Protein 1OC2 (pdb70)

Organism: Streptococcus suis (NCBI:txid1307)

B-factor: mean 19.43, std 9.22, range [2.61, 90.97]

Foldseek 3Di:
DWAEEEEEPLQADLNLLLLVVCVPPPVNHAYEYEYQPDVGGDCVSCVVPDDRRYHYDHDALLPLVVLLVRLLPTQEYEYDDADADQVVCVVPVVRRLCRLASSLVSNLVSLLVNVHAYEAEAALQQLFAADQLVPDPVSQPDPPSADDLPGDGDHQGSNSVSNNNSVVVQLVCCVPRVRQYEYEHEWAEDAPRHALLDQLNVCLVCVVVVHAHEAEAQQQAKTQYAYSNLVSVLSVLCRPPNDGSYYFYYGQRRIDTRLVSSQLSCVLSVHDSVRHFYKHHDVRDHHYHHHDRVVSCVRRVRHGDPNPVSVRSNVRSVNCVVPVVVHVVCNVVSVVVCVVPMDGDD/DVWQEEEEEPLQADLNVLLVVVCVVPPVSHAYEYEYQCDVRGDCVSNVVPPDPRYHYDHDALLPLVVLLVRLLVTQEYEYDDAPADQVVCVVPLVRRLCRLASSLVSNLVSCLVNVHAYEAEAALQQLFAADQLVPDPNSQPDPPSADDQPGDGDHQGSNNVSNNNSLVVQLVCCVPRVRQYEYEHEWAEDAPRHACLDQLNVCLVCVVVVHAHEAEAPQQAKTQYAYSNLVSVLSVLCSVPNDGSYYFYDGARRIDTSLVSSQLSCVLSVHDSPRHFYKHHDVRDHGYHHHDRVCSCPRRVRHGDPNPVSVRSNNRSVNCVVPVVVHVVVNVVSVVVVVVPMDGD

Structure (mmCIF, N/CA/C/O backbone):
data_1OC2
#
_entry.id   1OC2
#
_cell.length_a   61.410
_cell.length_b   94.829
_cell.length_c   183.543
_cell.angle_alpha   90.00
_cell.angle_beta   90.00
_cell.angle_gamma   90.00
#
_symmetry.space_group_name_H-M   'P 21 21 21'
#
loop_
_entity.id
_entity.type
_entity.pdbx_description
1 polymer 'DTDP-GLUCOSE 4,6-DEHYDRATASE'
2 non-polymer "THYMIDINE-5'-DIPHOSPHO-BETA-D-XYLOSE"
3 non-polymer NICOTINAMIDE-ADENINE-DINUCLEOTIDE
4 non-polymer 'SULFATE ION'
5 water water
#
loop_
_atom_site.group_PDB
_atom_site.id
_atom_site.type_symbol
_atom_site.label_atom_id
_atom_site.label_alt_id
_atom_site.label_comp_id
_atom_site.label_asym_id
_atom_site.label_entity_id
_atom_site.label_seq_id
_atom_site.pdbx_PDB_ins_code
_atom_site.Cartn_x
_atom_site.Cartn_y
_atom_site.Cartn_z
_atom_site.occupancy
_atom_site.B_iso_or_equiv
_atom_site.auth_seq_id
_atom_site.auth_comp_id
_atom_site.auth_asym_id
_atom_site.auth_atom_id
_atom_site.pdbx_PDB_model_num
ATOM 1 N N . GLN A 1 3 ? 35.299 11.075 99.070 1.00 29.70 3 GLN A N 1
ATOM 2 C CA . GLN A 1 3 ? 34.482 9.927 98.794 1.00 27.31 3 GLN A CA 1
ATOM 3 C C . GLN A 1 3 ? 35.130 8.885 97.864 1.00 25.41 3 GLN A C 1
ATOM 4 O O . GLN A 1 3 ? 34.548 7.819 97.724 1.00 24.75 3 GLN A O 1
ATOM 10 N N . PHE A 1 4 ? 36.290 9.193 97.259 1.00 23.33 4 PHE A N 1
ATOM 11 C CA . PHE A 1 4 ? 37.088 8.206 96.496 1.00 22.52 4 PHE A CA 1
ATOM 12 C C . PHE A 1 4 ? 38.529 8.233 96.971 1.00 22.88 4 PHE A C 1
ATOM 13 O O . PHE A 1 4 ? 39.064 9.308 97.257 1.00 25.28 4 PHE A O 1
ATOM 21 N N . LYS A 1 5 ? 39.136 7.088 97.105 1.00 20.70 5 LYS A N 1
ATOM 22 C CA . LYS A 1 5 ? 40.483 7.001 97.669 1.00 21.00 5 LYS A CA 1
ATOM 23 C C . LYS A 1 5 ? 41.547 6.556 96.671 1.00 18.46 5 LYS A C 1
ATOM 24 O O . LYS A 1 5 ? 42.709 6.645 96.945 1.00 15.94 5 LYS A O 1
ATOM 30 N N . ASN A 1 6 ? 41.136 5.999 95.552 1.00 17.72 6 ASN A N 1
ATOM 31 C CA . ASN A 1 6 ? 42.058 5.377 94.591 1.00 17.02 6 ASN A CA 1
ATOM 32 C C . ASN A 1 6 ? 41.485 5.633 93.215 1.00 17.49 6 ASN A C 1
ATOM 33 O O . ASN A 1 6 ? 40.765 4.817 92.656 1.00 20.19 6 ASN A O 1
ATOM 38 N N . ILE A 1 7 ? 41.848 6.751 92.624 1.00 14.17 7 ILE A N 1
ATOM 39 C CA . ILE A 1 7 ? 41.262 7.128 91.339 1.00 13.69 7 ILE A CA 1
ATOM 40 C C . ILE A 1 7 ? 42.273 6.908 90.212 1.00 13.70 7 ILE A C 1
ATOM 41 O O . ILE A 1 7 ? 43.464 7.008 90.433 1.00 14.81 7 ILE A O 1
ATOM 46 N N . ILE A 1 8 ? 41.763 6.613 89.026 1.00 11.45 8 ILE A N 1
ATOM 47 C CA . ILE A 1 8 ? 42.558 6.587 87.821 1.00 11.31 8 ILE A CA 1
ATOM 48 C C . ILE A 1 8 ? 42.233 7.860 87.075 1.00 11.19 8 ILE A C 1
ATOM 49 O O . ILE A 1 8 ? 41.048 8.139 86.785 1.00 12.85 8 ILE A O 1
ATOM 54 N N . VAL A 1 9 ? 43.246 8.628 86.686 1.00 10.18 9 VAL A N 1
ATOM 55 C CA . VAL A 1 9 ? 43.063 9.767 85.837 1.00 9.76 9 VAL A CA 1
ATOM 56 C C . VAL A 1 9 ? 43.682 9.434 84.498 1.00 9.34 9 VAL A C 1
ATOM 57 O O . VAL A 1 9 ? 44.898 9.323 84.380 1.00 10.75 9 VAL A O 1
ATOM 61 N N . THR A 1 10 ? 42.840 9.232 83.483 1.00 9.15 10 THR A N 1
ATOM 62 C CA . THR A 1 10 ? 43.412 8.953 82.162 1.00 10.13 10 THR A CA 1
ATOM 63 C C . THR A 1 10 ? 43.846 10.249 81.571 1.00 9.89 10 THR A C 1
ATOM 64 O O . THR A 1 10 ? 43.241 11.320 81.848 1.00 10.97 10 THR A O 1
ATOM 68 N N . GLY A 1 11 ? 44.901 10.258 80.730 1.00 11.03 11 GLY A N 1
ATOM 69 C CA . GLY A 1 11 ? 45.326 11.483 80.115 1.00 10.47 11 GLY A CA 1
ATOM 70 C C . GLY A 1 11 ? 45.881 12.508 81.070 1.00 10.54 11 GLY A C 1
ATOM 71 O O . GLY A 1 11 ? 45.939 13.693 80.755 1.00 12.25 11 GLY A O 1
ATOM 72 N N . GLY A 1 12 ? 46.306 12.076 82.248 1.00 10.40 12 GLY A N 1
ATOM 73 C CA . GLY A 1 12 ? 46.784 12.990 83.268 1.00 10.89 12 GLY A CA 1
ATOM 74 C C . GLY A 1 12 ? 48.183 13.512 83.066 1.00 10.59 12 GLY A C 1
ATOM 75 O O . GLY A 1 12 ? 48.625 14.269 83.915 1.00 11.46 12 GLY A O 1
ATOM 76 N N . ALA A 1 13 ? 48.880 13.129 81.980 1.00 11.44 13 ALA A N 1
ATOM 77 C CA . ALA A 1 13 ? 50.119 13.768 81.613 1.00 10.76 13 ALA A CA 1
ATOM 78 C C . ALA A 1 13 ? 49.944 14.899 80.603 1.00 11.53 13 ALA A C 1
ATOM 79 O O . ALA A 1 13 ? 50.952 15.438 80.119 1.00 11.58 13 ALA A O 1
ATOM 81 N N . GLY A 1 14 ? 48.704 15.197 80.214 1.00 9.85 14 GLY A N 1
ATOM 82 C CA . GLY A 1 14 ? 48.428 16.287 79.293 1.00 10.58 14 GLY A CA 1
ATOM 83 C C . GLY A 1 14 ? 48.066 17.549 80.016 1.00 9.96 14 GLY A C 1
ATOM 84 O O . GLY A 1 14 ? 48.351 17.695 81.183 1.00 12.21 14 GLY A O 1
ATOM 85 N N . PHE A 1 15 ? 47.500 18.511 79.286 1.00 9.69 15 PHE A N 1
ATOM 86 C CA . PHE A 1 15 ? 47.251 19.838 79.852 1.00 8.87 15 PHE A CA 1
ATOM 87 C C . PHE A 1 15 ? 46.268 19.846 81.014 1.00 8.86 15 PHE A C 1
ATOM 88 O O . PHE A 1 15 ? 46.644 19.980 82.170 1.00 11.12 15 PHE A O 1
ATOM 96 N N . ILE A 1 16 ? 44.997 19.672 80.693 1.00 9.37 16 ILE A N 1
ATOM 97 C CA . ILE A 1 16 ? 43.903 19.742 81.661 1.00 10.69 16 ILE A CA 1
ATOM 98 C C . ILE A 1 16 ? 43.980 18.617 82.704 1.00 8.97 16 ILE A C 1
ATOM 99 O O . ILE A 1 16 ? 43.717 18.866 83.872 1.00 10.72 16 ILE A O 1
ATOM 104 N N . GLY A 1 17 ? 44.348 17.398 82.264 1.00 10.84 17 GLY A N 1
ATOM 105 C CA . GLY A 1 17 ? 44.477 16.251 83.106 1.00 9.85 17 GLY A CA 1
ATOM 106 C C . GLY A 1 17 ? 45.569 16.446 84.153 1.00 9.58 17 GLY A C 1
ATOM 107 O O . GLY A 1 17 ? 45.377 16.154 85.340 1.00 10.23 17 GLY A O 1
ATOM 108 N N . SER A 1 18 ? 46.719 16.965 83.711 1.00 10.16 18 SER A N 1
ATOM 109 C CA . SER A 1 18 ? 47.789 17.197 84.680 1.00 10.25 18 SER A CA 1
ATOM 110 C C . SER A 1 18 ? 47.408 18.244 85.710 1.00 10.01 18 SER A C 1
ATOM 111 O O . SER A 1 18 ? 47.738 18.138 86.879 1.00 10.31 18 SER A O 1
ATOM 114 N N . ASN A 1 19 ? 46.707 19.271 85.262 1.00 9.72 19 ASN A N 1
ATOM 115 C CA . ASN A 1 19 ? 46.208 20.291 86.170 1.00 10.71 19 ASN A CA 1
ATOM 116 C C . ASN A 1 19 ? 45.267 19.675 87.239 1.00 9.79 19 ASN A C 1
ATOM 117 O O . ASN A 1 19 ? 45.378 19.987 88.402 1.00 10.61 19 ASN A O 1
ATOM 122 N N . PHE A 1 20 ? 44.395 18.778 86.820 1.00 9.74 20 PHE A N 1
ATOM 123 C CA . PHE A 1 20 ? 43.554 18.048 87.739 1.00 8.75 20 PHE A CA 1
ATOM 124 C C . PHE A 1 20 ? 44.359 17.216 88.729 1.00 9.70 20 PHE A C 1
ATOM 125 O O . PHE A 1 20 ? 44.056 17.189 89.915 1.00 10.58 20 PHE A O 1
ATOM 133 N N . VAL A 1 21 ? 45.362 16.518 88.222 1.00 9.64 21 VAL A N 1
ATOM 134 C CA . VAL A 1 21 ? 46.208 15.733 89.100 1.00 10.27 21 VAL A CA 1
ATOM 135 C C . VAL A 1 21 ? 46.875 16.636 90.151 1.00 9.72 21 VAL A C 1
ATOM 136 O O . VAL A 1 21 ? 46.916 16.276 91.316 1.00 11.44 21 VAL A O 1
ATOM 140 N N . HIS A 1 22 ? 47.370 17.795 89.744 1.00 10.56 22 HIS A N 1
ATOM 141 C CA . HIS A 1 22 ? 47.984 18.735 90.656 1.00 11.24 22 HIS A CA 1
ATOM 142 C C . HIS A 1 22 ? 46.963 19.184 91.715 1.00 11.42 22 HIS A C 1
ATOM 143 O O . HIS A 1 22 ? 47.267 19.309 92.868 1.00 11.79 22 HIS A O 1
ATOM 150 N N . TYR A 1 23 ? 45.743 19.426 91.249 1.00 11.04 23 TYR A N 1
ATOM 151 C CA . TYR A 1 23 ? 44.656 19.812 92.108 1.00 11.72 23 TYR A CA 1
ATOM 152 C C . TYR A 1 23 ? 44.435 18.753 93.180 1.00 11.01 23 TYR A C 1
ATOM 153 O O . TYR A 1 23 ? 44.298 19.108 94.379 1.00 11.69 23 TYR A O 1
ATOM 162 N N . VAL A 1 24 ? 44.382 17.460 92.788 1.00 10.84 24 VAL A N 1
ATOM 163 C CA . VAL A 1 24 ? 44.126 16.412 93.752 1.00 10.87 24 VAL A CA 1
ATOM 164 C C . VAL A 1 24 ? 45.314 16.284 94.730 1.00 11.79 24 VAL A C 1
ATOM 165 O O . VAL A 1 24 ? 45.114 16.178 95.939 1.00 11.59 24 VAL A O 1
ATOM 169 N N . TYR A 1 25 ? 46.543 16.314 94.180 1.00 10.97 25 TYR A N 1
ATOM 170 C CA . TYR A 1 25 ? 47.764 16.285 94.960 1.00 11.99 25 TYR A CA 1
ATOM 171 C C . TYR A 1 25 ? 47.790 17.346 96.059 1.00 12.88 25 TYR A C 1
ATOM 172 O O . TY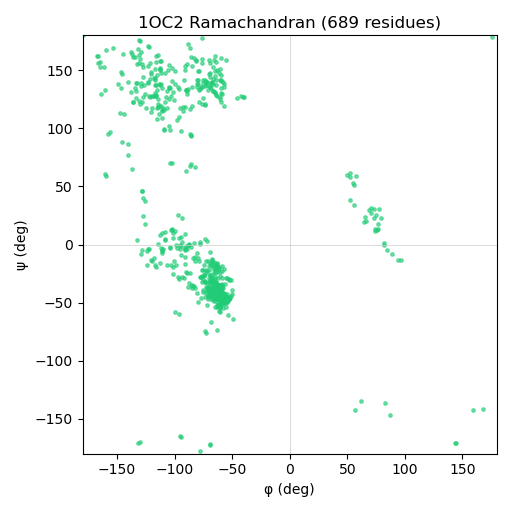R A 1 25 ? 48.169 17.071 97.211 1.00 14.47 25 TYR A O 1
ATOM 181 N N . ASN A 1 26 ? 47.413 18.554 95.678 1.00 12.33 26 ASN A N 1
ATOM 182 C CA . ASN A 1 26 ? 47.393 19.725 96.566 1.00 15.15 26 ASN A CA 1
ATOM 183 C C . ASN A 1 26 ? 46.258 19.647 97.602 1.00 15.68 26 ASN A C 1
ATOM 184 O O . ASN A 1 26 ? 46.453 19.864 98.809 1.00 18.60 26 ASN A O 1
ATOM 189 N N . ASN A 1 27 ? 45.057 19.419 97.134 1.00 14.25 27 ASN A N 1
ATOM 190 C CA . ASN A 1 27 ? 43.865 19.629 97.927 1.00 15.67 27 ASN A CA 1
ATOM 191 C C . ASN A 1 27 ? 43.256 18.422 98.577 1.00 16.12 27 ASN A C 1
ATOM 192 O O . ASN A 1 27 ? 42.433 18.549 99.484 1.00 16.16 27 ASN A O 1
ATOM 197 N N . HIS A 1 28 ? 43.622 17.259 98.097 1.00 16.66 28 HIS A N 1
ATOM 198 C CA . HIS A 1 28 ? 43.087 16.011 98.587 1.00 16.63 28 HIS A CA 1
ATOM 199 C C . HIS A 1 28 ? 44.199 14.985 98.734 1.00 16.86 28 HIS A C 1
ATOM 200 O O . HIS A 1 28 ? 44.243 13.951 98.049 1.00 15.78 28 HIS A O 1
ATOM 207 N N . PRO A 1 29 ? 45.127 15.262 99.639 1.00 18.44 29 PRO A N 1
ATOM 208 C CA . PRO A 1 29 ? 46.333 14.421 99.746 1.00 18.43 29 PRO A CA 1
ATOM 209 C C . PRO A 1 29 ? 46.082 13.009 100.280 1.00 19.13 29 PRO A C 1
ATOM 210 O O . PRO A 1 29 ? 46.993 12.171 100.278 1.00 19.53 29 PRO A O 1
ATOM 214 N N . ASP A 1 30 ? 44.856 12.751 100.709 1.00 18.04 30 ASP A N 1
ATOM 215 C CA . ASP A 1 30 ? 44.400 11.412 101.105 1.00 19.09 30 ASP A CA 1
ATOM 216 C C . ASP A 1 30 ? 44.004 10.508 99.922 1.00 17.75 30 ASP A C 1
ATOM 217 O O . ASP A 1 30 ? 43.781 9.332 100.102 1.00 19.46 30 ASP A O 1
ATOM 222 N N . VAL A 1 31 ? 43.969 11.067 98.731 1.00 15.85 31 VAL A N 1
ATOM 223 C CA . VAL A 1 31 ? 43.549 10.342 97.535 1.00 15.77 31 VAL A CA 1
ATOM 224 C C . VAL A 1 31 ? 44.784 9.848 96.814 1.00 14.84 31 VAL A C 1
ATOM 225 O O . VAL A 1 31 ? 45.738 10.591 96.617 1.00 16.21 31 VAL A O 1
ATOM 229 N N . HIS A 1 32 ? 44.765 8.597 96.376 1.00 14.66 32 HIS A N 1
ATOM 230 C CA . HIS A 1 32 ? 45.818 8.102 95.555 1.00 13.75 32 HIS A CA 1
ATOM 231 C C . HIS A 1 32 ? 45.371 8.220 94.073 1.00 14.14 32 HIS A C 1
ATOM 232 O O . HIS A 1 32 ? 44.237 7.871 93.743 1.00 14.83 32 HIS A O 1
ATOM 239 N N . VAL A 1 33 ? 46.233 8.731 93.215 1.00 12.61 33 VAL A N 1
ATOM 240 C CA . VAL A 1 33 ? 45.912 8.870 91.820 1.00 12.68 33 VAL A CA 1
ATOM 241 C C . VAL A 1 33 ? 46.845 8.028 91.010 1.00 12.22 33 VAL A C 1
ATOM 242 O O . VAL A 1 33 ? 48.077 8.103 91.180 1.00 12.91 33 VAL A O 1
ATOM 246 N N . THR A 1 34 ? 46.283 7.232 90.108 1.00 10.86 34 THR A N 1
ATOM 247 C CA . THR A 1 34 ? 47.061 6.522 89.127 1.00 13.13 34 THR A CA 1
ATOM 248 C C . THR A 1 34 ? 46.769 7.174 87.796 1.00 11.55 34 THR A C 1
ATOM 249 O O . THR A 1 34 ? 45.630 7.144 87.311 1.00 12.67 34 THR A O 1
ATOM 253 N N . VAL A 1 35 ? 47.763 7.765 87.193 1.00 11.10 35 VAL A N 1
ATOM 254 C CA . VAL A 1 35 ? 47.596 8.412 85.888 1.00 11.14 35 VAL A CA 1
ATOM 255 C C . VAL A 1 35 ? 47.870 7.326 84.851 1.00 11.48 35 VAL A C 1
ATOM 256 O O . VAL A 1 35 ? 48.894 6.618 84.931 1.00 12.80 35 VAL A O 1
ATOM 260 N N . LEU A 1 36 ? 46.950 7.182 83.888 1.00 10.55 36 LEU A N 1
ATOM 261 C CA . LEU A 1 36 ? 47.150 6.262 82.763 1.00 11.80 36 LEU A CA 1
ATOM 262 C C . LEU A 1 36 ? 47.270 7.152 81.518 1.00 10.69 36 LEU A C 1
ATOM 263 O O . LEU A 1 36 ? 46.337 7.850 81.176 1.00 11.32 36 LEU A O 1
ATOM 268 N N . ASP A 1 37 ? 48.451 7.187 80.928 1.00 10.80 37 ASP A N 1
ATOM 269 C CA . ASP A 1 37 ? 48.712 8.104 79.830 1.00 10.10 37 ASP A CA 1
ATOM 270 C C . ASP A 1 37 ? 49.682 7.447 78.869 1.00 11.38 37 ASP A C 1
ATOM 271 O O . ASP A 1 37 ? 50.663 6.858 79.260 1.00 11.05 37 ASP A O 1
ATOM 276 N N . LYS A 1 38 ? 49.362 7.556 77.599 1.00 11.74 38 LYS A N 1
ATOM 277 C CA . LYS A 1 38 ? 50.134 6.920 76.528 1.00 11.89 38 LYS A CA 1
ATOM 278 C C . LYS A 1 38 ? 51.411 7.698 76.178 1.00 11.98 38 LYS A C 1
ATOM 279 O O . LYS A 1 38 ? 52.259 7.205 75.447 1.00 12.80 38 LYS A O 1
ATOM 285 N N . LEU A 1 39 ? 51.513 8.933 76.645 1.00 11.86 39 LEU A N 1
ATOM 286 C CA . LEU A 1 39 ? 52.605 9.838 76.257 1.00 12.71 39 LEU A CA 1
ATOM 287 C C . LEU A 1 39 ? 52.707 9.917 74.745 1.00 12.48 39 LEU A C 1
ATOM 288 O O . LEU A 1 39 ? 53.775 9.664 74.135 1.00 13.16 39 LEU A O 1
ATOM 293 N N . THR A 1 40 ? 51.624 10.397 74.145 1.00 11.79 40 THR A N 1
ATOM 294 C CA . THR A 1 40 ? 51.663 10.885 72.774 1.00 12.15 40 THR A CA 1
ATOM 295 C C . THR A 1 40 ? 52.463 12.178 72.709 1.00 11.89 40 THR A C 1
ATOM 296 O O . THR A 1 40 ? 53.073 12.593 73.695 1.00 12.97 40 THR A O 1
ATOM 300 N N . TYR A 1 41 ? 52.457 12.821 71.539 1.00 12.68 41 TYR A N 1
ATOM 301 C CA . TYR A 1 41 ? 53.122 14.079 71.344 1.00 12.31 41 TYR A CA 1
ATOM 302 C C . TYR A 1 41 ? 52.652 15.058 72.441 1.00 12.45 41 TYR A C 1
ATOM 303 O O . TYR A 1 41 ? 53.355 16.011 72.810 1.00 13.10 41 TYR A O 1
ATOM 312 N N . ALA A 1 42 ? 51.413 14.879 72.897 1.00 11.59 42 ALA A N 1
ATOM 313 C CA . ALA A 1 42 ? 50.848 15.811 73.863 1.00 12.24 42 ALA A CA 1
ATOM 314 C C . ALA A 1 42 ? 51.077 15.441 75.304 1.00 11.48 42 ALA A C 1
ATOM 315 O O . ALA A 1 42 ? 50.799 16.221 76.202 1.00 15.06 42 ALA A O 1
ATOM 317 N N . GLY A 1 43 ? 51.547 14.253 75.589 1.00 11.95 43 GLY A N 1
ATOM 318 C CA . GLY A 1 43 ? 51.757 13.836 76.974 1.00 13.36 43 GLY A CA 1
ATOM 319 C C . GLY A 1 43 ? 53.179 14.163 77.374 1.00 14.06 43 GLY A C 1
ATOM 320 O O . GLY A 1 43 ? 54.103 14.075 76.546 1.00 17.01 43 GLY A O 1
ATOM 321 N N . ASN A 1 44 ? 53.384 14.601 78.606 1.00 12.39 44 ASN A N 1
ATOM 322 C CA . ASN A 1 44 ? 54.661 15.136 78.973 1.00 13.00 44 ASN A CA 1
ATOM 323 C C . ASN A 1 44 ? 54.920 14.727 80.403 1.00 13.33 44 ASN A C 1
ATOM 324 O O . ASN A 1 44 ? 54.257 15.200 81.333 1.00 12.36 44 ASN A O 1
ATOM 329 N N . LYS A 1 45 ? 55.898 13.856 80.612 1.00 14.07 45 LYS A N 1
ATOM 330 C CA . LYS A 1 45 ? 56.284 13.520 81.980 1.00 13.46 45 LYS A CA 1
ATOM 331 C C . LYS A 1 45 ? 56.599 14.754 82.823 1.00 13.67 45 LYS A C 1
ATOM 332 O O . LYS A 1 45 ? 56.381 14.695 84.024 1.00 13.71 45 LYS A O 1
ATOM 338 N N . ALA A 1 46 ? 57.088 15.860 82.225 1.00 13.26 46 ALA A N 1
ATOM 339 C CA . ALA A 1 46 ? 57.436 17.047 83.011 1.00 14.55 46 ALA A CA 1
ATOM 340 C C . ALA A 1 46 ? 56.221 17.683 83.685 1.00 13.24 46 ALA A C 1
ATOM 341 O O . ALA A 1 46 ? 56.365 18.394 84.668 1.00 15.39 46 ALA A O 1
ATOM 343 N N . ASN A 1 47 ? 55.031 17.400 83.172 1.00 12.31 47 ASN A N 1
ATOM 344 C CA . ASN A 1 47 ? 53.822 17.904 83.753 1.00 11.76 47 ASN A CA 1
ATOM 345 C C . ASN A 1 47 ? 53.507 17.280 85.081 1.00 12.31 47 ASN A C 1
ATOM 346 O O . ASN A 1 47 ? 52.686 17.833 85.856 1.00 14.60 47 ASN A O 1
ATOM 351 N N . LEU A 1 48 ? 54.122 16.131 85.365 1.00 12.60 48 LEU A N 1
ATOM 352 C CA . LEU A 1 48 ? 53.881 15.419 86.622 1.00 12.38 48 LEU A CA 1
ATOM 353 C C . LEU A 1 48 ? 55.124 15.116 87.469 1.00 12.65 48 LEU A C 1
ATOM 354 O O . LEU A 1 48 ? 55.020 14.772 88.627 1.00 13.86 48 LEU A O 1
ATOM 359 N N . GLU A 1 49 ? 56.298 15.189 86.861 1.00 13.72 49 GLU A N 1
ATOM 360 C CA . GLU A 1 49 ? 57.509 14.648 87.476 1.00 16.47 49 GLU A CA 1
ATOM 361 C C . GLU A 1 49 ? 57.749 15.093 88.903 1.00 14.12 49 GLU A C 1
ATOM 362 O O . GLU A 1 49 ? 58.178 14.273 89.741 1.00 13.80 49 GLU A O 1
ATOM 372 N N . ALA A 1 50 ? 57.459 16.369 89.183 1.00 12.61 50 ALA A N 1
ATOM 373 C CA . ALA A 1 50 ? 57.768 16.919 90.509 1.00 12.68 50 ALA A CA 1
ATOM 374 C C . ALA A 1 50 ? 56.826 16.389 91.623 1.00 12.78 50 ALA A C 1
ATOM 375 O O . ALA A 1 50 ? 57.155 16.442 92.786 1.00 12.21 50 ALA A O 1
ATOM 377 N N . ILE A 1 51 ? 55.647 15.914 91.224 1.00 12.28 51 ILE A N 1
ATOM 378 C CA . ILE A 1 51 ? 54.638 15.425 92.179 1.00 12.81 51 ILE A CA 1
ATOM 379 C C . ILE A 1 51 ? 54.425 13.924 92.216 1.00 13.35 51 ILE A C 1
ATOM 380 O O . ILE A 1 51 ? 53.595 13.432 92.961 1.00 13.57 51 ILE A O 1
ATOM 385 N N . LEU A 1 52 ? 55.233 13.178 91.451 1.00 13.68 52 LEU A N 1
ATOM 386 C CA . LEU A 1 52 ? 55.164 11.714 91.525 1.00 14.45 52 LEU A CA 1
ATOM 387 C C . LEU A 1 52 ? 55.677 11.280 92.884 1.00 15.31 52 LEU A C 1
ATOM 388 O O . LEU A 1 52 ? 56.660 11.852 93.388 1.00 16.66 52 LEU A O 1
ATOM 393 N N . GLY A 1 53 ? 54.993 10.298 93.484 1.00 14.11 53 GLY A N 1
ATOM 394 C CA . GLY A 1 53 ? 55.337 9.748 94.767 1.00 15.62 53 GLY A CA 1
ATOM 395 C C . GLY A 1 53 ? 54.216 8.894 95.289 1.00 15.56 53 GLY A C 1
ATOM 396 O O . GLY A 1 53 ? 53.550 8.172 94.530 1.00 16.47 53 GLY A O 1
ATOM 397 N N . ASP A 1 54 ? 53.981 8.959 96.577 1.00 16.11 54 ASP A N 1
ATOM 398 C CA . ASP A 1 54 ? 52.986 8.082 97.183 1.00 17.70 54 ASP A CA 1
ATOM 399 C C . ASP A 1 54 ? 51.535 8.467 96.839 1.00 16.97 54 ASP A C 1
ATOM 400 O O . ASP A 1 54 ? 50.658 7.600 96.813 1.00 19.28 54 ASP A O 1
ATOM 405 N N . ARG A 1 55 ? 51.294 9.734 96.512 1.00 15.21 55 ARG A N 1
ATOM 406 C CA . ARG A 1 55 ? 49.982 10.176 96.126 1.00 14.36 55 ARG A CA 1
ATOM 407 C C . ARG A 1 55 ? 49.722 9.937 94.626 1.00 13.17 55 ARG A C 1
ATOM 408 O O . ARG A 1 55 ? 48.597 9.711 94.237 1.00 15.87 55 ARG A O 1
ATOM 416 N N . VAL A 1 56 ? 50.753 10.075 93.792 1.00 13.18 56 VAL A N 1
ATOM 417 C CA . VAL A 1 56 ? 50.577 10.063 92.329 1.00 12.90 56 VAL A CA 1
ATOM 418 C C . VAL A 1 56 ? 51.553 9.132 91.682 1.00 13.47 56 VAL A C 1
ATOM 419 O O . VAL A 1 56 ? 52.768 9.244 91.848 1.00 13.61 56 VAL A O 1
ATOM 423 N N . GLU A 1 57 ? 51.006 8.170 90.924 1.00 14.29 57 GLU A N 1
ATOM 424 C CA . GLU A 1 57 ? 51.830 7.288 90.138 1.00 15.29 57 GLU A CA 1
ATOM 425 C C . GLU A 1 57 ? 51.462 7.429 88.645 1.00 13.73 57 GLU A C 1
ATOM 426 O O . GLU A 1 57 ? 50.301 7.704 88.338 1.00 14.37 57 GLU A O 1
ATOM 436 N N . LEU A 1 58 ? 52.443 7.288 87.751 1.00 13.71 58 LEU A N 1
ATOM 437 C CA . LEU A 1 58 ? 52.223 7.309 86.336 1.00 13.75 58 LEU A CA 1
ATOM 438 C C . LEU A 1 58 ? 52.381 5.887 85.800 1.00 13.91 58 LEU A C 1
ATOM 439 O O . LEU A 1 58 ? 53.412 5.233 86.063 1.00 14.55 58 LEU A O 1
ATOM 444 N N . VAL A 1 59 ? 51.363 5.425 85.082 1.00 12.98 59 VAL A N 1
ATOM 445 C CA . VAL A 1 59 ? 51.404 4.195 84.304 1.00 13.47 59 VAL A CA 1
ATOM 446 C C . VAL A 1 59 ? 51.311 4.595 82.823 1.00 12.54 59 VAL A C 1
ATOM 447 O O . VAL A 1 59 ? 50.355 5.249 82.407 1.00 14.50 59 VAL A O 1
ATOM 451 N N . VAL A 1 60 ? 52.338 4.251 82.062 1.00 13.06 60 VAL A N 1
ATOM 452 C CA . VAL A 1 60 ? 52.366 4.517 80.662 1.00 13.82 60 VAL A CA 1
ATOM 453 C C . VAL A 1 60 ? 51.654 3.422 79.879 1.00 13.72 60 VAL A C 1
ATOM 454 O O . VAL A 1 60 ? 52.041 2.252 79.922 1.00 15.47 60 VAL A O 1
ATOM 458 N N . GLY A 1 61 ? 50.611 3.804 79.164 1.00 12.95 61 GLY A N 1
ATOM 459 C CA . GLY A 1 61 ? 49.828 2.855 78.385 1.00 12.90 61 GLY A CA 1
ATOM 460 C C . GLY A 1 61 ? 48.629 3.527 77.732 1.00 13.12 61 GLY A C 1
ATOM 461 O O . GLY A 1 61 ? 48.385 4.700 77.899 1.00 14.07 61 GLY A O 1
ATOM 462 N N . ASP A 1 62 ? 47.887 2.732 76.991 1.00 12.94 62 ASP A N 1
ATOM 463 C CA . ASP A 1 62 ? 46.814 3.154 76.125 1.00 12.28 62 ASP A CA 1
ATOM 464 C C . ASP A 1 62 ? 45.502 2.807 76.800 1.00 12.47 62 ASP A C 1
ATOM 465 O O . ASP A 1 62 ? 45.320 1.660 77.274 1.00 13.77 62 ASP A O 1
ATOM 470 N N . ILE A 1 63 ? 44.564 3.718 76.806 1.00 11.74 63 ILE A N 1
ATOM 471 C CA . ILE A 1 63 ? 43.227 3.446 77.313 1.00 12.60 63 ILE A CA 1
ATOM 472 C C . ILE A 1 63 ? 42.481 2.365 76.500 1.00 13.17 63 ILE A C 1
ATOM 473 O O . ILE A 1 63 ? 41.516 1.822 76.991 1.00 13.74 63 ILE A O 1
ATOM 478 N N . ALA A 1 64 ? 42.924 2.093 75.290 1.00 12.90 64 ALA A N 1
ATOM 479 C CA . ALA A 1 64 ? 42.341 1.043 74.470 1.00 14.66 64 ALA A CA 1
ATOM 480 C C . ALA A 1 64 ? 43.000 -0.318 74.735 1.00 15.41 64 ALA A C 1
ATOM 481 O O . ALA A 1 64 ? 42.547 -1.297 74.176 1.00 17.67 64 ALA A O 1
ATOM 483 N N . ASP A 1 65 ? 43.980 -0.388 75.629 1.00 14.80 65 ASP A N 1
ATOM 484 C CA . ASP A 1 65 ? 44.643 -1.669 75.999 1.00 15.06 65 ASP A CA 1
ATOM 485 C C . ASP A 1 65 ? 43.789 -2.271 77.091 1.00 14.41 65 ASP A C 1
ATOM 486 O O . ASP A 1 65 ? 43.928 -1.947 78.257 1.00 14.87 65 ASP A O 1
ATOM 491 N N . ALA A 1 66 ? 42.865 -3.128 76.688 1.00 14.24 66 ALA A N 1
ATOM 492 C CA . ALA A 1 66 ? 41.912 -3.666 77.664 1.00 14.87 66 ALA A CA 1
ATOM 493 C C . ALA A 1 66 ? 42.564 -4.447 78.806 1.00 14.46 66 ALA A C 1
ATOM 494 O O . ALA A 1 66 ? 42.051 -4.420 79.916 1.00 14.34 66 ALA A O 1
ATOM 496 N N . GLU A 1 67 ? 43.646 -5.178 78.550 1.00 15.19 67 GLU A N 1
ATOM 497 C CA . GLU A 1 67 ? 44.277 -5.969 79.631 1.00 15.93 67 GLU A CA 1
ATOM 498 C C . GLU A 1 67 ? 44.867 -5.025 80.683 1.00 16.04 67 GLU A C 1
ATOM 499 O O . GLU A 1 67 ? 44.730 -5.224 81.898 1.00 15.96 67 GLU A O 1
ATOM 505 N N . LEU A 1 68 ? 45.494 -3.939 80.211 1.00 15.32 68 LEU A N 1
ATOM 506 C CA . LEU A 1 68 ? 46.065 -2.975 81.156 1.00 15.77 68 LEU A CA 1
ATOM 507 C C . LEU A 1 68 ? 44.991 -2.251 81.938 1.00 14.88 68 LEU A C 1
ATOM 508 O O . LEU A 1 68 ? 45.087 -2.068 83.149 1.00 15.53 68 LEU A O 1
ATOM 513 N N . VAL A 1 69 ? 43.957 -1.833 81.227 1.00 13.55 69 VAL A N 1
ATOM 514 C CA . VAL A 1 69 ? 42.840 -1.106 81.828 1.00 14.04 69 VAL A CA 1
ATOM 515 C C . VAL A 1 69 ? 42.197 -1.990 82.877 1.00 14.60 69 VAL A C 1
ATOM 516 O O . VAL A 1 69 ? 41.855 -1.505 83.940 1.00 14.13 69 VAL A O 1
ATOM 520 N N . ASP A 1 70 ? 42.057 -3.271 82.571 1.00 15.99 70 ASP A N 1
ATOM 521 C CA . ASP A 1 70 ? 41.489 -4.235 83.508 1.00 16.53 70 ASP A CA 1
ATOM 522 C C . ASP A 1 70 ? 42.291 -4.294 84.801 1.00 16.71 70 ASP A C 1
ATOM 523 O O . ASP A 1 70 ? 41.710 -4.305 85.872 1.00 16.73 70 ASP A O 1
ATOM 528 N N . LYS A 1 71 ? 43.618 -4.300 84.683 1.00 15.80 71 LYS A N 1
ATOM 529 C CA . LYS A 1 71 ? 44.498 -4.451 85.820 1.00 17.03 71 LYS A CA 1
ATOM 530 C C . LYS A 1 71 ? 44.399 -3.241 86.701 1.00 15.89 71 LYS A C 1
ATOM 531 O O . LYS A 1 71 ? 44.362 -3.326 87.945 1.00 17.33 71 LYS A O 1
ATOM 537 N N . LEU A 1 72 ? 44.318 -2.077 86.078 1.00 14.16 72 LEU A N 1
ATOM 538 C CA . LEU A 1 72 ? 44.228 -0.883 86.876 1.00 14.61 72 LEU A CA 1
ATOM 539 C C . LEU A 1 72 ? 42.844 -0.706 87.489 1.00 14.85 72 LEU A C 1
ATOM 540 O O . LEU A 1 72 ? 42.733 -0.247 88.613 1.00 15.65 72 LEU A O 1
ATOM 545 N N . ALA A 1 73 ? 41.790 -0.983 86.734 1.00 14.37 73 ALA A N 1
ATOM 546 C CA . ALA A 1 73 ? 40.447 -0.722 87.206 1.00 15.12 73 ALA A CA 1
ATOM 547 C C . ALA A 1 73 ? 40.103 -1.624 88.376 1.00 15.17 73 ALA A C 1
ATOM 548 O O . ALA A 1 73 ? 39.292 -1.261 89.233 1.00 15.51 73 ALA A O 1
ATOM 550 N N . ALA A 1 74 ? 40.695 -2.821 88.382 1.00 15.99 74 ALA A N 1
ATOM 551 C CA . ALA A 1 74 ? 40.485 -3.756 89.484 1.00 17.79 74 ALA A CA 1
ATOM 552 C C . ALA A 1 74 ? 40.869 -3.177 90.868 1.00 18.51 74 ALA A C 1
ATOM 553 O O . ALA A 1 74 ? 40.412 -3.678 91.923 1.00 19.37 74 ALA A O 1
ATOM 555 N N . LYS A 1 75 ? 41.707 -2.156 90.870 1.00 18.48 75 LYS A N 1
ATOM 556 C CA . LYS A 1 75 ? 42.216 -1.588 92.114 1.00 19.34 75 LYS A CA 1
ATOM 557 C C . LYS A 1 75 ? 41.703 -0.177 92.348 1.00 18.64 75 LYS A C 1
ATOM 558 O O . LYS A 1 75 ? 42.173 0.472 93.273 1.00 20.85 75 LYS A O 1
ATOM 564 N N . ALA A 1 76 ? 40.767 0.301 91.530 1.00 16.35 76 ALA A N 1
ATOM 565 C CA . ALA A 1 76 ? 40.366 1.685 91.592 1.00 16.30 76 ALA A CA 1
ATOM 566 C C . ALA A 1 76 ? 38.938 1.839 92.086 1.00 16.39 76 ALA A C 1
ATOM 567 O O . ALA A 1 76 ? 38.147 0.892 92.003 1.00 16.94 76 ALA A O 1
ATOM 569 N N . ASP A 1 77 ? 38.610 3.020 92.600 1.00 13.94 77 ASP A N 1
ATOM 570 C CA . ASP A 1 77 ? 37.227 3.306 92.887 1.00 15.29 77 ASP A CA 1
ATOM 571 C C . ASP A 1 77 ? 36.574 4.352 91.994 1.00 13.17 77 ASP A C 1
ATOM 572 O O . ASP A 1 77 ? 35.356 4.574 92.065 1.00 15.28 77 ASP A O 1
ATOM 577 N N . ALA A 1 78 ? 37.355 4.962 91.116 1.00 13.65 78 ALA A N 1
ATOM 578 C CA . ALA A 1 78 ? 36.790 5.890 90.142 1.00 12.82 78 ALA A CA 1
ATOM 579 C C . ALA A 1 78 ? 37.769 6.078 89.014 1.00 13.47 78 ALA A C 1
ATOM 580 O O . ALA A 1 78 ? 38.968 5.906 89.214 1.00 13.13 78 ALA A O 1
ATOM 582 N N . ILE A 1 79 ? 37.224 6.401 87.846 1.00 12.60 79 ILE A N 1
ATOM 583 C CA . ILE A 1 79 ? 37.982 6.756 86.673 1.00 12.62 79 ILE A CA 1
ATOM 584 C C . ILE A 1 79 ? 37.548 8.142 86.283 1.00 12.61 79 ILE A C 1
ATOM 585 O O . ILE A 1 79 ? 36.370 8.365 86.109 1.00 13.46 79 ILE A O 1
ATOM 590 N N . VAL A 1 80 ? 38.484 9.066 86.112 1.00 12.10 80 VAL A N 1
ATOM 591 C CA . VAL A 1 80 ? 38.237 10.436 85.601 1.00 10.84 80 VAL A CA 1
ATOM 592 C C . VAL A 1 80 ? 38.983 10.485 84.266 1.00 11.07 80 VAL A C 1
ATOM 593 O O . VAL A 1 80 ? 40.209 10.336 84.241 1.00 11.34 80 VAL A O 1
ATOM 597 N N . HIS A 1 81 ? 38.227 10.678 83.177 1.00 10.41 81 HIS A N 1
ATOM 598 C CA . HIS A 1 81 ? 38.705 10.362 81.861 1.00 9.79 81 HIS A CA 1
ATOM 599 C C . HIS A 1 81 ? 38.984 11.585 81.035 1.00 11.13 81 HIS A C 1
ATOM 600 O O . HIS A 1 81 ? 38.059 12.202 80.518 1.00 11.12 81 HIS A O 1
ATOM 612 N N . TYR A 1 82 ? 40.264 11.951 80.967 1.00 10.61 82 TYR A N 1
ATOM 613 C CA . TYR A 1 82 ? 40.739 13.035 80.135 1.00 10.04 82 TYR A CA 1
ATOM 614 C C . TYR A 1 82 ? 41.423 12.601 78.863 1.00 11.34 82 TYR A C 1
ATOM 615 O O . TYR A 1 82 ? 41.576 13.447 77.969 1.00 14.03 82 TYR A O 1
ATOM 624 N N . ALA A 1 83 ? 41.863 11.367 78.736 1.00 10.70 83 ALA A N 1
ATOM 625 C CA . ALA A 1 83 ? 42.692 10.949 77.617 1.00 11.32 83 ALA A CA 1
ATOM 626 C C . ALA A 1 83 ? 41.924 11.163 76.331 1.00 11.99 83 ALA A C 1
ATOM 627 O O . ALA A 1 83 ? 40.847 10.658 76.183 1.00 12.34 83 ALA A O 1
ATOM 629 N N . ALA A 1 84 ? 42.520 11.870 75.405 1.00 11.36 84 ALA A N 1
ATOM 630 C CA . ALA A 1 84 ? 41.912 12.089 74.101 1.00 11.60 84 ALA A CA 1
ATOM 631 C C . ALA A 1 84 ? 42.974 12.639 73.185 1.00 11.64 84 ALA A C 1
ATOM 632 O O . ALA A 1 84 ? 43.975 13.199 73.638 1.00 13.38 84 ALA A O 1
ATOM 634 N N . GLU A 1 85 ? 42.783 12.449 71.919 1.00 10.44 85 GLU A N 1
ATOM 635 C CA . GLU A 1 85 ? 43.366 13.342 70.916 1.00 10.52 85 GLU A CA 1
ATOM 636 C C . GLU A 1 85 ? 42.530 14.627 70.909 1.00 11.09 85 GLU A C 1
ATOM 637 O O . GLU A 1 85 ? 41.280 14.549 70.733 1.00 10.62 85 GLU A O 1
ATOM 643 N N . SER A 1 86 ? 43.150 15.771 71.184 1.00 9.96 86 SER A N 1
ATOM 644 C CA . SER A 1 86 ? 42.447 16.947 71.565 1.00 10.45 86 SER A CA 1
ATOM 645 C C . SER A 1 86 ? 42.425 18.063 70.554 1.00 9.30 86 SER A C 1
ATOM 646 O O . SER A 1 86 ? 41.795 19.111 70.826 1.00 11.17 86 SER A O 1
ATOM 649 N N . HIS A 1 87 ? 43.116 17.935 69.421 1.00 10.25 87 HIS A N 1
ATOM 650 C CA . HIS A 1 87 ? 43.334 19.113 68.585 1.00 9.83 87 HIS A CA 1
ATOM 651 C C . HIS A 1 87 ? 42.576 19.052 67.253 1.00 9.94 87 HIS A C 1
ATOM 652 O O . HIS A 1 87 ? 42.795 18.168 66.434 1.00 11.16 87 HIS A O 1
ATOM 659 N N . ASN A 1 88 ? 41.693 20.004 67.039 1.00 11.10 88 ASN A N 1
ATOM 660 C CA . ASN A 1 88 ? 40.909 20.057 65.802 1.00 11.61 88 ASN A CA 1
ATOM 661 C C . ASN A 1 88 ? 41.778 20.013 64.550 1.00 11.41 88 ASN A C 1
ATOM 662 O O . ASN A 1 88 ? 41.455 19.305 63.589 1.00 11.76 88 ASN A O 1
ATOM 667 N N . ASP A 1 89 ? 42.853 20.818 64.538 1.00 11.25 89 ASP A N 1
ATOM 668 C CA . ASP A 1 89 ? 43.711 20.831 63.363 1.00 11.67 89 ASP A CA 1
ATOM 669 C C . ASP A 1 89 ? 44.352 19.485 63.043 1.00 11.37 89 ASP A C 1
ATOM 670 O O . ASP A 1 89 ? 44.418 19.030 61.877 1.00 12.60 89 ASP A O 1
ATOM 675 N N . ASN A 1 90 ? 44.802 18.809 64.095 1.00 11.65 90 ASN A N 1
ATOM 676 C CA . ASN A 1 90 ? 45.342 17.476 63.872 1.00 10.85 90 ASN A CA 1
ATOM 677 C C . ASN A 1 90 ? 44.294 16.511 63.298 1.00 10.71 90 ASN A C 1
ATOM 678 O O . ASN A 1 90 ? 44.596 15.656 62.486 1.00 10.84 90 ASN A O 1
ATOM 683 N N . SER A 1 91 ? 43.063 16.670 63.744 1.00 10.07 91 SER A N 1
ATOM 684 C CA . SER A 1 91 ? 41.999 15.799 63.340 1.00 11.46 91 SER A CA 1
ATOM 685 C C . SER A 1 91 ? 41.656 15.962 61.891 1.00 11.41 91 SER A C 1
ATOM 686 O O . SER A 1 91 ? 41.195 14.999 61.299 1.00 13.07 91 SER A O 1
ATOM 689 N N . LEU A 1 92 ? 41.862 17.153 61.330 1.00 11.51 92 LEU A N 1
ATOM 690 C CA . LEU A 1 92 ? 41.594 17.412 59.929 1.00 11.29 92 LEU A CA 1
ATOM 691 C C . LEU A 1 92 ? 42.685 16.823 59.045 1.00 12.38 92 LEU A C 1
ATOM 692 O O . LEU A 1 92 ? 42.451 16.476 57.864 1.00 16.53 92 LEU A O 1
ATOM 697 N N . ASN A 1 93 ? 43.890 16.685 59.584 1.00 15.00 93 ASN A N 1
ATOM 698 C CA . ASN A 1 93 ? 44.996 16.099 58.843 1.00 15.52 93 ASN A CA 1
ATOM 699 C C . ASN A 1 93 ? 45.025 14.591 58.914 1.00 15.90 93 ASN A C 1
ATOM 700 O O . ASN A 1 93 ? 45.391 13.918 57.943 1.00 17.38 93 ASN A O 1
ATOM 705 N N . ASP A 1 94 ? 44.650 14.060 60.067 1.00 14.44 94 ASP A N 1
ATOM 706 C CA . ASP A 1 94 ? 44.616 12.613 60.260 1.00 14.39 94 ASP A CA 1
ATOM 707 C C . ASP A 1 94 ? 43.640 12.238 61.375 1.00 12.81 94 ASP A C 1
ATOM 708 O O . ASP A 1 94 ? 43.970 12.281 62.519 1.00 13.91 94 ASP A O 1
ATOM 713 N N . PRO A 1 95 ? 42.429 11.872 60.994 1.00 12.70 95 PRO A N 1
ATOM 714 C CA . PRO A 1 95 ? 41.442 11.499 62.011 1.00 11.93 95 PRO A CA 1
ATOM 715 C C . PRO A 1 95 ? 41.697 10.206 62.748 1.00 13.12 95 PRO A C 1
ATOM 716 O O . PRO A 1 95 ? 41.038 9.963 63.733 1.00 12.97 95 PRO A O 1
ATOM 720 N N . SER A 1 96 ? 42.577 9.345 62.231 1.00 14.47 96 SER A N 1
ATOM 721 C CA . SER A 1 96 ? 42.721 7.974 62.710 1.00 15.85 96 SER A CA 1
ATOM 722 C C . SER A 1 96 ? 42.940 7.811 64.219 1.00 14.46 96 SER A C 1
ATOM 723 O O . SER A 1 96 ? 42.238 7.018 64.867 1.00 13.55 96 SER A O 1
ATOM 727 N N . PRO A 1 97 ? 43.844 8.572 64.834 1.00 14.65 97 PRO A N 1
ATOM 728 C CA . PRO A 1 97 ? 44.031 8.427 66.271 1.00 14.00 97 PRO A CA 1
ATOM 729 C C . PRO A 1 97 ? 42.853 8.945 67.099 1.00 13.26 97 PRO A C 1
ATOM 730 O O . PRO A 1 97 ? 42.691 8.553 68.260 1.00 12.69 97 PRO A O 1
ATOM 734 N N . PHE A 1 98 ? 42.053 9.845 66.504 1.00 11.26 98 PHE A N 1
ATOM 735 C CA . PHE A 1 98 ? 40.832 10.342 67.167 1.00 10.74 98 PHE A CA 1
ATOM 736 C C . PHE A 1 98 ? 39.779 9.248 67.309 1.00 11.86 98 PHE A C 1
ATOM 737 O O . PHE A 1 98 ? 39.140 9.114 68.348 1.00 11.39 98 PHE A O 1
ATOM 745 N N . ILE A 1 99 ? 39.595 8.497 66.234 1.00 12.24 99 ILE A N 1
ATOM 746 C CA . ILE A 1 99 ? 38.687 7.377 66.234 1.00 12.71 99 ILE A CA 1
ATOM 747 C C . ILE A 1 99 ? 39.122 6.386 67.329 1.00 13.04 99 ILE A C 1
ATOM 748 O O . ILE A 1 99 ? 38.300 5.942 68.152 1.00 13.59 99 ILE A O 1
ATOM 753 N N . HIS A 1 100 ? 40.405 6.013 67.314 1.00 12.48 100 HIS A N 1
ATOM 754 C CA . HIS A 1 100 ? 40.972 5.046 68.245 1.00 13.84 100 HIS A CA 1
ATOM 755 C C . HIS A 1 100 ? 40.842 5.515 69.687 1.00 13.24 100 HIS A C 1
ATOM 756 O O . HIS A 1 100 ? 40.274 4.828 70.555 1.00 13.61 100 HIS A O 1
ATOM 763 N N . THR A 1 101 ? 41.386 6.667 69.999 1.00 12.13 101 THR A N 1
ATOM 764 C CA . THR A 1 101 ? 41.464 7.080 71.382 1.00 12.09 101 THR A CA 1
ATOM 765 C C . THR A 1 101 ? 40.145 7.582 71.906 1.00 10.92 101 THR A C 1
ATOM 766 O O . THR A 1 101 ? 39.719 7.195 72.994 1.00 12.95 101 THR A O 1
ATOM 770 N N . ASN A 1 102 ? 39.494 8.414 71.126 1.00 10.61 102 ASN A N 1
ATOM 771 C CA . ASN A 1 102 ? 38.334 9.113 71.655 1.00 11.35 102 ASN A CA 1
ATOM 772 C C . ASN A 1 102 ? 37.132 8.201 71.749 1.00 12.19 102 ASN A C 1
ATOM 773 O O . ASN A 1 102 ? 36.371 8.270 72.732 1.00 14.23 102 ASN A O 1
ATOM 778 N N . PHE A 1 103 ? 36.946 7.346 70.770 1.00 12.38 103 PHE A N 1
ATOM 779 C CA . PHE A 1 103 ? 35.818 6.456 70.800 1.00 12.11 103 PHE A CA 1
ATOM 780 C C . PHE A 1 103 ? 36.139 5.085 71.354 1.00 11.34 103 PHE A C 1
ATOM 781 O O . PHE A 1 103 ? 35.536 4.699 72.356 1.00 12.51 103 PHE A O 1
ATOM 789 N N . ILE A 1 104 ? 37.083 4.334 70.739 1.00 11.55 104 ILE A N 1
ATOM 790 C CA . ILE A 1 104 ? 37.408 3.014 71.203 1.00 11.96 104 ILE A CA 1
ATOM 791 C C . ILE A 1 104 ? 37.988 3.072 72.603 1.00 11.87 104 ILE A C 1
ATOM 792 O O . ILE A 1 104 ? 37.633 2.231 73.424 1.00 11.21 104 ILE A O 1
ATOM 797 N N . GLY A 1 105 ? 38.784 4.080 72.908 1.00 11.81 105 GLY A N 1
ATOM 798 C CA . GLY A 1 105 ? 39.291 4.216 74.254 1.00 12.07 105 GLY A CA 1
ATOM 799 C C . GLY A 1 105 ? 38.222 4.451 75.306 1.00 12.08 105 GLY A C 1
ATOM 800 O O . GLY A 1 105 ? 38.250 3.810 76.356 1.00 12.10 105 GLY A O 1
ATOM 801 N N . THR A 1 106 ? 37.256 5.311 75.017 1.00 11.79 106 THR A N 1
ATOM 802 C CA . THR A 1 106 ? 36.148 5.536 75.970 1.00 12.00 106 THR A CA 1
ATOM 803 C C . THR A 1 106 ? 35.355 4.267 76.160 1.00 11.56 106 THR A C 1
ATOM 804 O O . THR A 1 106 ? 35.040 3.900 77.284 1.00 12.03 106 THR A O 1
ATOM 808 N N . TYR A 1 107 ? 35.067 3.538 75.053 1.00 11.04 107 TYR A N 1
ATOM 809 C CA . TYR A 1 107 ? 34.383 2.262 75.165 1.00 11.56 107 TYR A CA 1
ATOM 810 C C . TYR A 1 107 ? 35.101 1.283 76.087 1.00 10.76 107 TYR A C 1
ATOM 811 O O . TYR A 1 107 ? 34.495 0.602 76.939 1.00 11.42 107 TYR A O 1
ATOM 820 N N . THR A 1 108 ? 36.428 1.225 75.914 1.00 10.91 108 THR A N 1
ATOM 821 C CA . THR A 1 108 ? 37.219 0.228 76.651 1.00 12.01 108 THR A CA 1
ATOM 822 C C . THR A 1 108 ? 37.112 0.575 78.172 1.00 11.89 108 THR A C 1
ATOM 823 O O . THR A 1 108 ? 36.927 -0.284 79.054 1.00 12.67 108 THR A O 1
ATOM 827 N N . LEU A 1 109 ? 37.196 1.853 78.483 1.00 11.71 109 LEU A N 1
ATOM 828 C CA . LEU A 1 109 ? 37.097 2.296 79.863 1.00 11.83 109 LEU A CA 1
ATOM 829 C C . LEU A 1 109 ? 35.708 2.093 80.439 1.00 11.95 109 LEU A C 1
ATOM 830 O O . LEU A 1 109 ? 35.568 1.671 81.570 1.00 12.52 109 LEU A O 1
ATOM 835 N N . LEU A 1 110 ? 34.682 2.288 79.613 1.00 11.85 110 LEU A N 1
ATOM 836 C CA . LEU A 1 110 ? 33.328 2.059 80.088 1.00 12.06 110 LEU A CA 1
ATOM 837 C C . LEU A 1 110 ? 33.103 0.599 80.394 1.00 11.87 110 LEU A C 1
ATOM 838 O O . LEU A 1 110 ? 32.376 0.258 81.344 1.00 12.96 110 LEU A O 1
ATOM 843 N N . GLU A 1 111 ? 33.651 -0.307 79.582 1.00 13.08 111 GLU A N 1
ATOM 844 C CA . GLU A 1 111 ? 33.491 -1.716 79.870 1.00 13.30 111 GLU A CA 1
ATOM 845 C C . GLU A 1 111 ? 34.187 -2.107 81.163 1.00 13.50 111 GLU A C 1
ATOM 846 O O . GLU A 1 111 ? 33.674 -2.952 81.896 1.00 13.24 111 GLU A O 1
ATOM 852 N N . ALA A 1 112 ? 35.321 -1.479 81.464 1.00 13.31 112 ALA A N 1
ATOM 853 C CA . ALA A 1 112 ? 35.999 -1.737 82.735 1.00 13.89 112 ALA A CA 1
ATOM 854 C C . ALA A 1 112 ? 35.181 -1.139 83.888 1.00 13.33 112 ALA A C 1
ATOM 855 O O . ALA A 1 112 ? 35.060 -1.780 84.927 1.00 14.98 112 ALA A O 1
ATOM 857 N N . ALA A 1 113 ? 34.608 0.051 83.719 1.00 13.10 113 ALA A N 1
ATOM 858 C CA . ALA A 1 113 ? 33.782 0.662 84.766 1.00 14.00 113 ALA A CA 1
ATOM 859 C C . ALA A 1 113 ? 32.591 -0.252 85.057 1.00 14.12 113 ALA A C 1
ATOM 860 O O . ALA A 1 113 ? 32.151 -0.362 86.222 1.00 15.34 113 ALA A O 1
ATOM 862 N N . ARG A 1 114 ? 32.012 -0.838 83.990 1.00 13.87 114 ARG A N 1
ATOM 863 C CA . ARG A 1 114 ? 30.857 -1.708 84.092 1.00 15.29 114 ARG A CA 1
ATOM 864 C C . ARG A 1 114 ? 31.242 -3.011 84.800 1.00 15.81 114 ARG A C 1
ATOM 865 O O . ARG A 1 114 ? 30.555 -3.465 85.717 1.00 16.15 114 ARG A O 1
ATOM 873 N N . LYS A 1 115 ? 32.394 -3.558 84.454 1.00 15.95 115 LYS A N 1
ATOM 874 C CA . LYS A 1 115 ? 32.837 -4.823 85.049 1.00 16.01 115 LYS A CA 1
ATOM 875 C C . LYS A 1 115 ? 33.013 -4.691 86.558 1.00 16.58 115 LYS A C 1
ATOM 876 O O . LYS A 1 115 ? 32.560 -5.547 87.318 1.00 16.83 115 LYS A O 1
ATOM 882 N N . TYR A 1 116 ? 33.645 -3.617 86.989 1.00 15.86 116 TYR A N 1
ATOM 883 C CA . TYR A 1 116 ? 34.050 -3.415 88.387 1.00 15.80 116 TYR A CA 1
ATOM 884 C C . TYR A 1 116 ? 33.057 -2.550 89.165 1.00 16.12 116 TYR A C 1
ATOM 885 O O . TYR A 1 116 ? 33.200 -2.378 90.352 1.00 16.65 116 TYR A O 1
ATOM 894 N N . ASP A 1 117 ? 32.038 -2.058 88.480 1.00 15.88 117 ASP A N 1
ATOM 895 C CA . ASP A 1 117 ? 30.997 -1.233 89.074 1.00 17.05 117 ASP A CA 1
ATOM 896 C C . ASP A 1 117 ? 31.596 -0.029 89.785 1.00 16.37 117 ASP A C 1
ATOM 897 O O . ASP A 1 117 ? 31.366 0.195 90.967 1.00 19.13 117 ASP A O 1
ATOM 902 N N . ILE A 1 118 ? 32.421 0.712 89.064 1.00 16.20 118 ILE A N 1
ATOM 903 C CA . ILE A 1 118 ? 33.031 1.888 89.660 1.00 15.32 118 ILE A CA 1
ATOM 904 C C . ILE A 1 118 ? 32.599 3.177 88.961 1.00 14.30 118 ILE A C 1
ATOM 905 O O . ILE A 1 118 ? 32.045 3.186 87.881 1.00 14.95 118 ILE A O 1
ATOM 910 N N . ARG A 1 119 ? 32.824 4.246 89.676 1.00 12.70 119 ARG A N 1
ATOM 911 C CA . ARG A 1 119 ? 32.441 5.573 89.220 1.00 11.56 119 ARG A CA 1
ATOM 912 C C . ARG A 1 119 ? 33.239 5.993 88.009 1.00 11.45 119 ARG A C 1
ATOM 913 O O . ARG A 1 119 ? 34.466 5.746 87.936 1.00 13.08 119 ARG A O 1
ATOM 921 N N . PHE A 1 120 ? 32.563 6.695 87.081 1.00 11.02 120 PHE A N 1
ATOM 922 C CA . PHE A 1 120 ? 33.215 7.151 85.833 1.00 12.17 120 PHE A CA 1
ATOM 923 C C . PHE A 1 120 ? 32.823 8.552 85.558 1.00 11.93 120 PHE A C 1
ATOM 924 O O . PHE A 1 120 ? 31.637 8.863 85.431 1.00 13.37 120 PHE A O 1
ATOM 932 N N . HIS A 1 121 ? 33.810 9.437 85.442 1.00 11.30 121 HIS A N 1
ATOM 933 C CA . HIS A 1 121 ? 33.516 10.778 85.025 1.00 10.61 121 HIS A CA 1
ATOM 934 C C . HIS A 1 121 ? 34.155 11.036 83.673 1.00 11.96 121 HIS A C 1
ATOM 935 O O . HIS A 1 121 ? 35.359 10.942 83.532 1.00 11.66 121 HIS A O 1
ATOM 942 N N . HIS A 1 122 ? 33.313 11.372 82.689 1.00 10.60 122 HIS A N 1
ATOM 943 C CA . HIS A 1 122 ? 33.750 11.622 81.343 1.00 11.59 122 HIS A CA 1
ATOM 944 C C . HIS A 1 122 ? 33.979 13.117 81.101 1.00 10.23 122 HIS A C 1
ATOM 945 O O . HIS A 1 122 ? 33.050 13.943 81.186 1.00 12.34 122 HIS A O 1
ATOM 952 N N . VAL A 1 123 ? 35.218 13.506 80.789 1.00 11.45 123 VAL A N 1
ATOM 953 C CA . VAL A 1 123 ? 35.524 14.899 80.567 1.00 10.62 123 VAL A CA 1
ATOM 954 C C . VAL A 1 123 ? 35.347 15.199 79.086 1.00 10.81 123 VAL A C 1
ATOM 955 O O . VAL A 1 123 ? 36.045 14.611 78.241 1.00 13.26 123 VAL A O 1
ATOM 959 N N . SER A 1 124 ? 34.441 16.091 78.786 1.00 11.57 124 SER A N 1
ATOM 960 C CA . SER A 1 124 ? 34.145 16.452 77.416 1.00 11.00 124 SER A CA 1
ATOM 961 C C . SER A 1 124 ? 34.109 17.955 77.193 1.00 11.12 124 SER A C 1
ATOM 962 O O . SER A 1 124 ? 34.552 18.736 78.049 1.00 10.49 124 SER A O 1
ATOM 965 N N . THR A 1 125 ? 33.648 18.358 76.006 1.00 10.17 125 THR A N 1
ATOM 966 C CA . THR A 1 125 ? 33.878 19.676 75.489 1.00 10.85 125 THR A CA 1
ATOM 967 C C . THR A 1 125 ? 32.584 20.282 74.951 1.00 11.41 125 THR A C 1
ATOM 968 O O . THR A 1 125 ? 31.674 19.544 74.535 1.00 11.89 125 THR A O 1
ATOM 972 N N . ASP A 1 126 ? 32.566 21.594 74.935 1.00 12.45 126 ASP A N 1
ATOM 973 C CA . ASP A 1 126 ? 31.483 22.349 74.398 1.00 13.25 126 ASP A CA 1
ATOM 974 C C . ASP A 1 126 ? 31.317 22.130 72.884 1.00 11.86 126 ASP A C 1
ATOM 975 O O . ASP A 1 126 ? 30.244 22.382 72.323 1.00 12.73 126 ASP A O 1
ATOM 980 N N . GLU A 1 127 ? 32.338 21.618 72.231 1.00 12.03 127 GLU A N 1
ATOM 981 C CA . GLU A 1 127 ? 32.299 21.450 70.790 1.00 13.07 127 GLU A CA 1
ATOM 982 C C . GLU A 1 127 ? 31.330 20.429 70.304 1.00 12.00 127 GLU A C 1
ATOM 983 O O . GLU A 1 127 ? 30.949 20.469 69.149 1.00 11.01 127 GLU A O 1
ATOM 989 N N . VAL A 1 128 ? 30.843 19.574 71.200 1.00 11.24 128 VAL A N 1
ATOM 990 C CA . VAL A 1 128 ? 29.879 18.599 70.793 1.00 11.18 128 VAL A CA 1
ATOM 991 C C . VAL A 1 128 ? 28.596 19.246 70.288 1.00 11.12 128 VAL A C 1
ATOM 992 O O . VAL A 1 128 ? 27.837 18.612 69.551 1.00 12.26 128 VAL A O 1
ATOM 996 N N . TYR A 1 129 ? 28.327 20.486 70.663 1.00 11.80 129 TYR A N 1
ATOM 997 C CA . TYR A 1 129 ? 27.072 21.195 70.322 1.00 11.73 129 TYR A CA 1
ATOM 998 C C . TYR A 1 129 ? 27.170 21.940 69.009 1.00 12.29 129 TYR A C 1
ATOM 999 O O . TYR A 1 129 ? 26.174 22.479 68.587 1.00 14.55 129 TYR A O 1
ATOM 1008 N N . GLY A 1 130 ? 28.333 21.923 68.410 1.00 12.55 130 GLY A N 1
ATOM 1009 C CA . GLY A 1 130 ? 28.577 22.629 67.171 1.00 13.70 130 GLY A CA 1
ATOM 1010 C C . GLY A 1 130 ? 28.880 24.073 67.455 1.00 15.24 130 GLY A C 1
ATOM 1011 O O . GLY A 1 130 ? 29.667 24.403 68.355 1.00 18.69 130 GLY A O 1
ATOM 1012 N N . ASP A 1 131 ? 28.261 24.897 66.629 1.00 15.00 131 ASP A N 1
ATOM 1013 C CA . ASP A 1 131 ? 28.369 26.279 66.440 1.00 19.22 131 ASP A CA 1
ATOM 1014 C C . ASP A 1 131 ? 27.226 27.180 66.788 1.00 14.58 131 ASP A C 1
ATOM 1015 O O . ASP A 1 131 ? 26.089 26.746 66.795 1.00 16.89 131 ASP A O 1
ATOM 1023 N N . LEU A 1 132 ? 27.564 28.455 67.138 1.00 13.46 132 LEU A N 1
ATOM 1024 C CA . LEU A 1 132 ? 26.556 29.508 67.336 1.00 13.41 132 LEU A CA 1
ATOM 1025 C C . LEU A 1 132 ? 26.927 30.707 66.505 1.00 13.55 132 LEU A C 1
ATOM 1026 O O . LEU A 1 132 ? 28.109 30.960 66.252 1.00 13.00 132 LEU A O 1
ATOM 1031 N N . PRO A 1 133 ? 25.921 31.509 66.106 1.00 13.64 133 PRO A N 1
ATOM 1032 C CA . PRO A 1 133 ? 26.225 32.818 65.501 1.00 13.36 133 PRO A CA 1
ATOM 1033 C C . PRO A 1 133 ? 26.902 33.736 66.504 1.00 13.53 133 PRO A C 1
ATOM 1034 O O . PRO A 1 133 ? 26.808 33.536 67.743 1.00 12.61 133 PRO A O 1
ATOM 1038 N N . LEU A 1 134 ? 27.529 34.771 65.960 1.00 13.33 134 LEU A N 1
ATOM 1039 C CA . LEU A 1 134 ? 28.109 35.816 66.794 1.00 13.83 134 LEU A CA 1
ATOM 1040 C C . LEU A 1 134 ? 26.998 36.595 67.442 1.00 14.50 134 LEU A C 1
ATOM 1041 O O . LEU A 1 134 ? 25.898 36.685 66.907 1.00 15.10 134 LEU A O 1
ATOM 1046 N N . ARG A 1 135 ? 27.297 37.234 68.566 1.00 13.81 135 ARG A N 1
ATOM 1047 C CA . ARG A 1 135 ? 26.304 37.988 69.318 1.00 15.14 135 ARG A CA 1
ATOM 1048 C C . ARG A 1 135 ? 25.667 39.100 68.481 1.00 16.25 135 ARG A C 1
ATOM 1049 O O . ARG A 1 135 ? 24.489 39.401 68.654 1.00 17.27 135 ARG A O 1
ATOM 1057 N N . GLU A 1 136 ? 26.444 39.723 67.606 1.00 18.05 136 GLU A N 1
ATOM 1058 C CA . GLU A 1 136 ? 25.900 40.836 66.789 1.00 20.42 136 GLU A CA 1
ATOM 1059 C C . GLU A 1 136 ? 24.794 40.350 65.823 1.00 21.30 136 GLU A C 1
ATOM 1060 O O . GLU A 1 136 ? 23.986 41.148 65.296 1.00 21.49 136 GLU A O 1
ATOM 1066 N N . ASP A 1 137 ? 24.761 39.051 65.556 1.00 21.16 137 ASP A N 1
ATOM 1067 C CA . ASP A 1 137 ? 23.770 38.465 64.661 1.00 21.87 137 ASP A CA 1
ATOM 1068 C C . ASP A 1 137 ? 22.633 37.756 65.366 1.00 22.08 137 ASP A C 1
ATOM 1069 O O . ASP A 1 137 ? 21.846 37.082 64.729 1.00 23.53 137 ASP A O 1
ATOM 1074 N N . LEU A 1 138 ? 22.510 37.967 66.668 1.00 21.32 138 LEU A N 1
ATOM 1075 C CA . LEU A 1 138 ? 21.479 37.326 67.463 1.00 21.43 138 LEU A CA 1
ATOM 1076 C C . LEU A 1 138 ? 20.544 38.382 68.045 1.00 21.88 138 LEU A C 1
ATOM 1077 O O . LEU A 1 138 ? 21.010 39.423 68.488 1.00 21.61 138 LEU A O 1
ATOM 1082 N N . PRO A 1 139 ? 19.230 38.152 68.032 1.00 23.46 139 PRO A N 1
ATOM 1083 C CA . PRO A 1 139 ? 18.291 39.142 68.609 1.00 24.17 139 PRO A CA 1
ATOM 1084 C C . PRO A 1 139 ? 18.454 39.418 70.103 1.00 23.78 139 PRO A C 1
ATOM 1085 O O . PRO A 1 139 ? 18.250 40.548 70.540 1.00 24.81 139 PRO A O 1
ATOM 1089 N N . GLY A 1 140 ? 18.821 38.416 70.889 1.00 22.80 140 GLY A N 1
ATOM 1090 C CA . GLY A 1 140 ? 19.144 38.638 72.280 1.00 22.34 140 GLY A CA 1
ATOM 1091 C C . GLY A 1 140 ? 20.620 38.923 72.555 1.00 22.56 140 GLY A C 1
ATOM 1092 O O . GLY A 1 140 ? 21.001 38.946 73.712 1.00 21.82 140 GLY A O 1
ATOM 1093 N N . HIS A 1 141 ? 21.426 39.127 71.503 1.00 22.18 141 HIS A N 1
ATOM 1094 C CA . HIS A 1 141 ? 22.839 39.511 71.591 1.00 23.26 141 HIS A CA 1
ATOM 1095 C C . HIS A 1 141 ? 23.597 38.593 72.483 1.00 21.94 141 HIS A C 1
ATOM 1096 O O . HIS A 1 141 ? 24.512 39.015 73.178 1.00 21.45 141 HIS A O 1
ATOM 1103 N N . GLY A 1 142 ? 23.243 37.301 72.392 1.00 20.91 142 GLY A N 1
ATOM 1104 C CA . GLY A 1 142 ? 23.936 36.250 73.130 1.00 22.38 142 GLY A CA 1
ATOM 1105 C C . GLY A 1 142 ? 23.282 35.832 74.433 1.00 24.69 142 GLY A C 1
ATOM 1106 O O . GLY A 1 142 ? 23.688 34.844 75.016 1.00 25.62 142 GLY A O 1
ATOM 1107 N N . GLU A 1 143 ? 22.327 36.613 74.910 1.00 27.08 143 GLU A N 1
ATOM 1108 C CA . GLU A 1 143 ? 21.716 36.374 76.219 1.00 29.90 143 GLU A CA 1
ATOM 1109 C C . GLU A 1 143 ? 20.280 35.854 76.171 1.00 30.11 143 GLU A C 1
ATOM 1110 O O . GLU A 1 143 ? 19.679 35.604 77.213 1.00 31.03 143 GLU A O 1
ATOM 1116 N N . GLY A 1 144 ? 19.764 35.600 74.975 1.00 29.51 144 GLY A N 1
ATOM 1117 C CA . GLY A 1 144 ? 18.457 35.013 74.837 1.00 29.33 144 GLY A CA 1
ATOM 1118 C C . GLY A 1 144 ? 18.479 33.485 74.845 1.00 29.14 144 GLY A C 1
ATOM 1119 O O . GLY A 1 144 ? 19.534 32.842 74.816 1.00 28.43 144 GLY A O 1
ATOM 1120 N N . PRO A 1 145 ? 17.294 32.889 74.871 1.00 28.60 145 PRO A N 1
ATOM 1121 C CA . PRO A 1 145 ? 17.170 31.434 74.804 1.00 27.53 145 PRO A CA 1
ATOM 1122 C C . PRO A 1 145 ? 17.782 30.871 73.523 1.00 25.47 145 PRO A C 1
ATOM 1123 O O . PRO A 1 145 ? 17.563 31.355 72.409 1.00 24.23 145 PRO A O 1
ATOM 1127 N N . GLY A 1 146 ? 18.612 29.854 73.712 1.00 23.27 146 GLY A N 1
ATOM 1128 C CA . GLY A 1 146 ? 19.262 29.187 72.599 1.00 22.52 146 GLY A CA 1
ATOM 1129 C C . GLY A 1 146 ? 20.509 29.903 72.085 1.00 20.43 146 GLY A C 1
ATOM 1130 O O . GLY A 1 146 ? 21.160 29.391 71.172 1.00 21.27 146 GLY A O 1
ATOM 1131 N N . GLU A 1 147 ? 20.896 31.026 72.699 1.00 17.87 147 GLU A N 1
ATOM 1132 C CA . GLU A 1 147 ? 22.043 31.803 72.179 1.00 16.85 147 GLU A CA 1
ATOM 1133 C C . GLU A 1 147 ? 23.349 31.434 72.869 1.00 16.05 147 GLU A C 1
ATOM 1134 O O . GLU A 1 147 ? 24.395 31.973 72.557 1.00 15.52 147 GLU A O 1
ATOM 1140 N N . LYS A 1 148 ? 23.244 30.515 73.828 1.00 14.95 148 LYS A N 1
ATOM 1141 C CA . LYS A 1 148 ? 24.355 29.801 74.437 1.00 14.77 148 LYS A CA 1
ATOM 1142 C C . LYS A 1 148 ? 23.974 28.347 74.554 1.00 13.18 148 LYS A C 1
ATOM 1143 O O . LYS A 1 148 ? 22.762 28.003 74.509 1.00 14.28 148 LYS A O 1
ATOM 1149 N N . PHE A 1 149 ? 24.969 27.470 74.719 1.00 12.31 149 PHE A N 1
ATOM 1150 C CA . PHE A 1 149 ? 24.727 26.092 74.940 1.00 12.75 149 PHE A CA 1
ATOM 1151 C C . PHE A 1 149 ? 24.204 25.832 76.353 1.00 13.20 149 PHE A C 1
ATOM 1152 O O . PHE A 1 149 ? 24.674 26.436 77.307 1.00 14.20 149 PHE A O 1
ATOM 1160 N N . THR A 1 150 ? 23.274 24.899 76.448 1.00 14.47 150 THR A N 1
ATOM 1161 C CA . THR A 1 150 ? 22.768 24.346 77.703 1.00 16.57 150 THR A CA 1
ATOM 1162 C C . THR A 1 150 ? 22.804 22.815 77.649 1.00 17.42 150 THR A C 1
ATOM 1163 O O . THR A 1 150 ? 23.064 22.199 76.599 1.00 17.47 150 THR A O 1
ATOM 1167 N N . ALA A 1 151 ? 22.469 22.166 78.772 1.00 18.10 151 ALA A N 1
ATOM 1168 C CA . ALA A 1 151 ? 22.431 20.703 78.812 1.00 20.26 151 ALA A CA 1
ATOM 1169 C C . ALA A 1 151 ? 21.365 20.129 77.854 1.00 21.15 151 ALA A C 1
ATOM 1170 O O . ALA A 1 151 ? 21.436 18.955 77.526 1.00 24.34 151 ALA A O 1
ATOM 1172 N N . GLU A 1 152 ? 20.440 20.969 77.400 1.00 20.93 152 GLU A N 1
ATOM 1173 C CA . GLU A 1 152 ? 19.358 20.639 76.455 1.00 22.22 152 GLU A CA 1
ATOM 1174 C C . GLU A 1 152 ? 19.707 20.864 74.956 1.00 20.50 152 GLU A C 1
ATOM 1175 O O . GLU A 1 152 ? 18.904 20.591 74.057 1.00 21.07 152 GLU A O 1
ATOM 1185 N N . THR A 1 153 ? 20.870 21.397 74.688 1.00 17.72 153 THR A N 1
ATOM 1186 C CA . THR A 1 153 ? 21.246 21.714 73.314 1.00 15.84 153 THR A CA 1
ATOM 1187 C C . THR A 1 153 ? 21.554 20.414 72.540 1.00 14.94 153 THR A C 1
ATOM 1188 O O . THR A 1 153 ? 22.156 19.507 73.097 1.00 14.96 153 THR A O 1
ATOM 1192 N N . ASN A 1 154 ? 21.116 20.373 71.271 1.00 14.04 154 ASN A N 1
ATOM 1193 C CA . ASN A 1 154 ? 21.388 19.280 70.379 1.00 15.31 154 ASN A CA 1
ATOM 1194 C C . ASN A 1 154 ? 22.890 19.104 70.180 1.00 13.96 154 ASN A C 1
ATOM 1195 O O . ASN A 1 154 ? 23.634 20.048 69.997 1.00 14.62 154 ASN A O 1
ATOM 1200 N N . TYR A 1 155 ? 23.326 17.858 70.114 1.00 13.87 155 TYR A N 1
ATOM 1201 C CA . TYR A 1 155 ? 24.647 17.583 69.594 1.00 13.19 155 TYR A CA 1
ATOM 1202 C C . TYR A 1 155 ? 24.673 17.880 68.095 1.00 13.97 155 TYR A C 1
ATOM 1203 O O . TYR A 1 155 ? 23.757 17.472 67.359 1.00 13.32 155 TYR A O 1
ATOM 1212 N N . ASN A 1 156 ? 25.731 18.544 67.653 1.00 12.78 156 ASN A N 1
ATOM 1213 C CA . ASN A 1 156 ? 25.943 18.847 66.240 1.00 13.13 156 ASN A CA 1
ATOM 1214 C C . ASN A 1 156 ? 27.399 19.164 65.967 1.00 12.29 156 ASN A C 1
ATOM 1215 O O . ASN A 1 156 ? 27.753 20.257 65.472 1.00 13.04 156 ASN A O 1
ATOM 1220 N N . PRO A 1 157 ? 28.272 18.224 66.221 1.00 11.98 157 PRO A N 1
ATOM 1221 C CA . PRO A 1 157 ? 29.710 18.489 66.085 1.00 11.63 157 PRO A CA 1
ATOM 1222 C C . PRO A 1 157 ? 30.184 18.665 64.635 1.00 12.36 157 PRO A C 1
ATOM 1223 O O . PRO A 1 157 ? 29.677 17.991 63.739 1.00 12.13 157 PRO A O 1
ATOM 1227 N N . SER A 1 158 ? 31.188 19.521 64.460 1.00 13.17 158 SER A N 1
ATOM 1228 C CA . SER A 1 158 ? 31.672 19.926 63.147 1.00 13.03 158 SER A CA 1
ATOM 1229 C C . SER A 1 158 ? 32.849 19.156 62.647 1.00 13.32 158 SER A C 1
ATOM 1230 O O . SER A 1 158 ? 33.036 19.106 61.425 1.00 14.34 158 SER A O 1
ATOM 1233 N N . SER A 1 159 ? 33.702 18.654 63.549 1.00 13.59 159 SER A N 1
ATOM 1234 C CA . SER A 1 159 ? 35.014 18.130 63.078 1.00 13.66 159 SER A CA 1
ATOM 1235 C C . SER A 1 159 ? 35.235 16.655 63.451 1.00 13.15 159 SER A C 1
ATOM 1236 O O . SER A 1 159 ? 34.502 16.124 64.281 1.00 13.37 159 SER A O 1
ATOM 1239 N N . PRO A 1 160 ? 36.267 15.986 62.919 1.00 12.35 160 PRO A N 1
ATOM 1240 C CA . PRO A 1 160 ? 36.574 14.645 63.440 1.00 12.91 160 PRO A CA 1
ATOM 1241 C C . PRO A 1 160 ? 36.880 14.640 64.917 1.00 12.67 160 PRO A C 1
ATOM 1242 O O . PRO A 1 160 ? 36.488 13.705 65.649 1.00 14.22 160 PRO A O 1
ATOM 1246 N N . TYR A 1 161 ? 37.542 15.680 65.422 1.00 11.67 161 TYR A N 1
ATOM 1247 C CA . TYR A 1 161 ? 37.712 15.774 66.850 1.00 11.46 161 TYR A CA 1
ATOM 1248 C C . TYR A 1 161 ? 36.382 15.862 67.617 1.00 10.97 161 TYR A C 1
ATOM 1249 O O . TYR A 1 161 ? 36.146 15.122 68.547 1.00 11.27 161 TYR A O 1
ATOM 1258 N N . SER A 1 162 ? 35.565 16.854 67.295 1.00 9.95 162 SER A N 1
ATOM 1259 C CA . SER A 1 162 ? 34.391 17.097 68.108 1.00 9.26 162 SER A CA 1
ATOM 1260 C C . SER A 1 162 ? 33.391 16.002 67.913 1.00 9.41 162 SER A C 1
ATOM 1261 O O . SER A 1 162 ? 32.614 15.702 68.842 1.00 9.79 162 SER A O 1
ATOM 1264 N N . SER A 1 163 ? 33.406 15.399 66.731 1.00 10.67 163 SER A N 1
ATOM 1265 C CA . SER A 1 163 ? 32.490 14.292 66.458 1.00 10.57 163 SER A CA 1
ATOM 1266 C C . SER A 1 163 ? 32.858 13.038 67.265 1.00 10.37 163 SER A C 1
ATOM 1267 O O . SER A 1 163 ? 31.990 12.333 67.774 1.00 10.77 163 SER A O 1
ATOM 1271 N N . THR A 1 164 ? 34.144 12.782 67.412 1.00 10.18 164 THR A N 1
ATOM 1272 C CA . THR A 1 164 ? 34.524 11.632 68.211 1.00 10.93 164 THR A CA 1
ATOM 1273 C C . THR A 1 164 ? 34.306 11.893 69.677 1.00 10.64 164 THR A C 1
ATOM 1274 O O . THR A 1 164 ? 33.908 10.984 70.409 1.00 11.45 164 THR A O 1
ATOM 1278 N N . LYS A 1 165 ? 34.460 13.140 70.151 1.00 10.63 165 LYS A N 1
ATOM 1279 C CA . LYS A 1 165 ? 34.107 13.455 71.501 1.00 11.73 165 LYS A CA 1
ATOM 1280 C C . LYS A 1 165 ? 32.601 13.291 71.731 1.00 11.42 165 LYS A C 1
ATOM 1281 O O . LYS A 1 165 ? 32.172 12.680 72.711 1.00 12.51 165 LYS A O 1
ATOM 1287 N N . ALA A 1 166 ? 31.798 13.811 70.800 1.00 11.32 166 ALA A N 1
ATOM 1288 C CA . ALA A 1 166 ? 30.355 13.678 70.915 1.00 10.74 166 ALA A CA 1
ATOM 1289 C C . ALA A 1 166 ? 29.936 12.215 70.939 1.00 11.90 166 ALA A C 1
ATOM 1290 O O . ALA A 1 166 ? 29.081 11.795 71.713 1.00 11.58 166 ALA A O 1
ATOM 1292 N N . ALA A 1 167 ? 30.540 11.421 70.062 1.00 10.73 167 ALA A N 1
ATOM 1293 C CA . ALA A 1 167 ? 30.268 9.972 69.977 1.00 11.49 167 ALA A CA 1
ATOM 1294 C C . ALA A 1 167 ? 30.582 9.304 71.296 1.00 11.86 167 ALA A C 1
ATOM 1295 O O . ALA A 1 167 ? 29.812 8.482 71.829 1.00 11.54 167 ALA A O 1
ATOM 1297 N N . SER A 1 168 ? 31.670 9.728 71.905 1.00 11.25 168 SER A N 1
ATOM 1298 C CA . SER A 1 168 ? 32.042 9.139 73.191 1.00 11.85 168 SER A CA 1
ATOM 1299 C C . SER A 1 168 ? 31.018 9.535 74.268 1.00 12.17 168 SER A C 1
ATOM 1300 O O . SER A 1 168 ? 30.647 8.673 75.100 1.00 12.89 168 SER A O 1
ATOM 1303 N N . ASP A 1 169 ? 30.534 10.770 74.263 1.00 11.97 169 ASP A N 1
ATOM 1304 C CA . ASP A 1 169 ? 29.517 11.204 75.218 1.00 12.07 169 ASP A CA 1
ATOM 1305 C C . ASP A 1 169 ? 28.282 10.328 75.035 1.00 10.86 169 ASP A C 1
ATOM 1306 O O . ASP A 1 169 ? 27.661 9.914 76.040 1.00 11.21 169 ASP A O 1
ATOM 1311 N N . LEU A 1 170 ? 27.843 10.089 73.775 1.00 11.49 170 LEU A N 1
ATOM 1312 C CA . LEU A 1 170 ? 26.671 9.263 73.549 1.00 11.75 170 LEU A CA 1
ATOM 1313 C C . LEU A 1 170 ? 26.784 7.843 74.125 1.00 11.47 170 LEU A C 1
ATOM 1314 O O . LEU A 1 170 ? 25.821 7.355 74.674 1.00 12.05 170 LEU A O 1
ATOM 1319 N N . ILE A 1 171 ? 27.917 7.170 73.975 1.00 11.45 171 ILE A N 1
ATOM 1320 C CA . ILE A 1 171 ? 28.031 5.822 74.525 1.00 11.20 171 ILE A CA 1
ATOM 1321 C C . ILE A 1 171 ? 28.111 5.853 76.038 1.00 11.61 171 ILE A C 1
ATOM 1322 O O . ILE A 1 171 ? 27.600 4.961 76.674 1.00 12.45 171 ILE A O 1
ATOM 1327 N N . VAL A 1 172 ? 28.712 6.870 76.629 1.00 11.52 172 VAL A N 1
ATOM 1328 C CA . VAL A 1 172 ? 28.665 7.004 78.076 1.00 11.43 172 VAL A CA 1
ATOM 1329 C C . VAL A 1 172 ? 27.230 7.003 78.553 1.00 10.71 172 VAL A C 1
ATOM 1330 O O . VAL A 1 172 ? 26.874 6.254 79.461 1.00 12.16 172 VAL A O 1
ATOM 1334 N N . LYS A 1 173 ? 26.398 7.835 77.933 1.00 11.89 173 LYS A N 1
ATOM 1335 C CA . LYS A 1 173 ? 25.005 8.001 78.375 1.00 12.76 173 LYS A CA 1
ATOM 1336 C C . LYS A 1 173 ? 24.239 6.696 78.152 1.00 13.01 173 LYS A C 1
ATOM 1337 O O . LYS A 1 173 ? 23.406 6.312 78.989 1.00 11.52 173 LYS A O 1
ATOM 1343 N N . ALA A 1 174 ? 24.486 6.006 77.043 1.00 12.40 174 ALA A N 1
ATOM 1344 C CA . ALA A 1 174 ? 23.836 4.713 76.789 1.00 12.89 174 ALA A CA 1
ATOM 1345 C C . ALA A 1 174 ? 24.263 3.649 77.737 1.00 12.43 174 ALA A C 1
ATOM 1346 O O . ALA A 1 174 ? 23.430 2.801 78.146 1.00 13.24 174 ALA A O 1
ATOM 1348 N N . TRP A 1 175 ? 25.534 3.663 78.135 1.00 11.24 175 TRP A N 1
ATOM 1349 C CA . TRP A 1 175 ? 25.994 2.704 79.137 1.00 12.09 175 TRP A CA 1
ATOM 1350 C C . TRP A 1 175 ? 25.325 2.964 80.511 1.00 12.70 175 TRP A C 1
ATOM 1351 O O . TRP A 1 175 ? 25.102 2.026 81.281 1.00 13.08 175 TRP A O 1
ATOM 1362 N N . VAL A 1 176 ? 25.032 4.217 80.824 1.00 12.28 176 VAL A N 1
ATOM 1363 C CA . VAL A 1 176 ? 24.247 4.520 82.021 1.00 13.40 176 VAL A CA 1
ATOM 1364 C C . VAL A 1 176 ? 22.848 3.921 81.930 1.00 11.98 176 VAL A C 1
ATOM 1365 O O . VAL A 1 176 ? 22.398 3.243 82.845 1.00 13.95 176 VAL A O 1
ATOM 1369 N N . ARG A 1 177 ? 22.144 4.191 80.834 1.00 12.71 177 ARG A N 1
ATOM 1370 C CA . ARG A 1 177 ? 20.766 3.748 80.702 1.00 13.17 177 ARG A CA 1
ATOM 1371 C C . ARG A 1 177 ? 20.642 2.220 80.591 1.00 13.80 177 ARG A C 1
ATOM 1372 O O . ARG A 1 177 ? 19.795 1.592 81.228 1.00 12.78 177 ARG A O 1
ATOM 1380 N N . SER A 1 178 ? 21.556 1.597 79.854 1.00 13.12 178 SER A N 1
ATOM 1381 C CA . SER A 1 178 ? 21.458 0.198 79.553 1.00 13.54 178 SER A CA 1
ATOM 1382 C C . SER A 1 178 ? 22.045 -0.692 80.638 1.00 14.68 178 SER A C 1
ATOM 1383 O O . SER A 1 178 ? 21.541 -1.790 80.874 1.00 15.31 178 SER A O 1
ATOM 1386 N N . PHE A 1 179 ? 23.139 -0.241 81.242 1.00 15.17 179 PHE A N 1
ATOM 1387 C CA . PHE A 1 179 ? 23.899 -1.081 82.119 1.00 14.83 179 PHE A CA 1
ATOM 1388 C C . PHE A 1 179 ? 24.061 -0.526 83.546 1.00 16.46 179 PHE A C 1
ATOM 1389 O O . PHE A 1 179 ? 24.646 -1.203 84.403 1.00 17.67 179 PHE A O 1
ATOM 1397 N N . GLY A 1 180 ? 23.572 0.693 83.813 1.00 16.66 180 GLY A N 1
ATOM 1398 C CA . GLY A 1 180 ? 23.684 1.311 85.141 1.00 15.15 180 GLY A CA 1
ATOM 1399 C C . GLY A 1 180 ? 25.083 1.734 85.513 1.00 15.86 180 GLY A C 1
ATOM 1400 O O . GLY A 1 180 ? 25.425 1.801 86.721 1.00 15.15 180 GLY A O 1
ATOM 1401 N N . VAL A 1 181 ? 25.919 2.033 84.505 1.00 14.38 181 VAL A N 1
ATOM 1402 C CA . VAL A 1 181 ? 27.250 2.565 84.829 1.00 14.01 181 VAL A CA 1
ATOM 1403 C C . VAL A 1 181 ? 27.030 3.874 85.621 1.00 12.83 181 VAL A C 1
ATOM 1404 O O . VAL A 1 181 ? 26.130 4.724 85.313 1.00 12.37 181 VAL A O 1
ATOM 1408 N N . LYS A 1 182 ? 27.890 4.047 86.620 1.00 12.06 182 LYS A N 1
ATOM 1409 C CA . LYS A 1 182 ? 27.865 5.219 87.493 1.00 12.93 182 LYS A CA 1
ATOM 1410 C C . LYS A 1 182 ? 28.649 6.346 86.881 1.00 12.15 182 LYS A C 1
ATOM 1411 O O .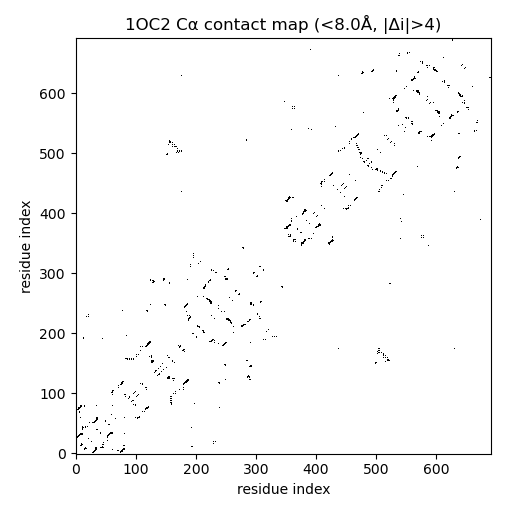 LYS A 1 182 ? 29.664 6.764 87.393 1.00 12.57 182 LYS A O 1
ATOM 1417 N N . ALA A 1 183 ? 28.108 6.884 85.811 1.00 11.91 183 ALA A N 1
ATOM 1418 C CA . ALA A 1 183 ? 28.773 7.899 85.024 1.00 12.10 183 ALA A CA 1
ATOM 1419 C C . ALA A 1 183 ? 28.142 9.248 85.092 1.00 12.23 183 ALA A C 1
ATOM 1420 O O . ALA A 1 183 ? 26.939 9.406 85.219 1.00 12.66 183 ALA A O 1
ATOM 1422 N N . THR A 1 184 ? 29.022 10.234 84.982 1.00 11.93 184 THR A N 1
ATOM 1423 C CA . THR A 1 184 ? 28.633 11.619 84.768 1.00 11.26 184 THR A CA 1
ATOM 1424 C C . THR A 1 184 ? 29.470 12.127 83.604 1.00 11.24 184 THR A C 1
ATOM 1425 O O . THR A 1 184 ? 30.514 11.591 83.302 1.00 11.36 184 THR A O 1
ATOM 1429 N N . ILE A 1 185 ? 28.979 13.208 82.983 1.00 11.05 185 ILE A N 1
ATOM 1430 C CA . ILE A 1 185 ? 29.689 13.893 81.890 1.00 10.59 185 ILE A CA 1
ATOM 1431 C C . ILE A 1 185 ? 29.805 15.363 82.213 1.00 10.07 185 ILE A C 1
ATOM 1432 O O . ILE A 1 185 ? 28.875 16.007 82.720 1.00 11.57 185 ILE A O 1
ATOM 1437 N N . SER A 1 186 ? 30.924 15.956 81.834 1.00 10.21 186 SER A N 1
ATOM 1438 C CA . SER A 1 186 ? 31.050 17.390 81.816 1.00 10.75 186 SER A CA 1
ATOM 1439 C C . SER A 1 186 ? 31.404 17.845 80.405 1.00 10.71 186 SER A C 1
ATOM 1440 O O . SER A 1 186 ? 32.200 17.227 79.703 1.00 11.29 186 SER A O 1
ATOM 1443 N N . ASN A 1 187 ? 30.829 18.988 80.010 1.00 10.97 187 ASN A N 1
ATOM 1444 C CA . ASN A 1 187 ? 31.185 19.661 78.754 1.00 10.42 187 ASN A CA 1
ATOM 1445 C C . ASN A 1 187 ? 31.672 21.028 79.095 1.00 10.88 187 ASN A C 1
ATOM 1446 O O . ASN A 1 187 ? 30.872 21.889 79.553 1.00 12.49 187 ASN A O 1
ATOM 1451 N N . CYS A 1 188 ? 32.959 21.284 78.849 1.00 10.46 188 CYS A N 1
ATOM 1452 C CA . CYS A 1 188 ? 33.614 22.519 79.284 1.00 10.78 188 CYS A CA 1
ATOM 1453 C C . CYS A 1 188 ? 33.992 23.354 78.091 1.00 11.28 188 CYS A C 1
ATOM 1454 O O . CYS A 1 188 ? 34.297 22.815 77.053 1.00 12.72 188 CYS A O 1
ATOM 1457 N N . SER A 1 189 ? 34.017 24.653 78.279 1.00 12.01 189 SER A N 1
ATOM 1458 C CA . SER A 1 189 ? 34.479 25.555 77.253 1.00 11.76 189 SER A CA 1
ATOM 1459 C C . SER A 1 189 ? 36.013 25.553 77.200 1.00 11.14 189 SER A C 1
ATOM 1460 O O . SER A 1 189 ? 36.684 24.789 77.945 1.00 12.01 189 SER A O 1
ATOM 1463 N N . ASN A 1 190 ? 36.571 26.380 76.329 1.00 10.61 190 ASN A N 1
ATOM 1464 C CA . ASN A 1 190 ? 38.013 26.374 76.070 1.00 11.45 190 ASN A CA 1
ATOM 1465 C C . ASN A 1 190 ? 38.802 26.692 77.300 1.00 10.31 190 ASN A C 1
ATOM 1466 O O . ASN A 1 190 ? 38.669 27.785 77.876 1.00 11.57 190 ASN A O 1
ATOM 1471 N N . ASN A 1 191 ? 39.725 25.822 77.637 1.00 9.95 191 ASN A N 1
ATOM 1472 C CA . ASN A 1 191 ? 40.622 26.053 78.768 1.00 9.34 191 ASN A CA 1
ATOM 1473 C C . ASN A 1 191 ? 41.884 26.761 78.336 1.00 9.77 191 ASN A C 1
ATOM 1474 O O . ASN A 1 191 ? 42.346 26.599 77.212 1.00 10.87 191 ASN A O 1
ATOM 1479 N N . TYR A 1 192 ? 42.448 27.553 79.257 1.00 8.99 192 TYR A N 1
ATOM 1480 C CA . TYR A 1 192 ? 43.752 28.083 79.128 1.00 9.49 192 TYR A CA 1
ATOM 1481 C C . TYR A 1 192 ? 44.467 27.994 80.464 1.00 10.24 192 TYR A C 1
ATOM 1482 O O . TYR A 1 192 ? 43.854 27.736 81.525 1.00 10.44 192 TYR A O 1
ATOM 1491 N N . GLY A 1 193 ? 45.772 28.169 80.423 1.00 9.92 193 GLY A N 1
ATOM 1492 C CA . GLY A 1 193 ? 46.603 28.150 81.616 1.00 11.40 193 GLY A CA 1
ATOM 1493 C C . GLY A 1 193 ? 47.944 27.516 81.394 1.00 11.80 193 GLY A C 1
ATOM 1494 O O . GLY A 1 193 ? 48.295 27.183 80.275 1.00 10.56 193 GLY A O 1
ATOM 1495 N N . PRO A 1 194 ? 48.680 27.300 82.480 1.00 12.20 194 PRO A N 1
ATOM 1496 C CA . PRO A 1 194 ? 49.982 26.675 82.365 1.00 12.16 194 PRO A CA 1
ATOM 1497 C C . PRO A 1 194 ? 49.825 25.215 81.904 1.00 11.64 194 PRO A C 1
ATOM 1498 O O . PRO A 1 194 ? 48.832 24.498 82.131 1.00 13.52 194 PRO A O 1
ATOM 1504 N N . TYR A 1 195 ? 50.881 24.766 81.238 1.00 12.48 195 TYR A N 1
ATOM 1505 C CA . TYR A 1 195 ? 51.030 23.389 80.754 1.00 11.45 195 TYR A CA 1
ATOM 1506 C C . TYR A 1 195 ? 50.204 23.057 79.509 1.00 10.68 195 TYR A C 1
ATOM 1507 O O . TYR A 1 195 ? 50.120 21.899 79.102 1.00 13.40 195 TYR A O 1
ATOM 1516 N N . GLN A 1 196 ? 49.665 24.081 78.856 1.00 9.92 196 GLN A N 1
ATOM 1517 C CA . GLN A 1 196 ? 48.964 23.800 77.604 1.00 9.82 196 GLN A CA 1
ATOM 1518 C C . GLN A 1 196 ? 49.985 23.630 76.480 1.00 8.27 196 GLN A C 1
ATOM 1519 O O . GLN A 1 196 ? 50.929 24.392 76.360 1.00 10.19 196 GLN A O 1
ATOM 1525 N N . HIS A 1 197 ? 49.765 22.638 75.630 1.00 9.28 197 HIS A N 1
ATOM 1526 C CA . HIS A 1 197 ? 50.679 22.369 74.531 1.00 10.05 197 HIS A CA 1
ATOM 1527 C C . HIS A 1 197 ? 50.694 23.558 73.564 1.00 9.90 197 HIS A C 1
ATOM 1528 O O . HIS A 1 197 ? 49.666 24.130 73.265 1.00 10.82 197 HIS A O 1
ATOM 1535 N N . ILE A 1 198 ? 51.880 23.876 73.040 1.00 10.43 198 ILE A N 1
ATOM 1536 C CA . ILE A 1 198 ? 52.068 25.043 72.218 1.00 10.97 198 ILE A CA 1
ATOM 1537 C C . ILE A 1 198 ? 51.489 24.932 70.805 1.00 10.47 198 ILE A C 1
ATOM 1538 O O . ILE A 1 198 ? 51.635 25.852 69.997 1.00 11.58 198 ILE A O 1
ATOM 1543 N N . GLU A 1 199 ? 50.800 23.842 70.498 1.00 10.64 199 GLU A N 1
ATOM 1544 C CA . GLU A 1 199 ? 49.983 23.846 69.269 1.00 10.38 199 GLU A CA 1
ATOM 1545 C C . GLU A 1 199 ? 48.714 24.612 69.425 1.00 10.18 199 GLU A C 1
ATOM 1546 O O . GLU A 1 199 ? 48.086 24.999 68.429 1.00 10.31 199 GLU A O 1
ATOM 1552 N N . LYS A 1 200 ? 48.256 24.799 70.663 1.00 10.21 200 LYS A N 1
ATOM 1553 C CA . LYS A 1 200 ? 46.981 25.462 70.887 1.00 10.16 200 LYS A CA 1
ATOM 1554 C C . LYS A 1 200 ? 47.111 26.970 70.825 1.00 9.81 200 LYS A C 1
ATOM 1555 O O . LYS A 1 200 ? 48.204 27.532 70.998 1.00 9.84 200 LYS A O 1
ATOM 1561 N N . PHE A 1 201 ? 45.978 27.639 70.585 1.00 9.95 201 PHE A N 1
ATOM 1562 C CA . PHE A 1 201 ? 45.986 29.067 70.289 1.00 9.17 201 PHE A CA 1
ATOM 1563 C C . PHE A 1 201 ? 46.790 29.954 71.227 1.00 10.13 201 PHE A C 1
ATOM 1564 O O . PHE A 1 201 ? 47.691 30.648 70.770 1.00 10.00 201 PHE A O 1
ATOM 1572 N N . ILE A 1 202 ? 46.398 30.039 72.492 1.00 9.32 202 ILE A N 1
ATOM 1573 C CA . ILE A 1 202 ? 47.041 30.997 73.358 1.00 9.80 202 ILE A CA 1
ATOM 1574 C C . ILE A 1 202 ? 48.538 30.697 73.523 1.00 9.69 202 ILE A C 1
ATOM 1575 O O . ILE A 1 202 ? 49.379 31.597 73.327 1.00 10.00 202 ILE A O 1
ATOM 1580 N N . PRO A 1 203 ? 48.894 29.505 73.891 1.00 9.98 203 PRO A N 1
ATOM 1581 C CA . PRO A 1 203 ? 50.332 29.226 74.076 1.00 10.60 203 PRO A CA 1
ATOM 1582 C C . PRO A 1 203 ? 51.147 29.343 72.800 1.00 10.67 203 PRO A C 1
ATOM 1583 O O . PRO A 1 203 ? 52.312 29.743 72.844 1.00 10.47 203 PRO A O 1
ATOM 1587 N N . ARG A 1 204 ? 50.533 29.011 71.658 1.00 10.10 204 ARG A N 1
ATOM 1588 C CA . ARG A 1 204 ? 51.255 29.165 70.399 1.00 10.44 204 ARG A CA 1
ATOM 1589 C C . ARG A 1 204 ? 51.661 30.623 70.229 1.00 10.90 204 ARG A C 1
ATOM 1590 O O . ARG A 1 204 ? 52.759 30.888 69.788 1.00 11.71 204 ARG A O 1
ATOM 1598 N N . GLN A 1 205 ? 50.755 31.568 70.502 1.00 10.72 205 GLN A N 1
ATOM 1599 C CA . GLN A 1 205 ? 51.032 32.949 70.236 1.00 11.33 205 GLN A CA 1
ATOM 1600 C C . GLN A 1 205 ? 52.073 33.470 71.222 1.00 10.61 205 GLN A C 1
ATOM 1601 O O . GLN A 1 205 ? 52.981 34.190 70.851 1.00 11.61 205 GLN A O 1
ATOM 1607 N N . ILE A 1 206 ? 51.897 33.151 72.491 1.00 9.76 206 ILE A N 1
ATOM 1608 C CA . ILE A 1 206 ? 52.818 33.591 73.513 1.00 9.94 206 ILE A CA 1
ATOM 1609 C C . ILE A 1 206 ? 54.244 33.100 73.176 1.00 10.57 206 ILE A C 1
ATOM 1610 O O . ILE A 1 206 ? 55.211 33.886 73.196 1.00 10.69 206 ILE A O 1
ATOM 1615 N N . THR A 1 207 ? 54.376 31.811 72.887 1.00 11.08 207 THR A N 1
ATOM 1616 C CA . THR A 1 207 ? 55.674 31.234 72.690 1.00 10.86 207 THR A CA 1
ATOM 1617 C C . THR A 1 207 ? 56.244 31.563 71.321 1.00 11.22 207 THR A C 1
ATOM 1618 O O . THR A 1 207 ? 57.458 31.633 71.196 1.00 12.15 207 THR A O 1
ATOM 1622 N N . ASN A 1 208 ? 55.387 31.787 70.304 1.00 10.36 208 ASN A N 1
ATOM 1623 C CA . ASN A 1 208 ? 55.921 32.438 69.096 1.00 10.74 208 ASN A CA 1
ATOM 1624 C C . ASN A 1 208 ? 56.596 33.755 69.439 1.00 11.39 208 ASN A C 1
ATOM 1625 O O . ASN A 1 208 ? 57.723 33.976 68.993 1.00 12.77 208 ASN A O 1
ATOM 1630 N N . ILE A 1 209 ? 55.954 34.625 70.194 1.00 10.45 209 ILE A N 1
ATOM 1631 C CA . ILE A 1 209 ? 56.526 35.959 70.511 1.00 12.00 209 ILE A CA 1
ATOM 1632 C C . ILE A 1 209 ? 57.839 35.781 71.261 1.00 13.33 209 ILE A C 1
ATOM 1633 O O . ILE A 1 209 ? 58.845 36.414 70.906 1.00 14.08 209 ILE A O 1
ATOM 1638 N N . LEU A 1 210 ? 57.854 34.859 72.226 1.00 12.20 210 LEU A N 1
ATOM 1639 C CA . LEU A 1 210 ? 59.087 34.586 72.931 1.00 12.08 210 LEU A CA 1
ATOM 1640 C C . LEU A 1 210 ? 60.218 34.093 72.044 1.00 13.38 210 LEU A C 1
ATOM 1641 O O . LEU A 1 210 ? 61.420 34.406 72.290 1.00 15.30 210 LEU A O 1
ATOM 1646 N N . ALA A 1 211 ? 59.887 33.301 71.044 1.00 13.64 211 ALA A N 1
ATOM 1647 C CA . ALA A 1 211 ? 60.845 32.707 70.112 1.00 14.70 211 ALA A CA 1
ATOM 1648 C C . ALA A 1 211 ? 61.177 33.581 68.918 1.00 15.85 211 ALA A C 1
ATOM 1649 O O . ALA A 1 211 ? 61.959 33.177 68.054 1.00 17.46 211 ALA A O 1
ATOM 1651 N N . GLY A 1 212 ? 60.577 34.775 68.865 1.00 14.40 212 GLY A N 1
ATOM 1652 C CA . GLY A 1 212 ? 60.836 35.733 67.792 1.00 15.07 212 GLY A CA 1
ATOM 1653 C C . GLY A 1 212 ? 60.116 35.393 66.495 1.00 16.11 212 GLY A C 1
ATOM 1654 O O . GLY A 1 212 ? 60.609 35.713 65.418 1.00 17.50 212 GLY A O 1
ATOM 1655 N N . ILE A 1 213 ? 58.960 34.756 66.610 1.00 15.40 213 ILE A N 1
ATOM 1656 C CA . ILE A 1 213 ? 58.171 34.285 65.468 1.00 15.20 213 ILE A CA 1
ATOM 1657 C C . ILE A 1 213 ? 56.861 35.046 65.541 1.00 14.39 213 ILE A C 1
ATOM 1658 O O . ILE A 1 213 ? 56.336 35.268 66.603 1.00 13.93 213 ILE A O 1
ATOM 1663 N N . LYS A 1 214 ? 56.318 35.453 64.410 1.00 14.98 214 LYS A N 1
ATOM 1664 C CA . LYS A 1 214 ? 55.013 36.119 64.427 1.00 15.01 214 LYS A CA 1
ATOM 1665 C C . LYS A 1 214 ? 53.912 35.218 64.904 1.00 14.81 214 LYS A C 1
ATOM 1666 O O . LYS A 1 214 ? 53.858 34.071 64.508 1.00 13.13 214 LYS A O 1
ATOM 1672 N N . PRO A 1 215 ? 53.028 35.733 65.747 1.00 13.73 215 PRO A N 1
ATOM 1673 C CA . PRO A 1 215 ? 51.775 35.043 66.005 1.00 13.53 215 PRO A CA 1
ATOM 1674 C C . PRO A 1 215 ? 50.964 34.860 64.750 1.00 12.59 215 PRO A C 1
ATOM 1675 O O . PRO A 1 215 ? 51.183 35.564 63.781 1.00 13.41 215 PRO A O 1
ATOM 1679 N N . LYS A 1 216 ? 50.042 33.913 64.813 1.00 12.32 216 LYS A N 1
ATOM 1680 C CA . LYS A 1 216 ? 49.303 33.436 63.645 1.00 12.05 216 LYS A CA 1
ATOM 1681 C C . LYS A 1 216 ? 47.820 33.502 63.987 1.00 12.24 216 LYS A C 1
ATOM 1682 O O . LYS A 1 216 ? 47.394 32.847 64.912 1.00 14.10 216 LYS A O 1
ATOM 1688 N N . LEU A 1 217 ? 47.041 34.230 63.197 1.00 11.31 217 LEU A N 1
ATOM 1689 C CA . LEU A 1 217 ? 45.592 34.368 63.414 1.00 11.02 217 LEU A CA 1
ATOM 1690 C C . LEU A 1 217 ? 44.865 33.754 62.204 1.00 11.56 217 LEU A C 1
ATOM 1691 O O . LEU A 1 217 ? 45.162 34.070 61.072 1.00 11.75 217 LEU A O 1
ATOM 1696 N N . TYR A 1 218 ? 43.936 32.861 62.474 1.00 11.62 218 TYR A N 1
ATOM 1697 C CA . TYR A 1 218 ? 43.183 32.137 61.429 1.00 11.10 218 TYR A CA 1
ATOM 1698 C C . TYR A 1 218 ? 42.183 33.142 60.831 1.00 12.53 218 TYR A C 1
ATOM 1699 O O . TYR A 1 218 ? 41.328 33.735 61.533 1.00 11.87 218 TYR A O 1
ATOM 1708 N N . GLY A 1 219 ? 42.309 33.386 59.542 1.00 12.96 219 GLY A N 1
ATOM 1709 C CA . GLY A 1 219 ? 41.419 34.314 58.887 1.00 13.66 219 GLY A CA 1
ATOM 1710 C C . GLY A 1 219 ? 41.576 35.694 59.497 1.00 13.94 219 GLY A C 1
ATOM 1711 O O . GLY A 1 219 ? 42.709 36.127 59.690 1.00 15.65 219 GLY A O 1
ATOM 1712 N N . GLU A 1 220 ? 40.469 36.394 59.798 1.00 12.93 220 GLU A N 1
ATOM 1713 C CA . GLU A 1 220 ? 40.538 37.695 60.413 1.00 12.64 220 GLU A CA 1
ATOM 1714 C C . GLU A 1 220 ? 40.251 37.683 61.931 1.00 12.72 220 GLU A C 1
ATOM 1715 O O . GLU A 1 220 ? 40.122 38.708 62.568 1.00 14.03 220 GLU A O 1
ATOM 1721 N N . GLY A 1 221 ? 40.192 36.488 62.508 1.00 12.40 221 GLY A N 1
ATOM 1722 C CA . GLY A 1 221 ? 40.048 36.375 63.949 1.00 11.63 221 GLY A CA 1
ATOM 1723 C C . GLY A 1 221 ? 38.636 36.571 64.489 1.00 11.65 221 GLY A C 1
ATOM 1724 O O . GLY A 1 221 ? 38.465 36.951 65.623 1.00 11.17 221 GLY A O 1
ATOM 1725 N N . LYS A 1 222 ? 37.615 36.373 63.665 1.00 11.24 222 LYS A N 1
ATOM 1726 C CA . LYS A 1 222 ? 36.223 36.639 64.117 1.00 11.46 222 LYS A CA 1
ATOM 1727 C C . LYS A 1 222 ? 35.723 35.603 65.121 1.00 11.46 222 LYS A C 1
ATOM 1728 O O . LYS A 1 222 ? 34.767 35.875 65.841 1.00 12.47 222 LYS A O 1
ATOM 1734 N N . ASN A 1 223 ? 36.323 34.401 65.118 1.00 10.55 223 ASN A N 1
ATOM 1735 C CA . ASN A 1 223 ? 35.808 33.308 65.898 1.00 10.65 223 ASN A CA 1
ATOM 1736 C C . ASN A 1 223 ? 35.895 33.608 67.387 1.00 10.68 223 ASN A C 1
ATOM 1737 O O . ASN A 1 223 ? 36.833 34.218 67.845 1.00 10.45 223 ASN A O 1
ATOM 1742 N N . VAL A 1 224 ? 34.881 33.115 68.110 1.00 10.82 224 VAL A N 1
ATOM 1743 C CA . VAL A 1 224 ? 34.671 33.367 69.515 1.00 10.26 224 VAL A CA 1
ATOM 1744 C C . VAL A 1 224 ? 34.769 32.071 70.313 1.00 9.56 224 VAL A C 1
ATOM 1745 O O . VAL A 1 224 ? 34.175 31.060 69.968 1.00 9.52 224 VAL A O 1
ATOM 1749 N N . ARG A 1 225 ? 35.602 32.093 71.338 1.00 8.52 225 ARG A N 1
ATOM 1750 C CA . ARG A 1 225 ? 35.728 31.008 72.276 1.00 9.62 225 ARG A CA 1
ATOM 1751 C C . ARG A 1 225 ? 35.460 31.542 73.680 1.00 10.34 225 ARG A C 1
ATOM 1752 O O . ARG A 1 225 ? 35.636 32.700 73.982 1.00 10.27 225 ARG A O 1
ATOM 1760 N N . ASP A 1 226 ? 35.005 30.673 74.546 1.00 10.74 226 ASP A N 1
ATOM 1761 C CA . ASP A 1 226 ? 34.535 31.058 75.872 1.00 10.53 226 ASP A CA 1
ATOM 1762 C C . ASP A 1 226 ? 35.583 30.520 76.822 1.00 11.19 226 ASP A C 1
ATOM 1763 O O . ASP A 1 226 ? 35.572 29.369 77.206 1.00 13.65 226 ASP A O 1
ATOM 1768 N N . TRP A 1 227 ? 36.484 31.368 77.238 1.00 10.12 227 TRP A N 1
ATOM 1769 C CA . TRP A 1 227 ? 37.695 30.950 77.900 1.00 10.07 227 TRP A CA 1
ATOM 1770 C C . TRP A 1 227 ? 37.476 30.747 79.408 1.00 9.44 227 TRP A C 1
ATOM 1771 O O . TRP A 1 227 ? 36.822 31.560 80.064 1.00 9.91 227 TRP A O 1
ATOM 1782 N N . ILE A 1 228 ? 38.002 29.653 79.912 1.00 11.05 228 ILE A N 1
ATOM 1783 C CA . ILE A 1 228 ? 37.989 29.306 81.334 1.00 10.63 228 ILE A CA 1
ATOM 1784 C C . ILE A 1 228 ? 39.381 28.824 81.753 1.00 9.28 228 ILE A C 1
ATOM 1785 O O . ILE A 1 228 ? 40.067 28.099 81.022 1.00 11.30 228 ILE A O 1
ATOM 1790 N N . HIS A 1 229 ? 39.852 29.304 82.872 1.00 10.74 229 HIS A N 1
ATOM 1791 C CA . HIS A 1 229 ? 41.104 28.802 83.383 1.00 10.24 229 HIS A CA 1
ATOM 1792 C C . HIS A 1 229 ? 40.973 27.372 83.817 1.00 10.63 229 HIS A C 1
ATOM 1793 O O . HIS A 1 229 ? 39.995 26.948 84.426 1.00 10.87 229 HIS A O 1
ATOM 1805 N N . THR A 1 230 ? 42.000 26.581 83.512 1.00 11.32 230 THR A N 1
ATOM 1806 C CA . THR A 1 230 ? 41.966 25.179 83.803 1.00 11.66 230 THR A CA 1
ATOM 1807 C C . THR A 1 230 ? 41.770 24.922 85.295 1.00 11.41 230 THR A C 1
ATOM 1808 O O . THR A 1 230 ? 41.179 23.938 85.683 1.00 10.88 230 THR A O 1
ATOM 1812 N N . ASN A 1 231 ? 42.221 25.836 86.161 1.00 11.90 231 ASN A N 1
ATOM 1813 C CA . ASN A 1 231 ? 42.028 25.616 87.604 1.00 12.46 231 ASN A CA 1
ATOM 1814 C C . ASN A 1 231 ? 40.529 25.543 87.958 1.00 12.00 231 ASN A C 1
ATOM 1815 O O . ASN A 1 231 ? 40.130 24.753 88.831 1.00 12.94 231 ASN A O 1
ATOM 1820 N N . ASP A 1 232 ? 39.710 26.329 87.247 1.00 11.12 232 ASP A N 1
ATOM 1821 C CA . ASP A 1 232 ? 38.246 26.311 87.430 1.00 10.99 232 ASP A CA 1
ATOM 1822 C C . ASP A 1 232 ? 37.619 25.062 86.846 1.00 10.67 232 ASP A C 1
ATOM 1823 O O . ASP A 1 232 ? 36.612 24.577 87.335 1.00 11.24 232 ASP A O 1
ATOM 1828 N N . HIS A 1 233 ? 38.198 24.514 85.788 1.00 10.12 233 HIS A N 1
ATOM 1829 C CA . HIS A 1 233 ? 37.751 23.250 85.246 1.00 10.40 233 HIS A CA 1
ATOM 1830 C C . HIS A 1 233 ? 38.016 22.184 86.246 1.00 10.08 233 HIS A C 1
ATOM 1831 O O . HIS A 1 233 ? 37.180 21.358 86.483 1.00 11.93 233 HIS A O 1
ATOM 1838 N N . SER A 1 234 ? 39.177 22.202 86.882 1.00 10.56 234 SER A N 1
ATOM 1839 C CA . SER A 1 234 ? 39.508 21.185 87.855 1.00 10.82 234 SER A CA 1
ATOM 1840 C C . SER A 1 234 ? 38.511 21.151 88.996 1.00 9.59 234 SER A C 1
ATOM 1841 O O . SER A 1 234 ? 38.082 20.080 89.432 1.00 11.19 234 SER A O 1
ATOM 1844 N N . THR A 1 235 ? 38.184 22.294 89.546 1.00 10.13 235 THR A N 1
ATOM 1845 C CA . THR A 1 235 ? 37.227 22.296 90.681 1.00 11.06 235 THR A CA 1
ATOM 1846 C C . THR A 1 235 ? 35.824 21.859 90.200 1.00 10.35 235 THR A C 1
ATOM 1847 O O . THR A 1 235 ? 35.067 21.292 90.967 1.00 10.68 235 THR A O 1
ATOM 1851 N N . GLY A 1 236 ? 35.478 22.162 88.952 1.00 10.81 236 GLY A N 1
ATOM 1852 C CA . GLY A 1 236 ? 34.209 21.738 88.370 1.00 9.99 236 GLY A CA 1
ATOM 1853 C C . GLY A 1 236 ? 34.139 20.224 88.303 1.00 10.15 236 GLY A C 1
ATOM 1854 O O . GLY A 1 236 ? 33.174 19.606 88.746 1.00 10.89 236 GLY A O 1
ATOM 1855 N N . VAL A 1 237 ? 35.183 19.631 87.782 1.00 9.64 237 VAL A N 1
ATOM 1856 C CA . VAL A 1 237 ? 35.220 18.216 87.683 1.00 9.41 237 VAL A CA 1
ATOM 1857 C C . VAL A 1 237 ? 35.149 17.566 89.059 1.00 9.14 237 VAL A C 1
ATOM 1858 O O . VAL A 1 237 ? 34.458 16.556 89.263 1.00 11.54 237 VAL A O 1
ATOM 1862 N N . TRP A 1 238 ? 35.957 18.075 89.999 1.00 9.88 238 TRP A N 1
ATOM 1863 C CA . TRP A 1 238 ? 35.901 17.565 91.354 1.00 10.42 238 TRP A CA 1
ATOM 1864 C C . TRP A 1 238 ? 34.505 17.601 91.937 1.00 10.66 238 TRP A C 1
ATOM 1865 O O . TRP A 1 238 ? 34.048 16.617 92.527 1.00 10.46 238 TRP A O 1
ATOM 1876 N N . ALA A 1 239 ? 33.786 18.705 91.763 1.00 11.13 239 ALA A N 1
ATOM 1877 C CA . ALA A 1 239 ? 32.449 18.843 92.305 1.00 11.86 239 ALA A CA 1
ATOM 1878 C C . ALA A 1 239 ? 31.505 17.834 91.666 1.00 11.85 239 ALA A C 1
ATOM 1879 O O . ALA A 1 239 ? 30.701 17.239 92.337 1.00 10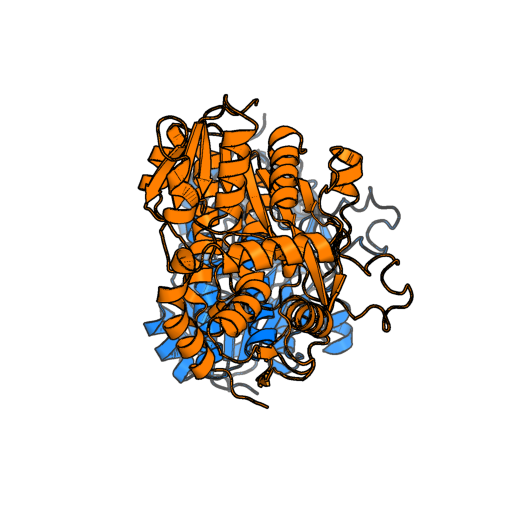.80 239 ALA A O 1
ATOM 1881 N N . ILE A 1 240 ? 31.617 17.646 90.352 1.00 12.12 240 ILE A N 1
ATOM 1882 C CA . ILE A 1 240 ? 30.802 16.618 89.661 1.00 11.72 240 ILE A CA 1
ATOM 1883 C C . ILE A 1 240 ? 31.131 15.204 90.088 1.00 11.22 240 ILE A C 1
ATOM 1884 O O . ILE A 1 240 ? 30.238 14.424 90.386 1.00 12.22 240 ILE A O 1
ATOM 1889 N N . LEU A 1 241 ? 32.434 14.901 90.220 1.00 10.37 241 LEU A N 1
ATOM 1890 C CA . LEU A 1 241 ? 32.850 13.581 90.571 1.00 10.74 241 LEU A CA 1
ATOM 1891 C C . LEU A 1 241 ? 32.259 13.229 91.928 1.00 11.30 241 LEU A C 1
ATOM 1892 O O . LEU A 1 241 ? 31.757 12.107 92.117 1.00 13.06 241 LEU A O 1
ATOM 1897 N N . THR A 1 242 ? 32.376 14.147 92.893 1.00 11.48 242 THR A N 1
ATOM 1898 C CA . THR A 1 242 ? 32.026 13.852 94.282 1.00 12.21 242 THR A CA 1
ATOM 1899 C C . THR A 1 242 ? 30.588 14.137 94.667 1.00 12.46 242 THR A C 1
ATOM 1900 O O . THR A 1 242 ? 30.084 13.537 95.625 1.00 14.71 242 THR A O 1
ATOM 1904 N N . LYS A 1 243 ? 29.920 15.035 93.950 1.00 13.38 243 LYS A N 1
ATOM 1905 C CA . LYS A 1 243 ? 28.569 15.446 94.314 1.00 12.94 243 LYS A CA 1
ATOM 1906 C C . LYS A 1 243 ? 27.515 15.365 93.198 1.00 12.82 243 LYS A C 1
ATOM 1907 O O . LYS A 1 243 ? 26.322 15.637 93.434 1.00 12.68 243 LYS A O 1
ATOM 1913 N N . GLY A 1 244 ? 27.936 15.028 91.995 1.00 13.98 244 GLY A N 1
ATOM 1914 C CA . GLY A 1 244 ? 27.029 14.950 90.847 1.00 13.86 244 GLY A CA 1
ATOM 1915 C C . GLY A 1 244 ? 26.023 13.788 90.888 1.00 14.78 244 GLY A C 1
ATOM 1916 O O . GLY A 1 244 ? 26.175 12.824 91.621 1.00 16.13 244 GLY A O 1
ATOM 1917 N N . ARG A 1 245 ? 24.946 13.957 90.122 1.00 15.22 245 ARG A N 1
ATOM 1918 C CA . ARG A 1 245 ? 23.895 12.970 89.994 1.00 17.75 245 ARG A CA 1
ATOM 1919 C C . ARG A 1 245 ? 24.236 12.056 88.846 1.00 17.32 245 ARG A C 1
ATOM 1920 O O . ARG A 1 245 ? 24.595 12.517 87.744 1.00 15.57 245 ARG A O 1
ATOM 1928 N N . MET A 1 246 ? 24.110 10.747 89.094 1.00 18.11 246 MET A N 1
ATOM 1929 C CA . MET A 1 246 ? 24.466 9.733 88.103 1.00 19.28 246 MET A CA 1
ATOM 1930 C C . MET A 1 246 ? 23.629 9.940 86.863 1.00 17.81 246 MET A C 1
ATOM 1931 O O . MET A 1 246 ? 22.410 10.230 86.935 1.00 16.62 246 MET A O 1
ATOM 1936 N N . GLY A 1 247 ? 24.293 9.869 85.727 1.00 15.88 247 GLY A N 1
ATOM 1937 C CA . GLY A 1 247 ? 23.664 10.021 84.444 1.00 16.88 247 GLY A CA 1
ATOM 1938 C C . GLY A 1 247 ? 23.581 11.448 83.938 1.00 17.02 247 GLY A C 1
ATOM 1939 O O . GLY A 1 247 ? 23.203 11.668 82.813 1.00 19.14 247 GLY A O 1
ATOM 1940 N N . GLU A 1 248 ? 23.935 12.438 84.757 1.00 16.52 248 GLU A N 1
ATOM 1941 C CA . GLU A 1 248 ? 23.756 13.789 84.331 1.00 16.41 248 GLU A CA 1
ATOM 1942 C C . GLU A 1 248 ? 24.971 14.363 83.624 1.00 14.94 248 GLU A C 1
ATOM 1943 O O . GLU A 1 248 ? 26.100 13.958 83.853 1.00 13.81 248 GLU A O 1
ATOM 1949 N N . THR A 1 249 ? 24.662 15.327 82.788 1.00 14.36 249 THR A N 1
ATOM 1950 C CA . THR A 1 249 ? 25.606 16.133 82.090 1.00 14.96 249 THR A CA 1
ATOM 1951 C C . THR A 1 249 ? 25.638 17.532 82.703 1.00 14.20 249 THR A C 1
ATOM 1952 O O . THR A 1 249 ? 24.567 18.157 82.886 1.00 14.79 249 THR A O 1
ATOM 1956 N N . TYR A 1 250 ? 26.847 18.041 82.968 1.00 11.89 250 TYR A N 1
ATOM 1957 C CA . TYR A 1 250 ? 26.993 19.381 83.494 1.00 12.60 250 TYR A CA 1
ATOM 1958 C C . TYR A 1 250 ? 27.873 20.166 82.557 1.00 12.23 250 TYR A C 1
ATOM 1959 O O . TYR A 1 250 ? 28.878 19.630 82.083 1.00 13.78 250 TYR A O 1
ATOM 1968 N N . LEU A 1 251 ? 27.507 21.424 82.310 1.00 11.43 251 LEU A N 1
ATOM 1969 C CA . LEU A 1 251 ? 28.309 22.299 81.473 1.00 11.66 251 LEU A CA 1
ATOM 1970 C C . LEU A 1 251 ? 29.151 23.205 82.362 1.00 12.49 251 LEU A C 1
ATOM 1971 O O . LEU A 1 251 ? 28.672 23.767 83.332 1.00 13.11 251 LEU A O 1
ATOM 1976 N N . ILE A 1 252 ? 30.411 23.395 81.988 1.00 11.06 252 ILE A N 1
ATOM 1977 C CA . ILE A 1 252 ? 31.339 24.180 82.748 1.00 11.37 252 ILE A CA 1
ATOM 1978 C C . ILE A 1 252 ? 31.797 25.345 81.866 1.00 10.81 252 ILE A C 1
ATOM 1979 O O . ILE A 1 252 ? 32.253 25.156 80.744 1.00 12.76 252 ILE A O 1
ATOM 1984 N N . GLY A 1 253 ? 31.675 26.527 82.411 1.00 11.10 253 GLY A N 1
ATOM 1985 C CA . GLY A 1 253 ? 32.088 27.722 81.738 1.00 11.44 253 GLY A CA 1
ATOM 1986 C C . GLY A 1 253 ? 32.115 28.897 82.706 1.00 12.25 253 GLY A C 1
ATOM 1987 O O . GLY A 1 253 ? 31.492 28.819 83.792 1.00 13.24 253 GLY A O 1
ATOM 1988 N N . ALA A 1 254 ? 32.820 29.957 82.328 1.00 12.80 254 ALA A N 1
ATOM 1989 C CA . ALA A 1 254 ? 33.043 31.109 83.202 1.00 14.07 254 ALA A CA 1
ATOM 1990 C C . ALA A 1 254 ? 32.666 32.423 82.582 1.00 15.61 254 ALA A C 1
ATOM 1991 O O . ALA A 1 254 ? 33.122 33.441 83.031 1.00 15.94 254 ALA A O 1
ATOM 1993 N N . ASP A 1 255 ? 31.765 32.404 81.613 1.00 16.45 255 ASP A N 1
ATOM 1994 C CA . ASP A 1 255 ? 31.264 33.610 80.960 1.00 16.78 255 ASP A CA 1
ATOM 1995 C C . ASP A 1 255 ? 32.420 34.500 80.436 1.00 14.81 255 ASP A C 1
ATOM 1996 O O . ASP A 1 255 ? 32.572 35.663 80.804 1.00 15.94 255 ASP A O 1
ATOM 2001 N N . GLY A 1 256 ? 33.229 33.894 79.572 1.00 13.70 256 GLY A N 1
ATOM 2002 C CA . GLY A 1 256 ? 34.481 34.488 79.123 1.00 13.34 256 GLY A CA 1
ATOM 2003 C C . GLY A 1 256 ? 34.623 34.583 77.608 1.00 12.35 256 GLY A C 1
ATOM 2004 O O . GLY A 1 256 ? 35.717 34.410 77.085 1.00 12.08 256 GLY A O 1
ATOM 2005 N N . GLU A 1 257 ? 33.527 34.883 76.887 1.00 12.48 257 GLU A N 1
ATOM 2006 C CA . GLU A 1 257 ? 33.616 34.916 75.439 1.00 12.23 257 GLU A CA 1
ATOM 2007 C C . GLU A 1 257 ? 34.498 36.045 74.955 1.00 12.19 257 GLU A C 1
ATOM 2008 O O . GLU A 1 257 ? 34.312 37.182 75.341 1.00 13.58 257 GLU A O 1
ATOM 2014 N N . LYS A 1 258 ? 35.405 35.732 74.048 1.00 11.71 258 LYS A N 1
ATOM 2015 C CA . LYS A 1 258 ? 36.235 36.735 73.370 1.00 11.61 258 LYS A CA 1
ATOM 2016 C C . LYS A 1 258 ? 36.484 36.242 71.966 1.00 11.72 258 LYS A C 1
ATOM 2017 O O . LYS A 1 258 ? 36.594 35.044 71.747 1.00 10.36 258 LYS A O 1
ATOM 2023 N N . ASN A 1 259 ? 36.620 37.155 70.997 1.00 11.33 259 ASN A N 1
ATOM 2024 C CA . ASN A 1 259 ? 37.045 36.683 69.707 1.00 12.02 259 ASN A CA 1
ATOM 2025 C C . ASN A 1 259 ? 38.558 36.548 69.667 1.00 9.73 259 ASN A C 1
ATOM 2026 O O . ASN A 1 259 ? 39.301 37.160 70.458 1.00 11.41 259 ASN A O 1
ATOM 2031 N N . ASN A 1 260 ? 39.023 35.769 68.722 1.00 10.55 260 ASN A N 1
ATOM 2032 C CA . ASN A 1 260 ? 40.456 35.452 68.640 1.00 10.63 260 ASN A CA 1
ATOM 2033 C C . ASN A 1 260 ? 41.307 36.698 68.395 1.00 9.82 260 ASN A C 1
ATOM 2034 O O . ASN A 1 260 ? 42.394 36.800 68.930 1.00 10.11 260 ASN A O 1
ATOM 2039 N N . LYS A 1 261 ? 40.806 37.641 67.572 1.00 11.01 261 LYS A N 1
ATOM 2040 C CA . LYS A 1 261 ? 41.558 38.859 67.341 1.00 11.78 261 LYS A CA 1
ATOM 2041 C C . LYS A 1 261 ? 41.763 39.653 68.646 1.00 11.90 261 LYS A C 1
ATOM 2042 O O . LYS A 1 261 ? 42.869 40.114 68.933 1.00 12.51 261 LYS A O 1
ATOM 2048 N N . GLU A 1 262 ? 40.739 39.712 69.487 1.00 12.13 262 GLU A N 1
ATOM 2049 C CA . GLU A 1 262 ? 40.869 40.420 70.757 1.00 13.12 262 GLU A CA 1
ATOM 2050 C C . GLU A 1 262 ? 41.873 39.733 71.678 1.00 13.20 262 GLU A C 1
ATOM 2051 O O . GLU A 1 262 ? 42.678 40.426 72.318 1.00 14.78 262 GLU A O 1
ATOM 2061 N N . VAL A 1 263 ? 41.845 38.389 71.693 1.00 11.98 263 VAL A N 1
ATOM 2062 C CA . VAL A 1 263 ? 42.803 37.681 72.535 1.00 11.23 263 VAL A CA 1
ATOM 2063 C C . VAL A 1 263 ? 44.210 37.922 72.089 1.00 11.44 263 VAL A C 1
ATOM 2064 O O . VAL A 1 263 ? 45.099 38.182 72.879 1.00 12.28 263 VAL A O 1
ATOM 2068 N N . LEU A 1 264 ? 44.422 37.824 70.803 1.00 12.61 264 LEU A N 1
ATOM 2069 C CA . LEU A 1 264 ? 45.733 38.048 70.251 1.00 12.85 264 LEU A CA 1
ATOM 2070 C C . LEU A 1 264 ? 46.223 39.464 70.495 1.00 13.66 264 LEU A C 1
ATOM 2071 O O . LEU A 1 264 ? 47.388 39.663 70.827 1.00 13.60 264 LEU A O 1
ATOM 2076 N N . GLU A 1 265 ? 45.369 40.436 70.296 1.00 14.03 265 GLU A N 1
ATOM 2077 C CA . GLU A 1 265 ? 45.718 41.813 70.612 1.00 15.86 265 GLU A CA 1
ATOM 2078 C C . GLU A 1 265 ? 46.083 42.038 72.051 1.00 14.72 265 GLU A C 1
ATOM 2079 O O . GLU A 1 265 ? 47.001 42.794 72.354 1.00 15.70 265 GLU A O 1
ATOM 2089 N N . LEU A 1 266 ? 45.391 41.355 72.940 1.00 14.95 266 LEU A N 1
ATOM 2090 C CA . LEU A 1 266 ? 45.757 41.414 74.360 1.00 15.54 266 LEU A CA 1
ATOM 2091 C C . LEU A 1 266 ? 47.119 40.785 74.637 1.00 14.32 266 LEU A C 1
ATOM 2092 O O . LEU A 1 266 ? 47.941 41.341 75.393 1.00 14.43 266 LEU A O 1
ATOM 2097 N N . ILE A 1 267 ? 47.386 39.651 74.030 1.00 13.11 267 ILE A N 1
ATOM 2098 C CA . ILE A 1 267 ? 48.717 39.053 74.182 1.00 13.60 267 ILE A CA 1
ATOM 2099 C C . ILE A 1 267 ? 49.808 39.972 73.664 1.00 14.43 267 ILE A C 1
ATOM 2100 O O . ILE A 1 267 ? 50.853 40.158 74.328 1.00 13.70 267 ILE A O 1
ATOM 2105 N N . LEU A 1 268 ? 49.586 40.576 72.481 1.00 13.90 268 LEU A N 1
ATOM 2106 C CA . LEU A 1 268 ? 50.589 41.448 71.893 1.00 15.17 268 LEU A CA 1
ATOM 2107 C C . LEU A 1 268 ? 50.856 42.634 72.816 1.00 15.31 268 LEU A C 1
ATOM 2108 O O . LEU A 1 268 ? 51.999 42.992 73.063 1.00 15.67 268 LEU A O 1
ATOM 2113 N N . GLU A 1 269 ? 49.790 43.205 73.359 1.00 15.78 269 GLU A N 1
ATOM 2114 C CA . GLU A 1 269 ? 49.925 44.390 74.204 1.00 17.70 269 GLU A CA 1
ATOM 2115 C C . GLU A 1 269 ? 50.681 44.036 75.477 1.00 17.90 269 GLU A C 1
ATOM 2116 O O . GLU A 1 269 ? 51.602 44.761 75.869 1.00 16.66 269 GLU A O 1
ATOM 2122 N N . LYS A 1 270 ? 50.265 42.942 76.138 1.00 17.61 270 LYS A N 1
ATOM 2123 C CA . LYS A 1 270 ? 50.903 42.515 77.369 1.00 17.78 270 LYS A CA 1
ATOM 2124 C C . LYS A 1 270 ? 52.376 42.150 77.163 1.00 17.50 270 LYS A C 1
ATOM 2125 O O . LYS A 1 270 ? 53.142 42.262 78.094 1.00 19.14 270 LYS A O 1
ATOM 2131 N N . MET A 1 271 ? 52.752 41.695 75.967 1.00 16.30 271 MET A N 1
ATOM 2132 C CA . MET A 1 271 ? 54.126 41.300 75.673 1.00 16.58 271 MET A CA 1
ATOM 2133 C C . MET A 1 271 ? 54.933 42.423 75.039 1.00 17.28 271 MET A C 1
ATOM 2134 O O . MET A 1 271 ? 56.053 42.201 74.617 1.00 18.41 271 MET A O 1
ATOM 2139 N N . GLY A 1 272 ? 54.348 43.619 74.968 1.00 18.52 272 GLY A N 1
ATOM 2140 C CA . GLY A 1 272 ? 55.033 44.774 74.446 1.00 18.85 272 GLY A CA 1
ATOM 2141 C C . GLY A 1 272 ? 55.300 44.778 72.961 1.00 19.72 272 GLY A C 1
ATOM 2142 O O . GLY A 1 272 ? 56.294 45.392 72.489 1.00 18.35 272 GLY A O 1
ATOM 2143 N N . GLN A 1 273 ? 54.413 44.151 72.202 1.00 19.72 273 GLN A N 1
ATOM 2144 C CA . GLN A 1 273 ? 54.544 44.078 70.755 1.00 20.58 273 GLN A CA 1
ATOM 2145 C C . GLN A 1 273 ? 53.550 45.042 70.122 1.00 20.79 273 GLN A C 1
ATOM 2146 O O . GLN A 1 273 ? 52.509 45.338 70.721 1.00 21.01 273 GLN A O 1
ATOM 2152 N N . PRO A 1 274 ? 53.850 45.498 68.917 1.00 21.58 274 PRO A N 1
ATOM 2153 C CA . PRO A 1 274 ? 52.897 46.278 68.132 1.00 22.33 274 PRO A CA 1
ATOM 2154 C C . PRO A 1 274 ? 51.623 45.495 67.855 1.00 22.66 274 PRO A C 1
ATOM 2155 O O . PRO A 1 274 ? 51.649 44.282 67.674 1.00 20.41 274 PRO A O 1
ATOM 2159 N N . LYS A 1 275 ? 50.507 46.221 67.823 1.00 23.79 275 LYS A N 1
ATOM 2160 C CA . LYS A 1 275 ? 49.191 45.681 67.562 1.00 26.01 275 LYS A CA 1
ATOM 2161 C C . LYS A 1 275 ? 49.104 44.991 66.199 1.00 24.55 275 LYS A C 1
ATOM 2162 O O . LYS A 1 275 ? 48.215 44.184 65.985 1.00 25.49 275 LYS A O 1
ATOM 2168 N N . ASP A 1 276 ? 50.013 45.262 65.293 1.00 24.40 276 ASP A N 1
ATOM 2169 C CA . ASP A 1 276 ? 49.916 44.681 63.953 1.00 24.86 276 ASP A CA 1
ATOM 2170 C C . ASP A 1 276 ? 50.984 43.586 63.724 1.00 23.20 276 ASP A C 1
ATOM 2171 O O . ASP A 1 276 ? 51.159 43.116 62.595 1.00 21.68 276 ASP A O 1
ATOM 2176 N N . ALA A 1 277 ? 51.677 43.164 64.801 1.00 19.86 277 ALA A N 1
ATOM 2177 C CA . ALA A 1 277 ? 52.859 42.308 64.649 1.00 18.89 277 ALA A CA 1
ATOM 2178 C C . ALA A 1 277 ? 52.436 40.844 64.687 1.00 17.74 277 ALA A C 1
ATOM 2179 O O . ALA A 1 277 ? 52.818 40.066 65.565 1.00 17.53 277 ALA A O 1
ATOM 2181 N N . TYR A 1 278 ? 51.645 40.490 63.691 1.00 15.27 278 TYR A N 1
ATOM 2182 C CA . TYR A 1 278 ? 51.176 39.098 63.522 1.00 14.54 278 TYR A CA 1
ATOM 2183 C C . TYR A 1 278 ? 50.870 38.816 62.055 1.00 14.31 278 TYR A C 1
ATOM 2184 O O . TYR A 1 278 ? 50.839 39.727 61.234 1.00 15.18 278 TYR A O 1
ATOM 2193 N N . ASP A 1 279 ? 50.658 37.552 61.741 1.00 12.58 279 ASP A N 1
ATOM 2194 C CA . ASP A 1 279 ? 50.280 37.088 60.416 1.00 13.46 279 ASP A CA 1
ATOM 2195 C C . ASP A 1 279 ? 48.846 36.561 60.463 1.00 12.84 279 ASP A C 1
ATOM 2196 O O . ASP A 1 279 ? 48.487 35.807 61.374 1.00 12.82 279 ASP A O 1
ATOM 2201 N N . HIS A 1 280 ? 48.063 36.890 59.447 1.00 12.11 280 HIS A N 1
ATOM 2202 C CA . HIS A 1 280 ? 46.824 36.181 59.155 1.00 10.96 280 HIS A CA 1
ATOM 2203 C C . HIS A 1 280 ? 47.249 34.916 58.389 1.00 11.21 280 HIS A C 1
ATOM 2204 O O . HIS A 1 280 ? 48.095 34.962 57.521 1.00 12.61 280 HIS A O 1
ATOM 2211 N N . VAL A 1 281 ? 46.676 33.792 58.756 1.00 10.63 281 VAL A N 1
ATOM 2212 C CA . VAL A 1 281 ? 46.967 32.523 58.122 1.00 11.71 281 VAL A CA 1
ATOM 2213 C C . VAL A 1 281 ? 45.718 31.772 57.728 1.00 11.82 281 VAL A C 1
ATOM 2214 O O . VAL A 1 281 ? 44.599 32.082 58.149 1.00 12.50 281 VAL A O 1
ATOM 2218 N N . THR A 1 282 ? 45.941 30.805 56.852 1.00 12.84 282 THR A N 1
ATOM 2219 C CA . THR A 1 282 ? 44.909 29.969 56.306 1.00 13.58 282 THR A CA 1
ATOM 2220 C C . THR A 1 282 ? 43.880 29.571 57.366 1.00 13.05 282 THR A C 1
ATOM 2221 O O . THR A 1 282 ? 44.233 28.995 58.399 1.00 14.94 282 THR A O 1
ATOM 2225 N N . ASP A 1 283 ? 42.625 29.823 57.074 1.00 12.49 283 ASP A N 1
ATOM 2226 C CA . ASP A 1 283 ? 41.551 29.530 58.014 1.00 13.65 283 ASP A CA 1
ATOM 2227 C C . ASP A 1 283 ? 41.287 28.005 58.019 1.00 12.83 283 ASP A C 1
ATOM 2228 O O . ASP A 1 283 ? 41.642 27.255 57.092 1.00 15.79 283 ASP A O 1
ATOM 2233 N N . ARG A 1 284 ? 40.734 27.558 59.118 1.00 12.42 284 ARG A N 1
ATOM 2234 C CA . ARG A 1 284 ? 40.454 26.143 59.380 1.00 11.96 284 ARG A CA 1
ATOM 2235 C C . ARG A 1 284 ? 39.222 25.666 58.638 1.00 11.81 284 ARG A C 1
ATOM 2236 O O . ARG A 1 284 ? 38.166 26.336 58.655 1.00 12.43 284 ARG A O 1
ATOM 2244 N N . ALA A 1 285 ? 39.302 24.485 58.028 1.00 12.55 285 ALA A N 1
ATOM 2245 C CA . ALA A 1 285 ? 38.155 23.918 57.324 1.00 13.35 285 ALA A CA 1
ATOM 2246 C C . ALA A 1 285 ? 37.018 23.654 58.316 1.00 13.43 285 ALA A C 1
ATOM 2247 O O . ALA A 1 285 ? 37.275 23.067 59.357 1.00 14.35 285 ALA A O 1
ATOM 2249 N N . GLY A 1 286 ? 35.821 24.147 58.020 1.00 13.33 286 GLY A N 1
ATOM 2250 C CA . GLY A 1 286 ? 34.663 23.878 58.878 1.00 12.88 286 GLY A CA 1
ATOM 2251 C C . GLY A 1 286 ? 34.671 24.640 60.181 1.00 13.24 286 GLY A C 1
ATOM 2252 O O . GLY A 1 286 ? 33.890 24.307 61.086 1.00 14.31 286 GLY A O 1
ATOM 2253 N N . HIS A 1 287 ? 35.573 25.613 60.282 1.00 13.26 287 HIS A N 1
ATOM 2254 C CA . HIS A 1 287 ? 35.860 26.359 61.539 1.00 12.00 287 HIS A CA 1
ATOM 2255 C C . HIS A 1 287 ? 34.564 26.712 62.266 1.00 12.60 287 HIS A C 1
ATOM 2256 O O . HIS A 1 287 ? 33.657 27.334 61.691 1.00 13.73 287 HIS A O 1
ATOM 2268 N N . ASP A 1 288 ? 34.488 26.368 63.528 1.00 12.51 288 ASP A N 1
ATOM 2269 C CA . ASP A 1 288 ? 33.331 26.723 64.325 1.00 11.77 288 ASP A CA 1
ATOM 2270 C C . ASP A 1 288 ? 33.407 28.195 64.686 1.00 10.79 288 ASP A C 1
ATOM 2271 O O . ASP A 1 288 ? 34.454 28.700 65.087 1.00 10.82 288 ASP A O 1
ATOM 2276 N N . LEU A 1 289 ? 32.269 28.865 64.548 1.00 11.68 289 LEU A N 1
ATOM 2277 C CA . LEU A 1 289 ? 32.145 30.304 64.682 1.00 12.09 289 LEU A CA 1
ATOM 2278 C C . LEU A 1 289 ? 32.245 30.748 66.152 1.00 11.48 289 LEU A C 1
ATOM 2279 O O . LEU A 1 289 ? 33.265 31.245 66.574 1.00 13.08 289 LEU A O 1
ATOM 2284 N N . ARG A 1 290 ? 31.191 30.509 66.944 1.00 12.06 290 ARG A N 1
ATOM 2285 C CA . ARG A 1 290 ? 31.170 30.932 68.346 1.00 10.27 290 ARG A CA 1
ATOM 2286 C C . ARG A 1 290 ? 30.769 29.746 69.211 1.00 10.37 290 ARG A C 1
ATOM 2287 O O . ARG A 1 290 ? 29.849 29.001 68.861 1.00 11.21 290 ARG A O 1
ATOM 2295 N N . TYR A 1 291 ? 31.470 29.590 70.318 1.00 10.13 291 TYR A N 1
ATOM 2296 C CA . TYR A 1 291 ? 30.994 28.752 71.423 1.00 10.87 291 TYR A CA 1
ATOM 2297 C C . TYR A 1 291 ? 30.671 29.595 72.610 1.00 10.69 291 TYR A C 1
ATOM 2298 O O . TYR A 1 291 ? 31.339 30.591 72.861 1.00 11.30 291 TYR A O 1
ATOM 2307 N N . ALA A 1 292 ? 29.717 29.132 73.429 1.00 12.30 292 ALA A N 1
ATOM 2308 C CA . ALA A 1 292 ? 29.316 29.919 74.580 1.00 11.42 292 ALA A CA 1
ATOM 2309 C C . ALA A 1 292 ? 28.569 28.945 75.452 1.00 12.77 292 ALA A C 1
ATOM 2310 O O . ALA A 1 292 ? 27.676 28.241 74.966 1.00 12.99 292 ALA A O 1
ATOM 2312 N N . ILE A 1 293 ? 28.946 28.896 76.737 1.00 12.76 293 ILE A N 1
ATOM 2313 C CA . ILE A 1 293 ? 28.358 27.965 77.668 1.00 12.04 293 ILE A CA 1
ATOM 2314 C C . ILE A 1 293 ? 27.513 28.725 78.690 1.00 11.81 293 ILE A C 1
ATOM 2315 O O . ILE A 1 293 ? 27.989 29.653 79.316 1.00 12.80 293 ILE A O 1
ATOM 2320 N N . ASP A 1 294 ? 26.309 28.205 78.939 1.00 11.87 294 ASP A N 1
ATOM 2321 C CA . ASP A 1 294 ? 25.460 28.570 80.118 1.00 11.18 294 ASP A CA 1
ATOM 2322 C C . ASP A 1 294 ? 25.685 27.486 81.193 1.00 11.32 294 ASP A C 1
ATOM 2323 O O . ASP A 1 294 ? 25.249 26.340 81.044 1.00 13.41 294 ASP A O 1
ATOM 2328 N N . ALA A 1 295 ? 26.421 27.885 82.243 1.00 12.86 295 ALA A N 1
ATOM 2329 C CA . ALA A 1 295 ? 26.804 26.987 83.322 1.00 10.96 295 ALA A CA 1
ATOM 2330 C C . ALA A 1 295 ? 25.843 27.020 84.497 1.00 11.11 295 ALA A C 1
ATOM 2331 O O . ALA A 1 295 ? 26.201 26.599 85.621 1.00 11.97 295 ALA A O 1
ATOM 2333 N N . SER A 1 296 ? 24.630 27.437 84.257 1.00 12.86 296 SER A N 1
ATOM 2334 C CA . SER A 1 296 ? 23.660 27.634 85.346 1.00 11.72 296 SER A CA 1
ATOM 2335 C C . SER A 1 296 ? 23.382 26.341 86.127 1.00 11.88 296 SER A C 1
ATOM 2336 O O . SER A 1 296 ? 23.164 26.385 87.335 1.00 12.25 296 SER A O 1
ATOM 2339 N N . LYS A 1 297 ? 23.332 25.207 85.448 1.00 11.09 297 LYS A N 1
ATOM 2340 C CA . LYS A 1 297 ? 22.996 23.960 86.155 1.00 12.45 297 LYS A CA 1
ATOM 2341 C C . LYS A 1 297 ? 24.022 23.620 87.209 1.00 12.10 297 LYS A C 1
ATOM 2342 O O . LYS A 1 297 ? 23.674 23.266 88.360 1.00 12.21 297 LYS A O 1
ATOM 2348 N N . LEU A 1 298 ? 25.280 23.603 86.795 1.00 11.36 298 LEU A N 1
ATOM 2349 C CA . LEU A 1 298 ? 26.386 23.295 87.702 1.00 11.96 298 LEU A CA 1
ATOM 2350 C C . LEU A 1 298 ? 26.413 24.258 88.886 1.00 11.54 298 LEU A C 1
ATOM 2351 O O . LEU A 1 298 ? 26.647 23.847 90.003 1.00 11.29 298 LEU A O 1
ATOM 2356 N N . ARG A 1 299 ? 26.234 25.538 88.608 1.00 10.93 299 ARG A N 1
ATOM 2357 C CA . ARG A 1 299 ? 26.200 26.566 89.642 1.00 10.63 299 ARG A CA 1
ATOM 2358 C C . ARG A 1 299 ? 25.062 26.321 90.629 1.00 11.06 299 ARG A C 1
ATOM 2359 O O . ARG A 1 299 ? 25.244 26.326 91.846 1.00 11.95 299 ARG A O 1
ATOM 2367 N N . ASP A 1 300 ? 23.861 26.180 90.096 1.00 9.94 300 ASP A N 1
ATOM 2368 C CA . ASP A 1 300 ? 22.639 25.952 90.889 1.00 11.30 300 ASP A CA 1
ATOM 2369 C C . ASP A 1 300 ? 22.707 24.678 91.729 1.00 11.83 300 ASP A C 1
ATOM 2370 O O . ASP A 1 300 ? 22.480 24.680 92.907 1.00 12.68 300 ASP A O 1
ATOM 2375 N N . GLU A 1 301 ? 23.057 23.581 91.076 1.00 11.17 301 GLU A N 1
ATOM 2376 C CA . GLU A 1 301 ? 22.933 22.269 91.696 1.00 13.04 301 GLU A CA 1
ATOM 2377 C C . GLU A 1 301 ? 24.088 21.963 92.631 1.00 13.10 301 GLU A C 1
ATOM 2378 O O . GLU A 1 301 ? 23.857 21.409 93.707 1.00 13.66 301 GLU A O 1
ATOM 2384 N N . LEU A 1 302 ? 25.313 22.302 92.221 1.00 11.95 302 LEU A N 1
ATOM 2385 C CA . LEU A 1 302 ? 26.510 21.872 92.970 1.00 13.00 302 LEU A CA 1
ATOM 2386 C C . LEU A 1 302 ? 27.229 22.980 93.652 1.00 12.57 302 LEU A C 1
ATOM 2387 O O . LEU A 1 302 ? 28.158 22.718 94.406 1.00 14.13 302 LEU A O 1
ATOM 2392 N N . GLY A 1 303 ? 26.826 24.236 93.402 1.00 12.17 303 GLY A N 1
ATOM 2393 C CA . GLY A 1 303 ? 27.394 25.354 94.116 1.00 11.98 303 GLY A CA 1
ATOM 2394 C C . GLY A 1 303 ? 28.778 25.770 93.647 1.00 12.86 303 GLY A C 1
ATOM 2395 O O . GLY A 1 303 ? 29.442 26.560 94.332 1.00 13.41 303 GLY A O 1
ATOM 2396 N N . TRP A 1 304 ? 29.189 25.259 92.497 1.00 12.23 304 TRP A N 1
ATOM 2397 C CA . TRP A 1 304 ? 30.489 25.616 91.919 1.00 12.00 304 TRP A CA 1
ATOM 2398 C C . TRP A 1 304 ? 30.487 27.027 91.444 1.00 12.79 304 TRP A C 1
ATOM 2399 O O . TRP A 1 304 ? 29.513 27.511 90.831 1.00 12.27 304 TRP A O 1
ATOM 2410 N N . THR A 1 305 ? 31.581 27.740 91.745 1.00 15.86 305 THR A N 1
ATOM 2411 C CA . THR A 1 305 ? 31.772 29.081 91.205 1.00 18.72 305 THR A CA 1
ATOM 2412 C C . THR A 1 305 ? 33.185 29.195 90.674 1.00 17.99 305 THR A C 1
ATOM 2413 O O . THR A 1 305 ? 34.126 28.716 91.334 1.00 19.76 305 THR A O 1
ATOM 2417 N N . PRO A 1 306 ? 33.374 29.695 89.478 1.00 17.62 306 PRO A N 1
ATOM 2418 C CA . PRO A 1 306 ? 34.726 29.905 89.005 1.00 17.43 306 PRO A CA 1
ATOM 2419 C C . PRO A 1 306 ? 35.388 31.029 89.783 1.00 16.49 306 PRO A C 1
ATOM 2420 O O . PRO A 1 306 ? 34.765 32.055 90.109 1.00 18.25 306 PRO A O 1
ATOM 2424 N N . GLN A 1 307 ? 36.675 30.880 90.021 1.00 15.79 307 GLN A N 1
ATOM 2425 C CA . GLN A 1 307 ? 37.457 31.845 90.758 1.00 16.86 307 GLN A CA 1
ATOM 2426 C C . GLN A 1 307 ? 38.293 32.737 89.849 1.00 17.71 307 GLN A C 1
ATOM 2427 O O . GLN A 1 307 ? 38.621 33.864 90.230 1.00 17.93 307 GLN A O 1
ATOM 2433 N N . PHE A 1 308 ? 38.628 32.256 88.653 1.00 17.22 308 PHE A N 1
ATOM 2434 C CA . PHE A 1 308 ? 39.512 33.015 87.772 1.00 18.39 308 PHE A CA 1
ATOM 2435 C C . PHE A 1 308 ? 38.716 33.668 86.661 1.00 19.03 308 PHE A C 1
ATOM 2436 O O . PHE A 1 308 ? 38.846 33.346 85.497 1.00 19.89 308 PHE A O 1
ATOM 2444 N N . THR A 1 309 ? 37.929 34.663 87.000 1.00 19.70 309 THR A N 1
ATOM 2445 C CA . THR A 1 309 ? 37.089 35.240 85.958 1.00 21.54 309 THR A CA 1
ATOM 2446 C C . THR A 1 309 ? 37.652 36.515 85.350 1.00 22.49 309 THR A C 1
ATOM 2447 O O . THR A 1 309 ? 37.028 37.097 84.464 1.00 25.11 309 THR A O 1
ATOM 2451 N N . ASP A 1 310 ? 38.804 36.985 85.805 1.00 19.68 310 ASP A N 1
ATOM 2452 C CA . ASP A 1 310 ? 39.440 38.166 85.216 1.00 18.04 310 ASP A CA 1
ATOM 2453 C C . ASP A 1 310 ? 40.434 37.570 84.189 1.00 16.19 310 ASP A C 1
ATOM 2454 O O . ASP A 1 310 ? 41.529 37.107 84.515 1.00 15.02 310 ASP A O 1
ATOM 2459 N N . PHE A 1 311 ? 39.987 37.552 82.950 1.00 15.23 311 PHE A N 1
ATOM 2460 C CA . PHE A 1 311 ? 40.803 36.992 81.877 1.00 13.77 311 PHE A CA 1
ATOM 2461 C C . PHE A 1 311 ? 42.100 37.747 81.668 1.00 14.70 311 PHE A C 1
ATOM 2462 O O . PHE A 1 311 ? 43.146 37.133 81.407 1.00 14.70 311 PHE A O 1
ATOM 2470 N N . SER A 1 312 ? 42.081 39.091 81.806 1.00 15.41 312 SER A N 1
ATOM 2471 C CA . SER A 1 312 ? 43.270 39.876 81.640 1.00 16.88 312 SER A CA 1
ATOM 2472 C C . SER A 1 312 ? 44.341 39.397 82.640 1.00 16.69 312 SER A C 1
ATOM 2473 O O . SER A 1 312 ? 45.495 39.218 82.258 1.00 15.11 312 SER A O 1
ATOM 2476 N N . GLU A 1 313 ? 43.946 39.201 83.887 1.00 15.97 313 GLU A N 1
ATOM 2477 C CA . GLU A 1 313 ? 44.907 38.758 84.906 1.00 17.86 313 GLU A CA 1
ATOM 2478 C C . GLU A 1 313 ? 45.327 37.306 84.672 1.00 16.00 313 GLU A C 1
ATOM 2479 O O . GLU A 1 313 ? 46.510 36.955 84.765 1.00 16.09 313 GLU A O 1
ATOM 2489 N N . GLY A 1 314 ? 44.376 36.451 84.355 1.00 15.43 314 GLY A N 1
ATOM 2490 C CA . GLY A 1 314 ? 44.704 35.062 84.079 1.00 14.29 314 GLY A CA 1
ATOM 2491 C C . GLY A 1 314 ? 45.640 34.900 82.901 1.00 14.03 314 GLY A C 1
ATOM 2492 O O . GLY A 1 314 ? 46.570 34.106 82.932 1.00 13.60 314 GLY A O 1
ATOM 2493 N N . LEU A 1 315 ? 45.407 35.701 81.857 1.00 12.80 315 LEU A N 1
ATOM 2494 C CA . LEU A 1 315 ? 46.304 35.717 80.709 1.00 12.96 315 LEU A CA 1
ATOM 2495 C C . LEU A 1 315 ? 47.678 36.229 81.048 1.00 13.35 315 LEU A C 1
ATOM 2496 O O . LEU A 1 315 ? 48.676 35.701 80.613 1.00 14.62 315 LEU A O 1
ATOM 2501 N N . GLU A 1 316 ? 47.747 37.286 81.830 1.00 14.03 316 GLU A N 1
ATOM 2502 C CA . GLU A 1 316 ? 49.020 37.797 82.261 1.00 14.21 316 GLU A CA 1
ATOM 2503 C C . GLU A 1 316 ? 49.812 36.698 82.994 1.00 12.90 316 GLU A C 1
ATOM 2504 O O . GLU A 1 316 ? 51.026 36.533 82.762 1.00 13.63 316 GLU A O 1
ATOM 2510 N N . GLU A 1 317 ? 49.164 36.004 83.903 1.00 13.24 317 GLU A N 1
ATOM 2511 C CA . GLU A 1 317 ? 49.855 34.946 84.651 1.00 13.64 317 GLU A CA 1
ATOM 2512 C C . GLU A 1 317 ? 50.279 33.801 83.745 1.00 13.80 317 GLU A C 1
ATOM 2513 O O . GLU A 1 317 ? 51.326 33.207 83.919 1.00 14.01 317 GLU A O 1
ATOM 2519 N N . THR A 1 318 ? 49.460 33.527 82.747 1.00 12.80 318 THR A N 1
ATOM 2520 C CA . THR A 1 318 ? 49.813 32.497 81.773 1.00 12.05 318 THR A CA 1
ATOM 2521 C C . THR A 1 318 ? 51.008 32.915 80.920 1.00 11.04 318 THR A C 1
ATOM 2522 O O . THR A 1 318 ? 51.945 32.086 80.703 1.00 12.87 318 THR A O 1
ATOM 2526 N N . ILE A 1 319 ? 51.012 34.137 80.444 1.00 12.01 319 ILE A N 1
ATOM 2527 C CA . ILE A 1 319 ? 52.138 34.675 79.719 1.00 11.29 319 ILE A CA 1
ATOM 2528 C C . ILE A 1 319 ? 53.398 34.533 80.558 1.00 12.15 319 ILE A C 1
ATOM 2529 O O . ILE A 1 319 ? 54.460 34.088 80.082 1.00 10.76 319 ILE A O 1
ATOM 2534 N N . GLN A 1 320 ? 53.307 34.967 81.817 1.00 12.85 320 GLN A N 1
ATOM 2535 C CA . GLN A 1 320 ? 54.475 34.858 82.695 1.00 12.80 320 GLN A CA 1
ATOM 2536 C C . GLN A 1 320 ? 54.935 33.392 82.884 1.00 11.53 320 GLN A C 1
ATOM 2537 O O . GLN A 1 320 ? 56.130 33.120 82.908 1.00 12.69 320 GLN A O 1
ATOM 2543 N N . TRP A 1 321 ? 54.007 32.450 82.943 1.00 11.98 321 TRP A N 1
ATOM 2544 C CA . TRP A 1 321 ? 54.373 31.039 83.122 1.00 11.49 321 TRP A CA 1
ATOM 2545 C C . TRP A 1 321 ? 55.188 30.556 81.912 1.00 10.37 321 TRP A C 1
ATOM 2546 O O . TRP A 1 321 ? 56.255 29.987 82.063 1.00 10.07 321 TRP A O 1
ATOM 2557 N N . TYR A 1 322 ? 54.731 30.853 80.704 1.00 9.86 322 TYR A N 1
ATOM 2558 C CA . TYR A 1 322 ? 55.468 30.431 79.493 1.00 10.44 322 TYR A CA 1
ATOM 2559 C C . TYR A 1 322 ? 56.808 31.114 79.411 1.00 10.83 322 TYR A C 1
ATOM 2560 O O . TYR A 1 322 ? 57.740 30.557 78.845 1.00 11.64 322 TYR A O 1
ATOM 2569 N N . THR A 1 323 ? 56.878 32.356 79.918 1.00 12.05 323 THR A N 1
ATOM 2570 C CA . THR A 1 323 ? 58.107 33.115 79.915 1.00 12.17 323 THR A CA 1
ATOM 2571 C C . THR A 1 323 ? 59.133 32.551 80.910 1.00 12.95 323 THR A C 1
ATOM 2572 O O . THR A 1 323 ? 60.334 32.548 80.647 1.00 12.51 323 THR A O 1
ATOM 2576 N N . ASP A 1 324 ? 58.620 32.109 82.054 1.00 13.07 324 ASP A N 1
ATOM 2577 C CA . ASP A 1 324 ? 59.454 31.576 83.128 1.00 13.67 324 ASP A CA 1
ATOM 2578 C C . ASP A 1 324 ? 59.833 30.135 82.920 1.00 12.91 324 ASP A C 1
ATOM 2579 O O . ASP A 1 324 ? 60.715 29.643 83.670 1.00 13.34 324 ASP A O 1
ATOM 2584 N N . ASN A 1 325 ? 59.173 29.428 81.992 1.00 10.87 325 ASN A N 1
ATOM 2585 C CA . ASN A 1 325 ? 59.337 27.969 81.774 1.00 11.44 325 ASN A CA 1
ATOM 2586 C C . ASN A 1 325 ? 59.613 27.675 80.321 1.00 11.81 325 ASN A C 1
ATOM 2587 O O . ASN A 1 325 ? 58.992 26.813 79.682 1.00 11.84 325 ASN A O 1
ATOM 2592 N N . GLN A 1 326 ? 60.539 28.479 79.768 1.00 12.67 326 GLN A N 1
ATOM 2593 C CA . GLN A 1 326 ? 60.873 28.290 78.358 1.00 14.03 326 GLN A CA 1
ATOM 2594 C C . GLN A 1 326 ? 61.442 26.911 78.079 1.00 13.50 326 GLN A C 1
ATOM 2595 O O . GLN A 1 326 ? 61.189 26.358 76.990 1.00 13.88 326 GLN A O 1
ATOM 2601 N N . ASP A 1 327 ? 62.208 26.345 79.024 1.00 14.35 327 ASP A N 1
ATOM 2602 C CA . ASP A 1 327 ? 62.722 24.983 78.820 1.00 15.32 327 ASP A CA 1
ATOM 2603 C C . ASP A 1 327 ? 61.611 23.948 78.687 1.00 15.12 327 ASP A C 1
ATOM 2604 O O . ASP A 1 327 ? 61.821 22.890 78.136 1.00 16.47 327 ASP A O 1
ATOM 2609 N N . TRP A 1 328 ? 60.415 24.263 79.139 1.00 12.66 328 TRP A N 1
ATOM 2610 C CA . TRP A 1 328 ? 59.321 23.301 79.035 1.00 12.70 328 TRP A CA 1
ATOM 2611 C C . TRP A 1 328 ? 58.760 23.150 77.610 1.00 11.68 328 TRP A C 1
ATOM 2612 O O . TRP A 1 328 ? 58.251 22.085 77.219 1.00 13.46 328 TRP A O 1
ATOM 2623 N N . TRP A 1 329 ? 58.891 24.227 76.804 1.00 11.09 329 TRP A N 1
ATOM 2624 C CA . TRP A 1 329 ? 58.355 24.242 75.454 1.00 11.40 329 TRP A CA 1
ATOM 2625 C C . TRP A 1 329 ? 59.387 24.371 74.308 1.00 11.83 329 TRP A C 1
ATOM 2626 O O . TRP A 1 329 ? 59.057 24.083 73.168 1.00 12.55 329 TRP A O 1
ATOM 2637 N N . LYS A 1 330 ? 60.615 24.845 74.608 1.00 13.32 330 LYS A N 1
ATOM 2638 C CA . LYS A 1 330 ? 61.513 25.220 73.546 1.00 15.29 330 LYS A CA 1
ATOM 2639 C C . LYS A 1 330 ? 61.819 24.080 72.614 1.00 13.91 330 LYS A C 1
ATOM 2640 O O . LYS A 1 330 ? 61.990 24.319 71.428 1.00 15.54 330 LYS A O 1
ATOM 2646 N N . ALA A 1 331 ? 61.876 22.863 73.141 1.00 14.24 331 ALA A N 1
ATOM 2647 C CA . ALA A 1 331 ? 62.229 21.717 72.310 1.00 15.12 331 ALA A CA 1
ATOM 2648 C C . ALA A 1 331 ? 61.175 21.314 71.318 1.00 13.65 331 ALA A C 1
ATOM 2649 O O . ALA A 1 331 ? 61.467 20.555 70.420 1.00 14.87 331 ALA A O 1
ATOM 2651 N N . GLU A 1 332 ? 59.951 21.814 71.485 1.00 13.45 332 GLU A N 1
ATOM 2652 C CA . GLU A 1 332 ? 58.836 21.502 70.614 1.00 13.62 332 GLU A CA 1
ATOM 2653 C C . GLU A 1 332 ? 58.559 22.594 69.598 1.00 12.40 332 GLU A C 1
ATOM 2654 O O . GLU A 1 332 ? 57.843 22.362 68.600 1.00 14.06 332 GLU A O 1
ATOM 2660 N N . LYS A 1 333 ? 59.127 23.790 69.793 1.00 12.62 333 LYS A N 1
ATOM 2661 C CA . LYS A 1 333 ? 58.721 24.904 68.947 1.00 12.31 333 LYS A CA 1
ATOM 2662 C C . LYS A 1 333 ? 58.903 24.697 67.434 1.00 13.58 333 LYS A C 1
ATOM 2663 O O . LYS A 1 333 ? 57.985 24.891 66.627 1.00 12.42 333 LYS A O 1
ATOM 2669 N N . GLU A 1 334 ? 60.105 24.362 67.044 1.00 14.48 334 GLU A N 1
ATOM 2670 C CA . GLU A 1 334 ? 60.407 24.207 65.614 1.00 15.10 334 GLU A CA 1
ATOM 2671 C C . GLU A 1 334 ? 59.538 23.099 65.017 1.00 14.61 334 GLU A C 1
ATOM 2672 O O . GLU A 1 334 ? 58.988 23.291 63.929 1.00 15.87 334 GLU A O 1
ATOM 2678 N N . ALA A 1 335 ? 59.363 21.992 65.736 1.00 13.31 335 ALA A N 1
ATOM 2679 C CA . ALA A 1 335 ? 58.577 20.881 65.213 1.00 13.64 335 ALA A CA 1
ATOM 2680 C C . ALA A 1 335 ? 57.088 21.223 65.061 1.00 13.53 335 ALA A C 1
ATOM 2681 O O . ALA A 1 335 ? 56.470 20.858 64.054 1.00 14.08 335 ALA A O 1
ATOM 2683 N N . VAL A 1 336 ? 56.523 21.942 66.023 1.00 11.48 336 VAL A N 1
ATOM 2684 C CA . VAL A 1 336 ? 55.121 22.300 65.916 1.00 12.14 336 VAL A CA 1
ATOM 2685 C C . VAL A 1 336 ? 54.911 23.305 64.774 1.00 11.75 336 VAL A C 1
ATOM 2686 O O . VAL A 1 336 ? 53.970 23.185 64.000 1.00 12.88 336 VAL A O 1
ATOM 2690 N N . GLU A 1 337 ? 55.770 24.298 64.680 1.00 12.32 337 GLU A N 1
ATOM 2691 C CA . GLU A 1 337 ? 55.639 25.279 63.606 1.00 12.07 337 GLU A CA 1
ATOM 2692 C C . GLU A 1 337 ? 55.849 24.650 62.229 1.00 13.40 337 GLU A C 1
ATOM 2693 O O . GLU A 1 337 ? 55.133 24.986 61.288 1.00 13.13 337 GLU A O 1
ATOM 2699 N N . ALA A 1 338 ? 56.801 23.721 62.143 1.00 14.40 338 ALA A N 1
ATOM 2700 C CA . ALA A 1 338 ? 57.024 23.005 60.880 1.00 15.18 338 ALA A CA 1
ATOM 2701 C C . ALA A 1 338 ? 55.806 22.184 60.517 1.00 14.93 338 ALA A C 1
ATOM 2702 O O . ALA A 1 338 ? 55.465 22.086 59.333 1.00 14.36 338 ALA A O 1
ATOM 2704 N N . ASN A 1 339 ? 55.180 21.559 61.511 1.00 14.16 339 ASN A N 1
ATOM 2705 C CA . ASN A 1 339 ? 53.986 20.788 61.239 1.00 13.52 339 ASN A CA 1
ATOM 2706 C C . ASN A 1 339 ? 52.869 21.670 60.670 1.00 12.60 339 ASN A C 1
ATOM 2707 O O . ASN A 1 339 ? 52.221 21.284 59.673 1.00 13.52 339 ASN A O 1
ATOM 2712 N N . TYR A 1 340 ? 52.643 22.819 61.302 1.00 11.55 340 TYR A N 1
ATOM 2713 C CA . TYR A 1 340 ? 51.635 23.747 60.808 1.00 11.08 340 TYR A CA 1
ATOM 2714 C C . TYR A 1 340 ? 51.966 24.217 59.368 1.00 12.17 340 TYR A C 1
ATOM 2715 O O . TYR A 1 340 ? 51.075 24.400 58.569 1.00 13.51 340 TYR A O 1
ATOM 2724 N N . ALA A 1 341 ? 53.236 24.432 59.073 1.00 12.45 341 ALA A N 1
ATOM 2725 C CA . ALA A 1 341 ? 53.665 24.923 57.772 1.00 13.20 341 ALA A CA 1
ATOM 2726 C C . ALA A 1 341 ? 53.232 23.990 56.621 1.00 14.10 341 ALA A C 1
ATOM 2727 O O . ALA A 1 341 ? 53.141 24.435 55.469 1.00 14.67 341 ALA A O 1
ATOM 2729 N N . LYS A 1 342 ? 52.980 22.708 56.924 1.00 13.93 342 LYS A N 1
ATOM 2730 C CA . LYS A 1 342 ? 52.527 21.767 55.904 1.00 15.31 342 LYS A CA 1
ATOM 2731 C C . LYS A 1 342 ? 51.154 22.111 55.347 1.00 15.36 342 LYS A C 1
ATOM 2732 O O . LYS A 1 342 ? 50.852 21.791 54.190 1.00 17.83 342 LYS A O 1
ATOM 2738 N N . THR A 1 343 ? 50.331 22.762 56.156 1.00 15.67 343 THR A N 1
ATOM 2739 C CA . THR A 1 343 ? 48.923 23.037 55.744 1.00 16.82 343 THR A CA 1
ATOM 2740 C C . THR A 1 343 ? 48.442 24.462 55.955 1.00 17.03 343 THR A C 1
ATOM 2741 O O . THR A 1 343 ? 47.285 24.775 55.624 1.00 20.22 343 THR A O 1
ATOM 2745 N N . GLN A 1 344 ? 49.307 25.328 56.398 1.00 15.75 344 GLN A N 1
ATOM 2746 C CA . GLN A 1 344 ? 48.933 26.689 56.790 1.00 15.88 344 GLN A CA 1
ATOM 2747 C C . GLN A 1 344 ? 49.981 27.637 56.264 1.00 16.11 344 GLN A C 1
ATOM 2748 O O . GLN A 1 344 ? 51.183 27.422 56.432 1.00 15.97 344 GLN A O 1
ATOM 2754 N N . GLU A 1 345 ? 49.530 28.703 55.612 1.00 14.89 345 GLU A N 1
ATOM 2755 C CA . GLU A 1 345 ? 50.460 29.726 55.168 1.00 17.30 345 GLU A CA 1
ATOM 2756 C C . GLU A 1 345 ? 49.925 31.142 55.426 1.00 16.49 345 GLU A C 1
ATOM 2757 O O . GLU A 1 345 ? 48.740 31.305 55.775 1.00 14.25 345 GLU A O 1
ATOM 2763 N N . VAL A 1 346 ? 50.817 32.096 55.357 1.00 15.58 346 VAL A N 1
ATOM 2764 C CA . VAL A 1 346 ? 50.443 33.492 55.534 1.00 15.22 346 VAL A CA 1
ATOM 2765 C C . VAL A 1 346 ? 49.528 33.876 54.369 1.00 15.09 346 VAL A C 1
ATOM 2766 O O . VAL A 1 346 ? 49.812 33.577 53.204 1.00 15.48 346 VAL A O 1
ATOM 2770 N N . ILE A 1 347 ? 48.400 34.476 54.716 1.00 13.82 347 ILE A N 1
ATOM 2771 C CA . ILE A 1 347 ? 47.478 35.035 53.728 1.00 14.51 347 ILE A CA 1
ATOM 2772 C C . ILE A 1 347 ? 48.045 36.331 53.177 1.00 15.82 347 ILE A C 1
ATOM 2773 O O . ILE A 1 347 ? 48.453 37.211 53.924 1.00 15.40 347 ILE A O 1
ATOM 2778 N N . LYS A 1 348 ? 48.132 36.378 51.856 1.00 17.10 348 LYS A N 1
ATOM 2779 C CA . LYS A 1 348 ? 48.530 37.556 51.147 1.00 19.09 348 LYS A CA 1
ATOM 2780 C C . LYS A 1 348 ? 48.018 37.510 49.720 1.00 19.33 348 LYS A C 1
ATOM 2781 O O . LYS A 1 348 ? 48.090 38.575 49.089 1.00 18.42 348 LYS A O 1
ATOM 2788 N N . SER B 1 2 ? 19.175 7.887 38.811 1.00 34.03 2 SER B N 1
ATOM 2789 C CA . SER B 1 2 ? 19.846 7.260 37.662 1.00 31.46 2 SER B CA 1
ATOM 2790 C C . SER B 1 2 ? 21.112 8.006 37.274 1.00 28.56 2 SER B C 1
ATOM 2791 O O . SER B 1 2 ? 21.776 7.635 36.308 1.00 26.61 2 SER B O 1
ATOM 2794 N N . GLN B 1 3 ? 21.442 9.034 38.052 1.00 26.62 3 GLN B N 1
ATOM 2795 C CA . GLN B 1 3 ? 22.720 9.726 37.970 1.00 26.17 3 GLN B CA 1
ATOM 2796 C C . GLN B 1 3 ? 23.863 8.811 38.356 1.00 24.30 3 GLN B C 1
ATOM 2797 O O . GLN B 1 3 ? 24.995 9.006 37.916 1.00 24.17 3 GLN B O 1
ATOM 2803 N N . PHE B 1 4 ? 23.575 7.778 39.151 1.00 22.22 4 PHE B N 1
ATOM 2804 C CA . PHE B 1 4 ? 24.620 6.911 39.703 1.00 21.18 4 PHE B CA 1
ATOM 2805 C C . PHE B 1 4 ? 24.519 5.593 38.989 1.00 20.77 4 PHE B C 1
ATOM 2806 O O . PHE B 1 4 ? 23.471 4.989 38.969 1.00 23.02 4 PHE B O 1
ATOM 2814 N N . LYS B 1 5 ? 25.587 5.166 38.358 1.00 18.70 5 LYS B N 1
ATOM 2815 C CA . LYS B 1 5 ? 25.510 3.963 37.491 1.00 18.49 5 LYS B CA 1
ATOM 2816 C C . LYS B 1 5 ? 26.171 2.733 38.101 1.00 17.94 5 LYS B C 1
ATOM 2817 O O . LYS B 1 5 ? 26.010 1.626 37.609 1.00 16.29 5 LYS B O 1
ATOM 2823 N N . ASN B 1 6 ? 27.026 2.944 39.102 1.00 17.74 6 ASN B N 1
ATOM 2824 C CA . ASN B 1 6 ? 27.824 1.886 39.727 1.00 17.76 6 ASN B CA 1
ATOM 2825 C C . ASN B 1 6 ? 27.888 2.116 41.225 1.00 18.25 6 ASN B C 1
ATOM 2826 O O . ASN B 1 6 ? 28.793 2.773 41.731 1.00 20.42 6 ASN B O 1
ATOM 2831 N N . ILE B 1 7 ? 26.904 1.615 41.935 1.00 15.97 7 ILE B N 1
ATOM 2832 C CA . ILE B 1 7 ? 26.798 1.806 43.354 1.00 15.62 7 ILE B CA 1
ATOM 2833 C C . ILE B 1 7 ? 27.275 0.640 44.190 1.00 15.48 7 ILE B C 1
ATOM 2834 O O . ILE B 1 7 ? 27.218 -0.524 43.747 1.00 15.98 7 ILE B O 1
ATOM 2839 N N . ILE B 1 8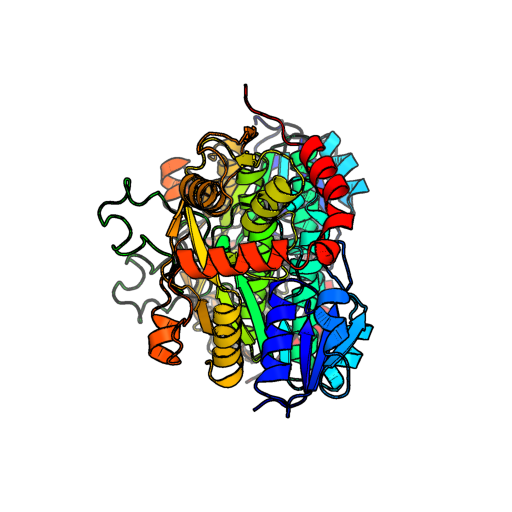 ? 27.780 0.964 45.375 1.00 13.38 8 ILE B N 1
ATOM 2840 C CA . ILE B 1 8 ? 28.033 -0.049 46.400 1.00 13.32 8 ILE B CA 1
ATOM 2841 C C . ILE B 1 8 ? 26.895 0.024 47.408 1.00 12.63 8 ILE B C 1
ATOM 2842 O O . ILE B 1 8 ? 26.582 1.122 47.878 1.00 13.88 8 ILE B O 1
ATOM 2847 N N . VAL B 1 9 ? 26.295 -1.107 47.752 1.00 12.58 9 VAL B N 1
ATOM 2848 C CA . VAL B 1 9 ? 25.309 -1.175 48.817 1.00 11.76 9 VAL B CA 1
ATOM 2849 C C . VAL B 1 9 ? 25.912 -2.050 49.926 1.00 11.73 9 VAL B C 1
ATOM 2850 O O . VAL B 1 9 ? 26.138 -3.250 49.746 1.00 13.27 9 VAL B O 1
ATOM 2854 N N . THR B 1 10 ? 26.304 -1.430 51.036 1.00 11.49 10 THR B N 1
ATOM 2855 C CA . THR B 1 10 ? 26.869 -2.246 52.103 1.00 11.99 10 THR B CA 1
ATOM 2856 C C . THR B 1 10 ? 25.692 -2.870 52.823 1.00 12.55 10 THR B C 1
ATOM 2857 O O . THR B 1 10 ? 24.618 -2.269 52.918 1.00 14.45 10 THR B O 1
ATOM 2861 N N . GLY B 1 11 ? 25.888 -4.062 53.376 1.00 12.92 11 GLY B N 1
ATOM 2862 C CA . GLY B 1 11 ? 24.889 -4.750 54.125 1.00 13.27 11 GLY B CA 1
ATOM 2863 C C . GLY B 1 11 ? 23.708 -5.149 53.287 1.00 13.25 11 GLY B C 1
ATOM 2864 O O . GLY B 1 11 ? 22.620 -5.386 53.823 1.00 13.90 11 GLY B O 1
ATOM 2865 N N . GLY B 1 12 ? 23.932 -5.278 51.968 1.00 13.58 12 GLY B N 1
ATOM 2866 C CA . GLY B 1 12 ? 22.834 -5.587 51.080 1.00 13.96 12 GLY B CA 1
ATOM 2867 C C . GLY B 1 12 ? 22.402 -7.027 51.083 1.00 14.48 12 GLY B C 1
ATOM 2868 O O . GLY B 1 12 ? 21.465 -7.355 50.334 1.00 15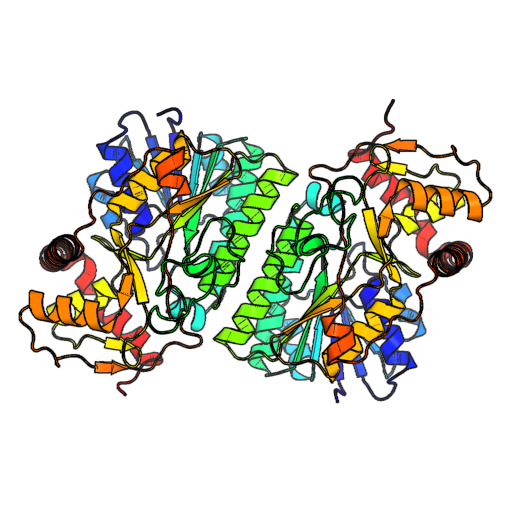.60 12 GLY B O 1
ATOM 2869 N N . ALA B 1 13 ? 23.019 -7.888 51.914 1.00 13.68 13 ALA B N 1
ATOM 2870 C CA . ALA B 1 13 ? 22.533 -9.241 52.109 1.00 14.60 13 ALA B CA 1
ATOM 2871 C C . ALA B 1 13 ? 21.659 -9.382 53.334 1.00 14.76 13 ALA B C 1
ATOM 2872 O O . ALA B 1 13 ? 21.237 -10.476 53.654 1.00 15.43 13 ALA B O 1
ATOM 2874 N N . GLY B 1 14 ? 21.367 -8.270 53.991 1.00 13.95 14 GLY B N 1
ATOM 2875 C CA . GLY B 1 14 ? 20.496 -8.251 55.166 1.00 14.86 14 GLY B CA 1
ATOM 2876 C C . GLY B 1 14 ? 19.088 -7.942 54.768 1.00 14.08 14 GLY B C 1
ATOM 2877 O O . GLY B 1 14 ? 18.732 -7.969 53.608 1.00 15.77 14 GLY B O 1
ATOM 2878 N N . PHE B 1 15 ? 18.263 -7.605 55.750 1.00 12.76 15 PHE B N 1
ATOM 2879 C CA . PHE B 1 15 ? 16.840 -7.425 55.510 1.00 13.25 15 PHE B CA 1
ATOM 2880 C C . PHE B 1 15 ? 16.556 -6.180 54.636 1.00 12.96 15 PHE B C 1
ATOM 2881 O O . PHE B 1 15 ? 16.045 -6.266 53.513 1.00 14.61 15 PHE B O 1
ATOM 2889 N N . ILE B 1 16 ? 16.840 -5.025 55.179 1.00 13.48 16 ILE B N 1
ATOM 2890 C CA . ILE B 1 16 ? 16.451 -3.804 54.520 1.00 13.92 16 ILE B CA 1
ATOM 2891 C C . ILE B 1 16 ? 17.310 -3.558 53.283 1.00 13.35 16 ILE B C 1
ATOM 2892 O O . ILE B 1 16 ? 16.819 -3.022 52.267 1.00 13.12 16 ILE B O 1
ATOM 2897 N N . GLY B 1 17 ? 18.594 -3.836 53.403 1.00 13.91 17 GLY B N 1
ATOM 2898 C CA . GLY B 1 17 ? 19.521 -3.674 52.303 1.00 13.94 17 GLY B CA 1
ATOM 2899 C C . GLY B 1 17 ? 19.184 -4.553 51.114 1.00 13.87 17 GLY B C 1
ATOM 2900 O O . GLY B 1 17 ? 19.273 -4.075 49.976 1.00 14.45 17 GLY B O 1
ATOM 2901 N N . SER B 1 18 ? 18.826 -5.824 51.328 1.00 13.55 18 SER B N 1
ATOM 2902 C CA . SER B 1 18 ? 18.474 -6.695 50.223 1.00 13.68 18 SER B CA 1
ATOM 2903 C C . SER B 1 18 ? 17.195 -6.223 49.570 1.00 14.11 18 SER B C 1
ATOM 2904 O O . SER B 1 18 ? 17.103 -6.204 48.370 1.00 13.71 18 SER B O 1
ATOM 2907 N N . ASN B 1 19 ? 16.257 -5.714 50.362 1.00 13.87 19 ASN B N 1
ATOM 2908 C CA . ASN B 1 19 ? 15.075 -5.127 49.773 1.00 14.07 19 ASN B CA 1
ATOM 2909 C C . ASN B 1 19 ? 15.412 -3.939 48.887 1.00 13.13 19 ASN B C 1
ATOM 2910 O O . ASN B 1 19 ? 14.864 -3.783 47.796 1.00 14.24 19 ASN B O 1
ATOM 2918 N N . PHE B 1 20 ? 16.359 -3.128 49.309 1.00 12.89 20 PHE B N 1
ATOM 2919 C CA . PHE B 1 20 ? 16.736 -1.999 48.486 1.00 12.64 20 PHE B CA 1
ATOM 2920 C C . PHE B 1 20 ? 17.434 -2.445 47.173 1.00 13.96 20 PHE B C 1
ATOM 2921 O O . PHE B 1 20 ? 17.170 -1.883 46.108 1.00 12.99 20 PHE B O 1
ATOM 2929 N N . VAL B 1 21 ? 18.314 -3.439 47.264 1.00 13.56 21 VAL B N 1
ATOM 2930 C CA . VAL B 1 21 ? 18.977 -3.983 46.065 1.00 13.83 21 VAL B CA 1
ATOM 2931 C C . VAL B 1 21 ? 17.943 -4.535 45.061 1.00 13.21 21 VAL B C 1
ATOM 2932 O O . VAL B 1 21 ? 18.018 -4.263 43.868 1.00 14.40 21 VAL B O 1
ATOM 2936 N N . HIS B 1 22 ? 16.937 -5.241 45.546 1.00 13.68 22 HIS B N 1
ATOM 2937 C CA . HIS B 1 22 ? 15.838 -5.695 44.685 1.00 14.19 22 HIS B CA 1
ATOM 2938 C C . HIS B 1 22 ? 15.069 -4.500 44.085 1.00 13.25 22 HIS B C 1
ATOM 2939 O O . HIS B 1 22 ? 14.737 -4.526 42.914 1.00 14.87 22 HIS B O 1
ATOM 2946 N N . TYR B 1 23 ? 14.807 -3.456 44.890 1.00 12.84 23 TYR B N 1
ATOM 2947 C CA . TYR B 1 23 ? 14.215 -2.226 44.406 1.00 14.60 23 TYR B CA 1
ATOM 2948 C C . TYR B 1 23 ? 15.010 -1.623 43.225 1.00 13.00 23 TYR B C 1
ATOM 2949 O O . TYR B 1 23 ? 14.441 -1.245 42.199 1.00 13.35 23 TYR B O 1
ATOM 2958 N N . VAL B 1 24 ? 16.325 -1.549 43.395 1.00 12.80 24 VAL B N 1
ATOM 2959 C CA . VAL B 1 24 ? 17.168 -0.972 42.376 1.00 12.57 24 VAL B CA 1
ATOM 2960 C C . VAL B 1 24 ? 17.122 -1.869 41.124 1.00 13.09 24 VAL B C 1
ATOM 2961 O O . VAL B 1 24 ? 17.010 -1.369 40.031 1.00 14.47 24 VAL B O 1
ATOM 2965 N N . TYR B 1 25 ? 17.241 -3.169 41.301 1.00 12.73 25 TYR B N 1
ATOM 2966 C CA . TYR B 1 25 ? 17.266 -4.087 40.191 1.00 13.21 25 TYR B CA 1
ATOM 2967 C C . TYR B 1 25 ? 15.962 -3.913 39.423 1.00 13.77 25 TYR B C 1
ATOM 2968 O O . TYR B 1 25 ? 15.964 -3.826 38.200 1.00 14.69 25 TYR B O 1
ATOM 2977 N N . ASN B 1 26 ? 14.833 -3.892 40.140 1.00 13.65 26 ASN B N 1
ATOM 2978 C CA . ASN B 1 26 ? 13.517 -3.811 39.437 1.00 14.93 26 ASN B CA 1
ATOM 2979 C C . ASN B 1 26 ? 13.130 -2.468 38.839 1.00 15.91 26 ASN B C 1
ATOM 2980 O O . ASN B 1 26 ? 12.339 -2.410 37.893 1.00 17.57 26 ASN B O 1
ATOM 2985 N N . ASN B 1 27 ? 13.660 -1.381 39.394 1.00 16.10 27 ASN B N 1
ATOM 2986 C CA . ASN B 1 27 ? 13.193 -0.045 39.045 1.00 17.15 27 ASN B CA 1
ATOM 2987 C C . ASN B 1 27 ? 14.225 0.880 38.407 1.00 17.44 27 ASN B C 1
ATOM 2988 O O . ASN B 1 27 ? 13.846 1.931 37.856 1.00 18.40 27 ASN B O 1
ATOM 2993 N N . HIS B 1 28 ? 15.510 0.501 38.429 1.00 16.99 28 HIS B N 1
ATOM 2994 C CA . HIS B 1 28 ? 16.576 1.358 37.894 1.00 17.59 28 HIS B CA 1
ATOM 2995 C C . HIS B 1 28 ? 17.554 0.471 37.186 1.00 16.82 28 HIS B C 1
ATOM 2996 O O . HIS B 1 28 ? 18.583 0.093 37.749 1.00 18.42 28 HIS B O 1
ATOM 3003 N N . PRO B 1 29 ? 17.179 0.041 35.992 1.00 19.40 29 PRO B N 1
ATOM 3004 C CA . PRO B 1 29 ? 17.982 -0.936 35.232 1.00 19.57 29 PRO B CA 1
ATOM 3005 C C . PRO B 1 29 ? 19.328 -0.471 34.729 1.00 20.16 29 PRO B C 1
ATOM 3006 O O . PRO B 1 29 ? 20.160 -1.283 34.338 1.00 21.35 29 PRO B O 1
ATOM 3010 N N . ASP B 1 30 ? 19.560 0.833 34.775 1.00 19.22 30 ASP B N 1
ATOM 3011 C CA . ASP B 1 30 ? 20.859 1.366 34.415 1.00 20.08 30 ASP B CA 1
ATOM 3012 C C . ASP B 1 30 ? 21.905 1.321 35.533 1.00 19.71 30 ASP B C 1
ATOM 3013 O O . ASP B 1 30 ? 23.019 1.793 35.333 1.00 21.94 30 ASP B O 1
ATOM 3018 N N . VAL B 1 31 ? 21.539 0.792 36.689 1.00 16.61 31 VAL B N 1
ATOM 3019 C CA . VAL B 1 31 ? 22.423 0.826 37.852 1.00 16.02 31 VAL B CA 1
ATOM 3020 C C . VAL B 1 31 ? 23.011 -0.558 38.066 1.00 15.35 31 VAL B C 1
ATOM 3021 O O . VAL B 1 31 ? 22.290 -1.550 38.168 1.00 14.95 31 VAL B O 1
ATOM 3025 N N . HIS B 1 32 ? 24.330 -0.602 38.106 1.00 14.60 32 HIS B N 1
ATOM 3026 C CA . HIS B 1 32 ? 25.049 -1.795 38.534 1.00 13.88 32 HIS B CA 1
ATOM 3027 C C . HIS B 1 32 ? 25.274 -1.712 40.052 1.00 14.47 32 HIS B C 1
ATOM 3028 O O . HIS B 1 32 ? 25.644 -0.653 40.571 1.00 14.48 32 HIS B O 1
ATOM 3035 N N . VAL B 1 33 ? 25.002 -2.791 40.784 1.00 13.62 33 VAL B N 1
ATOM 3036 C CA . VAL B 1 33 ? 25.154 -2.779 42.225 1.00 14.37 33 VAL B CA 1
ATOM 3037 C C . VAL B 1 33 ? 26.213 -3.761 42.651 1.00 14.97 33 VAL B C 1
ATOM 3038 O O . VAL B 1 33 ? 26.224 -4.913 42.212 1.00 14.41 33 VAL B O 1
ATOM 3042 N N . THR B 1 34 ? 27.162 -3.284 43.456 1.00 13.60 34 THR B N 1
ATOM 3043 C CA . THR B 1 34 ? 28.066 -4.177 44.157 1.00 14.39 34 THR B CA 1
ATOM 3044 C C . THR B 1 34 ? 27.677 -4.201 45.613 1.00 12.82 34 THR B C 1
ATOM 3045 O O . THR B 1 34 ? 27.662 -3.151 46.251 1.00 14.01 34 THR B O 1
ATOM 3049 N N . VAL B 1 35 ? 27.267 -5.340 46.142 1.00 13.76 35 VAL B N 1
ATOM 3050 C CA . VAL B 1 35 ? 26.910 -5.463 47.543 1.00 13.91 35 VAL B CA 1
ATOM 3051 C C . VAL B 1 35 ? 28.205 -5.830 48.283 1.00 13.17 35 VAL B C 1
ATOM 3052 O O . VAL B 1 35 ? 28.896 -6.782 47.864 1.00 14.35 35 VAL B O 1
ATOM 3056 N N . LEU B 1 36 ? 28.491 -5.139 49.378 1.00 12.69 36 LEU B N 1
ATOM 3057 C CA . LEU B 1 36 ? 29.545 -5.517 50.295 1.00 12.88 36 LEU B CA 1
ATOM 3058 C C . LEU B 1 36 ? 28.909 -5.965 51.559 1.00 12.47 36 LEU B C 1
ATOM 3059 O O . LEU B 1 36 ? 28.279 -5.192 52.241 1.00 13.86 36 LEU B O 1
ATOM 3064 N N . ASP B 1 37 ? 29.081 -7.226 51.895 1.00 12.54 37 ASP B N 1
ATOM 3065 C CA . ASP B 1 37 ? 28.441 -7.781 53.062 1.00 14.14 37 ASP B CA 1
ATOM 3066 C C . ASP B 1 37 ? 29.287 -8.867 53.662 1.00 15.26 37 ASP B C 1
ATOM 3067 O O . ASP B 1 37 ? 29.838 -9.721 52.957 1.00 16.21 37 ASP B O 1
ATOM 3072 N N . LYS B 1 38 ? 29.361 -8.872 54.968 1.00 15.33 38 LYS B N 1
ATOM 3073 C CA . LYS B 1 38 ? 30.269 -9.756 55.719 1.00 16.07 38 LYS B CA 1
ATOM 3074 C C . LYS B 1 38 ? 29.660 -11.127 55.925 1.00 15.82 38 LYS B C 1
ATOM 3075 O O . LYS B 1 38 ? 30.342 -12.043 56.302 1.00 16.50 38 LYS B O 1
ATOM 3081 N N . LEU B 1 39 ? 28.371 -11.259 55.635 1.00 16.00 39 LEU B N 1
ATOM 3082 C CA . LEU B 1 39 ? 27.575 -12.431 55.911 1.00 15.76 39 LEU B CA 1
ATOM 3083 C C . LEU B 1 39 ? 27.745 -12.893 57.368 1.00 16.36 39 LEU B C 1
ATOM 3084 O O . LEU B 1 39 ? 28.174 -13.987 57.636 1.00 17.02 39 LEU B O 1
ATOM 3089 N N . THR B 1 40 ? 27.402 -11.988 58.298 1.00 16.44 40 THR B N 1
ATOM 3090 C CA . THR B 1 40 ? 27.265 -12.351 59.685 1.00 16.09 40 THR B CA 1
ATOM 3091 C C . THR B 1 40 ? 26.039 -13.249 59.815 1.00 17.02 40 THR B C 1
ATOM 3092 O O . THR B 1 40 ? 25.464 -13.704 58.821 1.00 17.23 40 THR B O 1
ATOM 3096 N N . TYR B 1 41 ? 25.660 -13.540 61.057 1.00 17.11 41 TYR B N 1
ATOM 3097 C CA . TYR B 1 41 ? 24.464 -14.290 61.326 1.00 17.38 41 TYR B CA 1
ATOM 3098 C C . TYR B 1 41 ? 23.252 -13.709 60.596 1.00 16.96 41 TYR B C 1
ATOM 3099 O O . TYR B 1 41 ? 22.306 -14.436 60.286 1.00 17.91 41 TYR B O 1
ATOM 3108 N N . ALA B 1 42 ? 23.253 -12.392 60.377 1.00 16.02 42 ALA B N 1
ATOM 310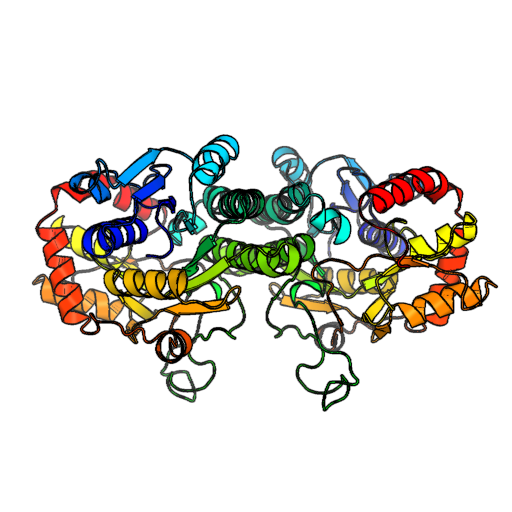9 C CA . ALA B 1 42 ? 22.143 -11.688 59.751 1.00 16.11 42 ALA B CA 1
ATOM 3110 C C . ALA B 1 42 ? 22.186 -11.659 58.243 1.00 17.08 42 ALA B C 1
ATOM 3111 O O . ALA B 1 42 ? 21.148 -11.473 57.634 1.00 20.28 42 ALA B O 1
ATOM 3113 N N . GLY B 1 43 ? 23.371 -11.798 57.625 1.00 17.76 43 GLY B N 1
ATOM 3114 C CA . GLY B 1 43 ? 23.481 -11.798 56.174 1.00 17.17 43 GLY B CA 1
ATOM 3115 C C . GLY B 1 43 ? 23.132 -13.141 55.576 1.00 18.02 43 GLY B C 1
ATOM 3116 O O . GLY B 1 43 ? 23.412 -14.187 56.178 1.00 20.27 43 GLY B O 1
ATOM 3117 N N . ASN B 1 44 ? 22.461 -13.114 54.439 1.00 16.95 44 ASN B N 1
ATOM 3118 C CA . ASN B 1 44 ? 21.981 -14.315 53.849 1.00 17.17 44 ASN B CA 1
ATOM 3119 C C . ASN B 1 44 ? 22.007 -14.138 52.351 1.00 17.66 44 ASN B C 1
ATOM 3120 O O . ASN B 1 44 ? 21.275 -13.308 51.793 1.00 17.53 44 ASN B O 1
ATOM 3125 N N . LYS B 1 45 ? 22.868 -14.886 51.689 1.00 18.64 45 LYS B N 1
ATOM 3126 C CA . LYS B 1 45 ? 22.942 -14.840 50.222 1.00 18.69 45 LYS B CA 1
ATOM 3127 C C . LYS B 1 45 ? 21.585 -15.136 49.576 1.00 17.69 45 LYS B C 1
ATOM 3128 O O . LYS B 1 45 ? 21.300 -14.598 48.520 1.00 17.31 45 LYS B O 1
ATOM 3134 N N . ALA B 1 46 ? 20.737 -15.919 50.236 1.00 15.96 46 ALA B N 1
ATOM 3135 C CA . ALA B 1 46 ? 19.417 -16.215 49.681 1.00 17.07 46 ALA B CA 1
ATOM 3136 C C . ALA B 1 46 ? 18.567 -14.950 49.488 1.00 17.17 46 ALA B C 1
ATOM 3137 O O . ALA B 1 46 ? 17.632 -14.959 48.680 1.00 17.28 46 ALA B O 1
ATOM 3139 N N . ASN B 1 47 ? 18.863 -13.893 50.239 1.00 15.09 47 ASN B N 1
ATOM 3140 C CA . ASN B 1 47 ? 18.097 -12.662 50.100 1.00 15.78 47 ASN B CA 1
ATOM 3141 C C . ASN B 1 47 ? 18.424 -11.935 48.799 1.00 16.06 47 ASN B C 1
ATOM 3142 O O . ASN B 1 47 ? 17.674 -11.078 48.369 1.00 17.17 47 ASN B O 1
ATOM 3147 N N . LEU B 1 48 ? 19.526 -12.346 48.155 1.00 16.36 48 LEU B N 1
ATOM 3148 C CA . LEU B 1 48 ? 19.968 -11.751 46.894 1.00 15.89 48 LEU B CA 1
ATOM 3149 C C . LEU B 1 48 ? 19.992 -12.691 45.701 1.00 16.31 48 LEU B C 1
ATOM 3150 O O . LEU B 1 48 ? 20.090 -12.261 44.556 1.00 16.47 48 LEU B O 1
ATOM 3155 N N . GLU B 1 49 ? 19.977 -13.975 45.966 1.00 16.93 49 GLU B N 1
ATOM 3156 C CA . GLU B 1 49 ? 20.354 -14.955 44.956 1.00 18.45 49 GLU B CA 1
ATOM 3157 C C . GLU B 1 49 ? 19.646 -14.762 43.599 1.00 17.75 49 GLU B C 1
ATOM 3158 O O . GLU B 1 49 ? 20.299 -14.872 42.570 1.00 18.22 49 GLU B O 1
ATOM 3164 N N . ALA B 1 50 ? 18.334 -14.479 43.600 1.00 17.59 50 ALA B N 1
ATOM 3165 C CA . ALA B 1 50 ? 17.582 -14.355 42.332 1.00 16.90 50 ALA B CA 1
ATOM 3166 C C . ALA B 1 50 ? 18.172 -13.314 41.376 1.00 16.42 50 ALA B C 1
ATOM 3167 O O . ALA B 1 50 ? 18.135 -13.509 40.150 1.00 16.51 50 ALA B O 1
ATOM 3169 N N . ILE B 1 51 ? 18.725 -12.240 41.945 1.00 15.18 51 ILE B N 1
ATOM 3170 C CA . ILE B 1 51 ? 19.170 -11.098 41.153 1.00 13.76 51 ILE B CA 1
ATOM 3171 C C . ILE B 1 51 ? 20.691 -11.024 40.967 1.00 15.00 51 ILE B C 1
ATOM 3172 O O . ILE B 1 51 ? 21.182 -10.090 40.339 1.00 14.16 51 ILE B O 1
ATOM 3177 N N . LEU B 1 52 ? 21.430 -11.945 41.582 1.00 13.95 52 LEU B N 1
ATOM 3178 C CA . LEU B 1 52 ? 22.858 -11.923 41.393 1.00 14.35 52 LEU B CA 1
ATOM 3179 C C . LEU B 1 52 ? 23.157 -12.310 39.956 1.00 13.36 52 LEU B C 1
ATOM 3180 O O . LEU B 1 52 ? 22.545 -13.215 39.379 1.00 14.08 52 LEU B O 1
ATOM 3185 N N . GLY B 1 53 ? 24.114 -11.623 39.340 1.00 12.79 53 GLY B N 1
ATOM 3186 C CA . GLY B 1 53 ? 24.464 -11.814 37.945 1.00 13.18 53 GLY B CA 1
ATOM 3187 C C . GLY B 1 53 ? 25.179 -10.573 37.463 1.00 13.77 53 GLY B C 1
ATOM 3188 O O . GLY B 1 53 ? 25.856 -9.918 38.203 1.00 15.04 53 GLY B O 1
ATOM 3189 N N . ASP B 1 54 ? 24.919 -10.193 36.233 1.00 14.24 54 ASP B N 1
ATOM 3190 C CA . ASP B 1 54 ? 25.661 -9.106 35.606 1.00 15.09 54 ASP B CA 1
ATOM 3191 C C . ASP B 1 54 ? 25.342 -7.776 36.231 1.00 15.91 54 ASP B C 1
ATOM 3192 O O . ASP B 1 54 ? 26.144 -6.849 36.092 1.00 15.61 54 ASP B O 1
ATOM 3197 N N . ARG B 1 55 ? 24.148 -7.639 36.818 1.00 14.89 55 ARG B N 1
ATOM 3198 C CA . ARG B 1 55 ? 23.675 -6.385 37.368 1.00 15.70 55 ARG B CA 1
ATOM 3199 C C . ARG B 1 55 ? 24.030 -6.244 38.819 1.00 14.58 55 ARG B C 1
ATOM 3200 O O . ARG B 1 55 ? 24.118 -5.121 39.310 1.00 16.14 55 ARG B O 1
ATOM 3208 N N . VAL B 1 56 ? 24.143 -7.353 39.534 1.00 14.41 56 VAL B N 1
ATOM 3209 C CA . VAL B 1 56 ? 24.376 -7.305 40.970 1.00 14.11 56 VAL B CA 1
ATOM 3210 C C . VAL B 1 56 ? 25.428 -8.320 41.367 1.00 13.93 56 VAL B C 1
ATOM 3211 O O . VAL B 1 56 ? 25.314 -9.493 41.086 1.00 15.26 56 VAL B O 1
ATOM 3215 N N . GLU B 1 57 ? 26.483 -7.837 41.993 1.00 14.22 57 GLU B N 1
ATOM 3216 C CA . GLU B 1 57 ? 27.552 -8.675 42.487 1.00 16.38 57 GLU B CA 1
ATOM 3217 C C . GLU B 1 57 ? 27.587 -8.628 44.009 1.00 15.91 57 GLU B C 1
ATOM 3218 O O . GLU B 1 57 ? 27.455 -7.585 44.592 1.00 16.33 57 GLU B O 1
ATOM 3224 N N . LEU B 1 58 ? 27.799 -9.787 44.622 1.00 15.45 58 LEU B N 1
ATOM 3225 C CA . LEU B 1 58 ? 28.091 -9.879 46.011 1.00 15.62 58 LEU B CA 1
ATOM 3226 C C . LEU B 1 58 ? 29.577 -10.081 46.275 1.00 15.92 58 LEU B C 1
ATOM 3227 O O . LEU B 1 58 ? 30.195 -11.014 45.772 1.00 16.82 58 LEU B O 1
ATOM 3232 N N . VAL B 1 59 ? 30.141 -9.190 47.082 1.00 15.67 59 VAL B N 1
ATOM 3233 C CA . VAL B 1 59 ? 31.509 -9.255 47.557 1.00 16.58 59 VAL B CA 1
ATOM 3234 C C . VAL B 1 59 ? 31.423 -9.473 49.060 1.00 15.90 59 VAL B C 1
ATOM 3235 O O . VAL B 1 59 ? 30.828 -8.653 49.776 1.00 14.96 59 VAL B O 1
ATOM 3239 N N . VAL B 1 60 ? 31.963 -10.616 49.527 1.00 15.61 60 VAL B N 1
ATOM 3240 C CA . VAL B 1 60 ? 31.916 -10.967 50.939 1.00 16.24 60 VAL B CA 1
ATOM 3241 C C . VAL B 1 60 ? 33.122 -10.321 51.628 1.00 16.99 60 VAL B C 1
ATOM 3242 O O . VAL B 1 60 ? 34.287 -10.572 51.276 1.00 18.39 60 VAL B O 1
ATOM 3246 N N . GLY B 1 61 ? 32.833 -9.425 52.551 1.00 16.37 61 GLY B N 1
ATOM 3247 C CA . GLY B 1 61 ? 33.890 -8.777 53.282 1.00 16.34 61 GLY B CA 1
ATOM 3248 C C . GLY B 1 61 ? 33.355 -7.792 54.292 1.00 16.41 61 GLY B C 1
ATOM 3249 O O . GLY B 1 61 ? 32.148 -7.592 54.422 1.00 15.85 61 GLY B O 1
ATOM 3250 N N . ASP B 1 62 ? 34.277 -7.160 55.003 1.00 16.19 62 ASP B N 1
ATOM 3251 C CA . ASP B 1 62 ? 33.958 -6.308 56.124 1.00 15.56 62 ASP B CA 1
ATOM 3252 C C . ASP B 1 62 ? 34.094 -4.844 55.682 1.00 15.18 62 ASP B C 1
ATOM 3253 O O . ASP B 1 62 ? 35.096 -4.491 55.070 1.00 16.78 62 ASP B O 1
ATOM 3258 N N . ILE B 1 63 ? 33.132 -4.005 56.035 1.00 14.09 63 ILE B N 1
ATOM 3259 C CA . ILE B 1 63 ? 33.245 -2.574 55.776 1.00 14.49 63 ILE B CA 1
ATOM 3260 C C . ILE B 1 63 ? 34.394 -1.943 56.511 1.00 16.73 63 ILE B C 1
ATOM 3261 O O . ILE B 1 63 ? 34.794 -0.847 56.153 1.00 17.28 63 ILE B O 1
ATOM 3266 N N . ALA B 1 64 ? 34.931 -2.608 57.525 1.00 16.36 64 ALA B N 1
ATOM 3267 C CA . ALA B 1 64 ? 36.107 -2.052 58.212 1.00 17.05 64 ALA B CA 1
ATOM 3268 C C . ALA B 1 64 ? 37.454 -2.469 57.581 1.00 17.59 64 ALA B C 1
ATOM 3269 O O . ALA B 1 64 ? 38.520 -2.085 58.017 1.00 18.34 64 ALA B O 1
ATOM 3271 N N . ASP B 1 65 ? 37.391 -3.263 56.518 1.00 17.80 65 ASP B N 1
ATOM 3272 C CA . ASP B 1 65 ? 38.578 -3.708 55.773 1.00 17.23 65 ASP B CA 1
ATOM 3273 C C . ASP B 1 65 ? 38.903 -2.631 54.735 1.00 17.03 65 ASP B C 1
ATOM 3274 O O . ASP B 1 65 ? 38.348 -2.593 53.649 1.00 17.67 65 ASP B O 1
ATOM 3279 N N . ALA B 1 66 ? 39.797 -1.741 55.114 1.00 17.76 66 ALA B N 1
ATOM 3280 C CA . ALA B 1 66 ? 40.101 -0.555 54.339 1.00 17.58 66 ALA B CA 1
ATOM 3281 C C . ALA B 1 66 ? 40.635 -0.893 52.949 1.00 17.67 66 ALA B C 1
ATOM 3282 O O . ALA B 1 66 ? 40.316 -0.187 51.991 1.00 17.26 66 ALA B O 1
ATOM 3284 N N . GLU B 1 67 ? 41.418 -1.977 52.830 1.00 17.75 67 GLU B N 1
ATOM 3285 C CA . GLU B 1 67 ? 42.006 -2.328 51.532 1.00 18.44 67 GLU B CA 1
ATOM 3286 C C . GLU B 1 67 ? 40.914 -2.756 50.564 1.00 18.37 67 GLU B C 1
ATOM 3287 O O . GLU B 1 67 ? 40.917 -2.370 49.388 1.00 18.74 67 GLU B O 1
ATOM 3293 N N . LEU B 1 68 ? 39.992 -3.572 51.073 1.00 17.03 68 LEU B N 1
ATOM 3294 C CA . LEU B 1 68 ? 38.874 -4.051 50.259 1.00 16.87 68 LEU B CA 1
ATOM 3295 C C . LEU B 1 68 ? 37.962 -2.889 49.905 1.00 17.38 68 LEU B C 1
ATOM 3296 O O . LEU B 1 68 ? 37.554 -2.736 48.760 1.00 17.29 68 LEU B O 1
ATOM 3301 N N . VAL B 1 69 ? 37.605 -2.069 50.901 1.00 15.95 69 VAL B N 1
ATOM 3302 C CA . VAL B 1 69 ? 36.738 -0.955 50.620 1.00 16.41 69 VAL B CA 1
ATOM 3303 C C . VAL B 1 69 ? 37.363 -0.055 49.570 1.00 16.58 69 VAL B C 1
ATOM 3304 O O . VAL B 1 69 ? 36.657 0.495 48.694 1.00 16.51 69 VAL B O 1
ATOM 3308 N N . ASP B 1 70 ? 38.694 0.103 49.633 1.00 16.68 70 ASP B N 1
ATOM 3309 C CA . ASP B 1 70 ? 39.380 0.995 48.709 1.00 18.01 70 ASP B CA 1
ATOM 3310 C C . ASP B 1 70 ? 39.228 0.487 47.284 1.00 18.20 70 ASP B C 1
ATOM 3311 O O . ASP B 1 70 ? 38.950 1.248 46.355 1.00 19.05 70 ASP B O 1
ATOM 3316 N N . LYS B 1 71 ? 39.387 -0.812 47.115 1.00 18.51 71 LYS B N 1
ATOM 3317 C CA . LYS B 1 71 ? 39.317 -1.449 45.805 1.00 19.38 71 LYS B CA 1
ATOM 3318 C C . LYS B 1 71 ? 37.941 -1.274 45.202 1.00 18.14 71 LYS B C 1
ATOM 3319 O O . LYS B 1 71 ? 37.813 -1.041 43.996 1.00 18.84 71 LYS B O 1
ATOM 3325 N N . LEU B 1 72 ? 36.901 -1.451 46.017 1.00 16.79 72 LEU B N 1
ATOM 3326 C CA . LEU B 1 72 ? 35.539 -1.298 45.542 1.00 16.36 72 LEU B CA 1
ATOM 3327 C C . LEU B 1 72 ? 35.160 0.157 45.295 1.00 16.78 72 LEU B C 1
ATOM 3328 O O . LEU B 1 72 ? 34.544 0.459 44.274 1.00 16.97 72 LEU B O 1
ATOM 3333 N N . ALA B 1 73 ? 35.567 1.054 46.193 1.00 16.37 73 ALA B N 1
ATOM 3334 C CA . ALA B 1 73 ? 35.199 2.442 46.092 1.00 16.43 73 ALA B CA 1
ATOM 3335 C C . ALA B 1 73 ? 35.854 3.064 44.887 1.00 16.98 73 ALA B C 1
ATOM 3336 O O . ALA B 1 73 ? 35.284 3.984 44.319 1.00 16.84 73 ALA B O 1
ATOM 3338 N N . ALA B 1 74 ? 37.000 2.531 44.443 1.00 17.15 74 ALA B N 1
ATOM 3339 C CA . ALA B 1 74 ? 37.683 3.134 43.294 1.00 18.32 74 ALA B CA 1
ATOM 3340 C C . ALA B 1 74 ? 36.883 2.970 42.022 1.00 19.23 74 ALA B C 1
ATOM 3341 O O . ALA B 1 74 ? 37.130 3.655 41.043 1.00 20.43 74 ALA B O 1
ATOM 3343 N N . LYS B 1 75 ? 35.931 2.043 42.044 1.00 19.01 75 LYS B N 1
ATOM 3344 C CA . LYS B 1 75 ? 35.120 1.704 40.879 1.00 20.55 75 LYS B CA 1
ATOM 3345 C C . LYS B 1 75 ? 33.659 2.127 41.014 1.00 20.31 75 LYS B C 1
ATOM 3346 O O . LYS B 1 75 ? 32.840 1.773 40.181 1.00 22.32 75 LYS B O 1
ATOM 3352 N N . ALA B 1 76 ? 33.337 2.906 42.028 1.00 18.30 76 ALA B N 1
ATOM 3353 C CA . ALA B 1 76 ? 31.946 3.234 42.351 1.00 18.38 76 ALA B CA 1
ATOM 3354 C C . ALA B 1 76 ? 31.632 4.716 42.209 1.00 18.29 76 ALA B C 1
ATOM 3355 O O . ALA B 1 76 ? 32.515 5.537 42.347 1.00 19.03 76 ALA B O 1
ATOM 3357 N N . ASP B 1 77 ? 30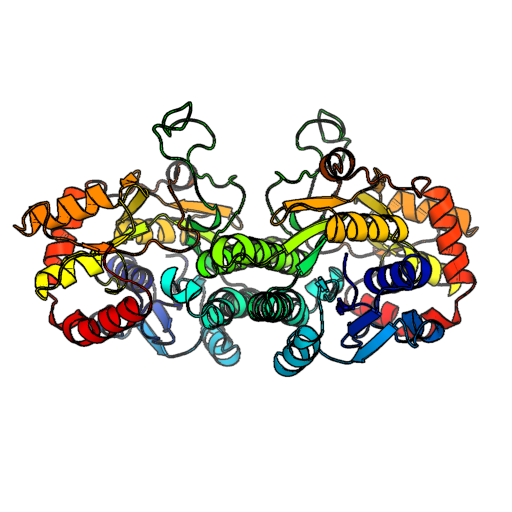.360 5.057 42.017 1.00 16.87 77 ASP B N 1
ATOM 3358 C CA . ASP B 1 77 ? 29.978 6.458 42.034 1.00 16.80 77 ASP B CA 1
ATOM 3359 C C . ASP B 1 77 ? 29.046 6.803 43.203 1.00 16.10 77 ASP B C 1
ATOM 3360 O O . ASP B 1 77 ? 28.684 7.975 43.388 1.00 16.78 77 ASP B O 1
ATOM 3365 N N . ALA B 1 78 ? 28.721 5.825 44.035 1.00 15.64 78 ALA B N 1
ATOM 3366 C CA . ALA B 1 78 ? 27.987 6.111 45.264 1.00 14.94 78 ALA B CA 1
ATOM 3367 C C . ALA B 1 78 ? 28.081 4.899 46.178 1.00 14.86 78 ALA B C 1
ATOM 3368 O O . ALA B 1 78 ? 28.272 3.748 45.717 1.00 14.95 78 ALA B O 1
ATOM 3370 N N . ILE B 1 79 ? 27.891 5.166 47.461 1.00 14.27 79 ILE B N 1
ATOM 3371 C CA . ILE B 1 79 ? 27.806 4.152 48.480 1.00 14.10 79 ILE B CA 1
ATOM 3372 C C . ILE B 1 79 ? 26.518 4.404 49.244 1.00 13.33 79 ILE B C 1
ATOM 3373 O O . ILE B 1 79 ? 26.283 5.551 49.678 1.00 15.77 79 ILE B O 1
ATOM 3378 N N . VAL B 1 80 ? 25.690 3.385 49.356 1.00 13.57 80 VAL B N 1
ATOM 3379 C CA . VAL B 1 80 ? 24.485 3.369 50.197 1.00 12.46 80 VAL B CA 1
ATOM 3380 C C . VAL B 1 80 ? 24.769 2.390 51.321 1.00 12.60 80 VAL B C 1
ATOM 3381 O O . VAL B 1 80 ? 24.967 1.224 51.091 1.00 13.60 80 VAL B O 1
ATOM 3385 N N . HIS B 1 81 ? 24.826 2.902 52.546 1.00 12.48 81 HIS B N 1
ATOM 3386 C CA . HIS B 1 81 ? 25.349 2.176 53.685 1.00 12.12 81 HIS B CA 1
ATOM 3387 C C . HIS B 1 81 ? 24.341 1.640 54.645 1.00 12.93 81 HIS B C 1
ATOM 3388 O O . HIS B 1 81 ? 23.837 2.377 55.464 1.00 13.59 81 HIS B O 1
ATOM 3395 N N . TYR B 1 82 ? 24.032 0.371 54.500 1.00 12.64 82 TYR B N 1
ATOM 3396 C CA . TYR B 1 82 ? 23.102 -0.381 55.371 1.00 13.24 82 TYR B CA 1
ATOM 3397 C C . TYR B 1 82 ? 23.841 -1.268 56.383 1.00 14.48 82 TYR B C 1
ATOM 3398 O O . TYR B 1 82 ? 23.243 -1.621 57.401 1.00 16.76 82 TYR B O 1
ATOM 3407 N N . ALA B 1 83 ? 25.125 -1.588 56.151 1.00 14.01 83 ALA B N 1
ATOM 3408 C CA . ALA B 1 83 ? 25.822 -2.548 56.997 1.00 14.18 83 ALA B CA 1
ATOM 3409 C C . ALA B 1 83 ? 25.874 -2.106 58.442 1.00 14.93 83 ALA B C 1
ATOM 3410 O O . ALA B 1 83 ? 26.357 -1.056 58.741 1.00 15.77 83 ALA B O 1
ATOM 3412 N N . ALA B 1 84 ? 25.354 -2.939 59.310 1.00 15.50 84 ALA B N 1
ATOM 3413 C CA . ALA B 1 84 ? 25.306 -2.657 60.741 1.00 15.45 84 ALA B CA 1
ATOM 3414 C C . ALA B 1 84 ? 25.010 -3.928 61.524 1.00 15.41 84 ALA B C 1
ATOM 3415 O O . ALA B 1 84 ? 24.403 -4.869 61.011 1.00 16.72 84 ALA B O 1
ATOM 3417 N N . GLU B 1 85 ? 25.478 -3.962 62.764 1.00 14.85 85 GLU B N 1
ATOM 3418 C CA . GLU B 1 85 ? 24.862 -4.830 63.743 1.00 14.50 85 GLU B CA 1
ATOM 3419 C C . GLU B 1 85 ? 23.604 -4.090 64.174 1.00 14.74 85 GLU B C 1
ATOM 3420 O O . GLU B 1 85 ? 23.659 -2.915 64.571 1.00 15.05 85 GLU B O 1
ATOM 3426 N N . SER B 1 86 ? 22.452 -4.751 64.005 1.00 14.70 86 SER B N 1
ATOM 3427 C CA . SER B 1 86 ? 21.159 -4.066 64.017 1.00 14.61 86 SER B CA 1
ATOM 3428 C C . SER B 1 86 ? 20.258 -4.368 65.182 1.00 14.45 86 SER B C 1
ATOM 3429 O O . SER B 1 86 ? 19.180 -3.808 65.235 1.00 15.72 86 SER B O 1
ATOM 3432 N N . HIS B 1 87 ? 20.649 -5.275 66.092 1.00 14.92 87 HIS B N 1
ATOM 3433 C CA . HIS B 1 87 ? 19.670 -5.776 67.088 1.00 14.61 87 HIS B CA 1
ATOM 3434 C C . HIS B 1 87 ? 19.990 -5.276 68.497 1.00 15.17 87 HIS B C 1
ATOM 3435 O O . HIS B 1 87 ? 21.052 -5.571 69.062 1.00 14.99 87 HIS B O 1
ATOM 3442 N N . ASN B 1 88 ? 19.059 -4.514 69.051 1.00 14.99 88 ASN B N 1
ATOM 3443 C CA . ASN B 1 88 ? 19.226 -4.032 70.393 1.00 15.54 88 ASN B CA 1
ATOM 3444 C C . ASN B 1 88 ? 19.579 -5.096 71.426 1.00 15.42 88 ASN B C 1
ATOM 3445 O O . ASN B 1 88 ? 20.445 -4.871 72.272 1.00 15.56 88 ASN B O 1
ATOM 3450 N N . ASP B 1 89 ? 18.897 -6.232 71.384 1.00 15.26 89 ASP B N 1
ATOM 3451 C CA . ASP B 1 89 ? 19.132 -7.309 72.386 1.00 15.93 89 ASP B CA 1
ATOM 3452 C C . ASP B 1 89 ? 20.515 -7.908 72.268 1.00 15.93 89 ASP B C 1
ATOM 3453 O O . ASP B 1 89 ? 21.136 -8.163 73.290 1.00 16.63 89 ASP B O 1
ATOM 3458 N N . ASN B 1 90 ? 21.028 -8.050 71.052 1.00 15.33 90 ASN B N 1
ATOM 3459 C CA . ASN B 1 90 ? 22.418 -8.501 70.891 1.00 15.67 90 ASN B CA 1
ATOM 3460 C C . ASN B 1 90 ? 23.416 -7.502 71.469 1.00 15.38 90 ASN B C 1
ATOM 3461 O O . ASN B 1 90 ? 24.411 -7.872 72.081 1.00 15.64 90 ASN B O 1
ATOM 3466 N N . SER B 1 91 ? 23.098 -6.219 71.294 1.00 15.69 91 SER B N 1
ATOM 3467 C CA . SER B 1 91 ? 23.989 -5.149 71.745 1.00 15.92 91 SER B CA 1
ATOM 3468 C C . SER B 1 91 ? 24.084 -5.075 73.252 1.00 17.41 91 SER B C 1
ATOM 3469 O O . SER B 1 91 ? 25.110 -4.674 73.803 1.00 17.70 91 SER B O 1
ATOM 3472 N N . LEU B 1 92 ? 23.023 -5.486 73.941 1.00 17.03 92 LEU B N 1
ATOM 3473 C CA . LEU B 1 92 ? 23.036 -5.529 75.389 1.00 18.18 92 LEU B CA 1
ATOM 3474 C C . LEU B 1 92 ? 23.822 -6.744 75.904 1.00 18.72 92 LEU B C 1
ATOM 3475 O O . LEU B 1 92 ? 24.387 -6.690 76.996 1.00 20.71 92 LEU B O 1
ATOM 3480 N N . ASN B 1 93 ? 23.872 -7.830 75.118 1.00 18.31 93 ASN B N 1
ATOM 3481 C CA . ASN B 1 93 ? 24.661 -8.997 75.479 1.00 19.96 93 ASN B CA 1
ATOM 3482 C C . ASN B 1 93 ? 26.123 -8.857 75.129 1.00 20.34 93 ASN B C 1
ATOM 3483 O O . ASN B 1 93 ? 26.983 -9.321 75.889 1.00 21.52 93 ASN B O 1
ATOM 3491 N N . ASP B 1 94 ? 26.434 -8.232 73.994 1.00 18.91 94 ASP B N 1
ATOM 3492 C CA . ASP B 1 94 ? 27.818 -8.077 73.587 1.00 19.27 94 ASP B CA 1
ATOM 3493 C C . ASP B 1 94 ? 27.926 -6.899 72.614 1.00 18.51 94 ASP B C 1
ATOM 3494 O O . ASP B 1 94 ? 27.660 -7.013 71.420 1.00 17.08 94 ASP B O 1
ATOM 3499 N N . PRO B 1 95 ? 28.258 -5.753 73.178 1.00 17.69 95 PRO B N 1
ATOM 3500 C CA . PRO B 1 95 ? 28.422 -4.552 72.360 1.00 18.60 95 PRO B CA 1
ATOM 3501 C C . PRO B 1 95 ? 29.555 -4.530 71.380 1.00 18.40 95 PRO B C 1
ATOM 3502 O O . PRO B 1 95 ? 29.556 -3.682 70.465 1.00 18.41 95 PRO B O 1
ATOM 3506 N N . SER B 1 96 ? 30.531 -5.429 71.532 1.00 18.42 96 SER B N 1
ATOM 3507 C CA . SER B 1 96 ? 31.774 -5.316 70.767 1.00 19.35 96 SER B CA 1
ATOM 3508 C C . SER B 1 96 ? 31.592 -5.206 69.235 1.00 18.10 96 SER B C 1
ATOM 3509 O O . SER B 1 96 ? 32.196 -4.310 68.579 1.00 17.97 96 SER B O 1
ATOM 3512 N N . PRO B 1 97 ? 30.792 -6.059 68.614 1.00 17.20 97 PRO B N 1
ATOM 3513 C CA . PRO B 1 97 ? 30.608 -5.928 67.156 1.00 17.37 97 PRO B CA 1
ATOM 3514 C C . PRO B 1 97 ? 29.895 -4.659 66.697 1.00 17.23 97 PRO B C 1
ATOM 3515 O O . PRO B 1 97 ? 30.116 -4.213 65.571 1.00 16.75 97 PRO B O 1
ATOM 3519 N N . PHE B 1 98 ? 29.111 -4.065 67.599 1.00 15.71 98 PHE B N 1
ATOM 3520 C CA . PHE B 1 98 ? 28.446 -2.795 67.316 1.00 15.47 98 PHE B CA 1
ATOM 3521 C C . PHE B 1 98 ? 29.460 -1.683 67.218 1.00 14.28 98 PHE B C 1
ATOM 3522 O O . PHE B 1 98 ? 29.377 -0.823 66.319 1.00 12.89 98 PHE B O 1
ATOM 3530 N N . ILE B 1 99 ? 30.426 -1.675 68.133 1.00 14.69 99 ILE B N 1
ATOM 3531 C CA . ILE B 1 99 ? 31.496 -0.701 68.111 1.00 14.55 99 ILE B CA 1
ATOM 3532 C C . ILE B 1 99 ? 32.256 -0.828 66.794 1.00 15.63 99 ILE B C 1
ATOM 3533 O O . ILE B 1 99 ? 32.469 0.171 66.071 1.00 15.91 99 ILE B O 1
ATOM 3538 N N . HIS B 1 100 ? 32.642 -2.053 66.448 1.00 15.77 100 HIS B N 1
ATOM 3539 C CA . HIS B 1 100 ? 33.483 -2.307 65.270 1.00 15.69 100 HIS B CA 1
ATOM 3540 C C . HIS B 1 100 ? 32.716 -1.919 63.973 1.00 16.20 100 HIS B C 1
ATOM 3541 O O . HIS B 1 100 ? 33.172 -1.183 63.119 1.00 16.88 100 HIS B O 1
ATOM 3548 N N . THR B 1 101 ? 31.536 -2.460 63.818 1.00 15.57 101 THR B N 1
ATOM 3549 C CA . THR B 1 101 ? 30.848 -2.332 62.565 1.00 15.28 101 THR B CA 1
ATOM 3550 C C . THR B 1 101 ? 30.183 -0.996 62.415 1.00 14.85 101 THR B C 1
ATOM 3551 O O . THR B 1 101 ? 30.302 -0.338 61.375 1.00 15.77 101 THR B O 1
ATOM 3555 N N . ASN B 1 102 ? 29.431 -0.589 63.436 1.00 13.50 102 ASN B N 1
ATOM 3556 C CA . ASN B 1 102 ? 28.603 0.591 63.276 1.00 13.90 102 ASN B CA 1
ATOM 3557 C C . ASN B 1 102 ? 29.443 1.861 63.254 1.00 14.53 102 ASN B C 1
ATOM 3558 O O . ASN B 1 102 ? 29.177 2.774 62.461 1.00 16.01 102 ASN B O 1
ATOM 3563 N N . PHE B 1 103 ? 30.503 1.907 64.057 1.00 13.54 103 PHE B N 1
ATOM 3564 C CA . PHE B 1 103 ? 31.289 3.102 64.106 1.00 13.49 103 PHE B CA 1
ATOM 3565 C C . PHE B 1 103 ? 32.538 2.990 63.272 1.00 13.22 103 PHE B C 1
ATOM 3566 O O . PHE B 1 103 ? 32.748 3.820 62.395 1.00 13.60 103 PHE B O 1
ATOM 3574 N N . ILE B 1 104 ? 33.410 2.004 63.546 1.00 13.42 104 ILE B N 1
ATOM 3575 C CA . ILE B 1 104 ? 34.630 1.864 62.771 1.00 13.94 104 ILE B CA 1
ATOM 3576 C C . ILE B 1 104 ? 34.357 1.601 61.283 1.00 13.62 104 ILE B C 1
ATOM 3577 O O . ILE B 1 104 ? 34.997 2.199 60.428 1.00 13.97 104 ILE B O 1
ATOM 3582 N N . GLY B 1 105 ? 33.322 0.816 61.014 1.00 13.21 105 GLY B N 1
ATOM 3583 C CA . GLY B 1 105 ? 32.907 0.534 59.665 1.00 13.85 105 GLY B CA 1
ATOM 3584 C C . GLY B 1 105 ? 32.490 1.785 58.928 1.00 13.52 105 GLY B C 1
ATOM 3585 O O . GLY B 1 105 ? 32.900 2.050 57.779 1.00 14.59 105 GLY B O 1
ATOM 3586 N N . THR B 1 106 ? 31.657 2.584 59.588 1.00 12.77 106 THR B N 1
ATOM 3587 C CA . THR B 1 106 ? 31.221 3.807 58.961 1.00 12.49 106 THR B CA 1
ATOM 3588 C C . THR B 1 106 ? 32.384 4.754 58.677 1.00 13.45 106 THR B C 1
ATOM 3589 O O . THR B 1 106 ? 32.451 5.393 57.625 1.00 13.23 106 THR B O 1
ATOM 3593 N N . TYR B 1 107 ? 33.286 4.906 59.656 1.00 12.24 107 TYR B N 1
ATOM 3594 C CA . TYR B 1 107 ? 34.488 5.672 59.465 1.00 12.62 107 TYR B CA 1
ATOM 3595 C C . TYR B 1 107 ? 35.291 5.249 58.243 1.00 12.07 107 TYR B C 1
ATOM 3596 O O . TYR B 1 107 ? 35.748 6.071 57.448 1.00 12.26 107 TYR B O 1
ATOM 3605 N N . THR B 1 108 ? 35.453 3.942 58.089 1.00 12.11 108 THR B N 1
ATOM 3606 C CA . THR B 1 108 ? 36.284 3.423 57.031 1.00 12.78 108 THR B CA 1
ATOM 3607 C C . THR B 1 108 ? 35.639 3.795 55.654 1.00 12.28 108 THR B C 1
ATOM 3608 O O . THR B 1 108 ? 36.312 4.204 54.711 1.00 12.89 108 THR B O 1
ATOM 3612 N N . LEU B 1 109 ? 34.323 3.681 55.572 1.00 12.39 109 LEU B N 1
ATOM 3613 C CA . LEU B 1 109 ? 33.609 3.960 54.342 1.00 12.72 109 LEU B CA 1
ATOM 3614 C C . LEU B 1 109 ? 33.617 5.475 54.047 1.00 14.07 109 LEU B C 1
ATOM 3615 O O . LEU B 1 109 ? 33.736 5.902 52.907 1.00 14.14 109 LEU B O 1
ATOM 3620 N N . LEU B 1 110 ? 33.506 6.285 55.082 1.00 13.99 110 LEU B N 1
ATOM 3621 C CA . LEU B 1 110 ? 33.631 7.723 54.920 1.00 13.47 110 LEU B CA 1
ATOM 3622 C C . LEU B 1 110 ? 34.976 8.120 54.363 1.00 13.45 110 LEU B C 1
ATOM 3623 O O . LEU B 1 110 ? 35.051 9.036 53.564 1.00 14.70 110 LEU B O 1
ATOM 3628 N N . GLU B 1 111 ? 36.049 7.520 54.853 1.00 14.22 111 GLU B N 1
ATOM 3629 C CA . GLU B 1 111 ? 37.330 7.868 54.375 1.00 14.60 111 GLU B CA 1
ATOM 3630 C C . GLU B 1 111 ? 37.495 7.480 52.896 1.00 15.12 111 GLU B C 1
ATOM 3631 O O . GLU B 1 111 ? 38.145 8.198 52.148 1.00 15.89 111 GLU B O 1
ATOM 3637 N N . ALA B 1 112 ? 36.889 6.383 52.476 1.00 14.13 112 ALA B N 1
ATOM 3638 C CA . ALA B 1 112 ? 36.851 6.011 51.055 1.00 15.01 112 ALA B CA 1
ATOM 3639 C C . ALA B 1 112 ? 36.041 6.964 50.228 1.00 15.12 112 ALA B C 1
ATOM 3640 O O . ALA B 1 112 ? 36.470 7.367 49.165 1.00 14.54 112 ALA B O 1
ATOM 3642 N N . ALA B 1 113 ? 34.892 7.391 50.749 1.00 15.84 113 ALA B N 1
ATOM 3643 C CA . ALA B 1 113 ? 34.086 8.363 50.057 1.00 16.02 113 ALA B CA 1
ATOM 3644 C C . ALA B 1 113 ? 34.821 9.676 49.914 1.00 16.63 113 ALA B C 1
ATOM 3645 O O . ALA B 1 113 ? 34.733 10.326 48.868 1.00 17.32 113 ALA B O 1
ATOM 3647 N N . ARG B 1 114 ? 35.625 10.052 50.909 1.00 15.20 114 ARG B N 1
ATOM 3648 C CA . ARG B 1 114 ? 36.408 11.281 50.827 1.00 17.38 114 ARG B CA 1
ATOM 3649 C C . ARG B 1 114 ? 37.515 11.151 49.799 1.00 17.06 114 ARG B C 1
ATOM 3650 O O . ARG B 1 114 ? 37.736 12.068 49.009 1.00 18.03 114 ARG B O 1
ATOM 3658 N N . LYS B 1 115 ? 38.188 10.010 49.833 1.00 16.24 115 LYS B N 1
ATOM 3659 C CA . LYS B 1 115 ? 39.312 9.742 48.930 1.00 16.77 115 LYS B CA 1
ATOM 3660 C C . LYS B 1 115 ? 38.882 9.825 47.460 1.00 17.04 115 LYS B C 1
ATOM 3661 O O . LYS B 1 115 ? 39.571 10.476 46.641 1.00 17.66 115 LYS B O 1
ATOM 3667 N N . TYR B 1 116 ? 37.751 9.193 47.137 1.00 17.05 116 TYR B N 1
ATOM 3668 C CA . TYR B 1 116 ? 37.281 9.119 45.745 1.00 17.83 116 TYR B CA 1
ATOM 3669 C C . TYR B 1 116 ? 36.253 10.205 45.378 1.00 18.29 116 TYR B C 1
ATOM 3670 O O . TYR B 1 116 ? 35.865 10.339 44.228 1.00 17.90 116 TYR B O 1
ATOM 3679 N N . ASP B 1 117 ? 35.868 11.012 46.363 1.00 18.55 117 ASP B N 1
ATOM 3680 C CA . ASP B 1 117 ? 34.903 12.077 46.175 1.00 18.94 117 ASP B CA 1
ATOM 3681 C C . ASP B 1 117 ? 33.582 11.555 45.607 1.00 18.32 117 ASP B C 1
ATOM 3682 O O . ASP B 1 117 ? 33.078 12.073 44.614 1.00 19.05 117 ASP B O 1
ATOM 3687 N N . ILE B 1 118 ? 33.050 10.528 46.250 1.00 16.80 118 ILE B N 1
ATOM 3688 C CA . ILE B 1 118 ? 31.788 9.962 45.803 1.00 17.26 118 ILE B CA 1
ATOM 3689 C C . ILE B 1 118 ? 30.668 10.152 46.798 1.00 16.49 118 ILE B C 1
ATOM 3690 O O . ILE B 1 118 ? 30.888 10.408 47.955 1.00 16.56 118 ILE B O 1
ATOM 3695 N N . ARG B 1 119 ? 29.453 9.982 46.288 1.00 15.17 119 ARG B N 1
ATOM 3696 C CA . ARG B 1 119 ? 28.210 10.165 47.016 1.00 13.72 119 ARG B CA 1
ATOM 3697 C C . ARG B 1 119 ? 28.081 9.120 48.081 1.00 14.38 119 ARG B C 1
ATOM 3698 O O . ARG B 1 119 ? 28.394 7.983 47.822 1.00 14.64 119 ARG B O 1
ATOM 3706 N N . PHE B 1 120 ? 27.619 9.507 49.283 1.00 14.24 120 PHE B N 1
ATOM 3707 C CA . PHE B 1 120 ? 27.493 8.593 50.386 1.00 13.58 120 PHE B CA 1
ATOM 3708 C C . PHE B 1 120 ? 26.128 8.791 51.017 1.00 13.25 120 PHE B C 1
ATOM 3709 O O . PHE B 1 120 ? 25.804 9.892 51.377 1.00 15.17 120 PHE B O 1
ATOM 3717 N N . HIS B 1 121 ? 25.345 7.747 51.168 1.00 12.51 121 HIS B N 1
ATOM 3718 C CA . HIS B 1 121 ? 24.078 7.841 51.893 1.00 12.28 121 HIS B CA 1
ATOM 3719 C C . HIS B 1 121 ? 24.083 6.922 53.061 1.00 11.97 121 HIS B C 1
ATOM 3720 O O . HIS B 1 121 ? 24.315 5.678 52.912 1.00 13.35 121 HIS B O 1
ATOM 3727 N N . HIS B 1 122 ? 23.973 7.519 54.261 1.00 12.47 122 HIS B N 1
ATOM 3728 C CA . HIS B 1 122 ? 24.026 6.806 55.497 1.00 13.23 122 HIS B CA 1
ATOM 3729 C C . HIS B 1 122 ? 22.631 6.401 55.967 1.00 13.71 122 HIS B C 1
ATOM 3730 O O . HIS B 1 122 ? 21.821 7.276 56.225 1.00 13.82 122 HIS B O 1
ATOM 3737 N N . VAL B 1 123 ? 22.373 5.095 56.088 1.00 13.42 123 VAL B N 1
ATOM 3738 C CA . VAL B 1 123 ? 21.062 4.582 56.460 1.00 14.23 123 VAL B CA 1
ATOM 3739 C C . VAL B 1 123 ? 21.064 4.426 57.972 1.00 14.63 123 VAL B C 1
ATOM 3740 O O . VAL B 1 123 ? 21.864 3.660 58.559 1.00 16.85 123 VAL B O 1
ATOM 3744 N N . SER B 1 124 ? 20.229 5.217 58.640 1.00 14.58 124 SER B N 1
ATOM 3745 C CA . SER B 1 124 ? 20.146 5.194 60.060 1.00 14.50 124 SER B CA 1
ATOM 3746 C C . SER B 1 124 ? 18.689 5.077 60.563 1.00 15.70 124 SER B C 1
ATOM 3747 O O . SER B 1 124 ? 17.760 4.811 59.780 1.00 15.37 124 SER B O 1
ATOM 3750 N N . THR B 1 125 ? 18.530 5.259 61.881 1.00 14.67 125 THR B N 1
ATOM 3751 C CA . THR B 1 125 ? 17.367 4.806 62.568 1.00 15.34 125 THR B CA 1
ATOM 3752 C C . THR B 1 125 ? 16.814 5.902 63.425 1.00 14.00 125 THR B C 1
ATOM 3753 O O . THR B 1 125 ? 17.556 6.787 63.867 1.00 15.25 125 THR B O 1
ATOM 3757 N N . ASP B 1 126 ? 15.533 5.811 63.717 1.00 14.48 126 ASP B N 1
ATOM 3758 C CA . ASP B 1 126 ? 14.860 6.694 64.642 1.00 15.20 126 ASP B CA 1
ATOM 3759 C C . ASP B 1 126 ? 15.336 6.539 66.089 1.00 15.45 126 ASP B C 1
ATOM 3760 O O . ASP B 1 126 ? 15.139 7.473 66.903 1.00 15.10 126 ASP B O 1
ATOM 3765 N N . GLU B 1 127 ? 15.956 5.423 66.419 1.00 15.30 127 GLU B N 1
ATOM 3766 C CA . GLU B 1 127 ? 16.409 5.181 67.787 1.00 15.75 127 GLU B CA 1
ATOM 3767 C C . GLU B 1 127 ? 17.509 6.150 68.222 1.00 14.89 127 GLU B C 1
ATOM 3768 O O . GLU B 1 127 ? 17.769 6.295 69.434 1.00 15.74 127 GLU B O 1
ATOM 3774 N N . VAL B 1 128 ? 18.136 6.853 67.277 1.00 13.07 128 VAL B N 1
ATOM 3775 C CA . VAL B 1 128 ? 19.149 7.832 67.667 1.00 13.27 128 VAL B CA 1
ATOM 3776 C C . VAL B 1 128 ? 18.598 8.942 68.528 1.00 13.18 128 VAL B C 1
ATOM 3777 O O . VAL B 1 128 ? 19.349 9.567 69.269 1.00 14.78 128 VAL B O 1
ATOM 3781 N N . TYR B 1 129 ? 17.280 9.159 68.486 1.00 13.23 129 TYR B N 1
ATOM 3782 C CA . TYR B 1 129 ? 16.635 10.257 69.207 1.00 13.45 129 TYR B CA 1
ATOM 3783 C C . TYR B 1 129 ? 16.174 9.873 70.586 1.00 14.24 129 TYR B C 1
ATOM 3784 O O . TYR B 1 129 ? 15.620 10.711 71.344 1.00 16.46 129 TYR B O 1
ATOM 3793 N N . GLY B 1 130 ? 16.343 8.613 70.937 1.00 13.94 130 GLY B N 1
ATOM 3794 C CA . GLY B 1 130 ? 15.879 8.153 72.233 1.00 16.48 130 GLY B CA 1
ATOM 3795 C C . GLY B 1 130 ? 14.438 7.737 72.158 1.00 17.48 130 GLY B C 1
ATOM 3796 O O . GLY B 1 130 ? 13.965 7.254 71.124 1.00 20.83 130 GLY B O 1
ATOM 3797 N N . ASP B 1 131 ? 13.766 7.972 73.263 1.00 17.63 131 ASP B N 1
ATOM 3798 C CA . ASP B 1 131 ? 12.402 7.615 73.593 1.00 19.25 131 ASP B CA 1
ATOM 3799 C C . ASP B 1 131 ? 11.472 8.792 73.706 1.00 16.51 131 ASP B C 1
ATOM 3800 O O . ASP B 1 131 ? 11.899 9.944 73.899 1.00 18.86 131 ASP B O 1
ATOM 3808 N N . LEU B 1 132 ? 10.205 8.494 73.548 1.00 14.91 132 LEU B N 1
ATOM 3809 C CA . LEU B 1 132 ? 9.122 9.445 73.799 1.00 15.50 132 LEU B CA 1
ATOM 3810 C C . LEU B 1 132 ? 8.094 8.820 74.723 1.00 15.67 132 LEU B C 1
ATOM 3811 O O . LEU B 1 132 ? 7.915 7.631 74.754 1.00 15.28 132 LEU B O 1
ATOM 3816 N N . PRO B 1 133 ? 7.359 9.670 75.435 1.00 15.66 133 PRO B N 1
ATOM 3817 C CA . PRO B 1 133 ? 6.171 9.199 76.172 1.00 15.75 133 PRO B CA 1
ATOM 3818 C C . PRO B 1 133 ? 5.084 8.705 75.252 1.00 15.70 133 PRO B C 1
ATOM 3819 O O . PRO B 1 133 ? 5.024 9.057 74.070 1.00 15.49 133 PRO B O 1
ATOM 3823 N N . LEU B 1 134 ? 4.215 7.885 75.808 1.00 15.18 134 LEU B N 1
ATOM 3824 C CA . LEU B 1 134 ? 3.027 7.457 75.116 1.00 15.66 134 LEU B CA 1
ATOM 3825 C C . LEU B 1 134 ? 2.117 8.641 74.837 1.00 15.75 134 LEU B C 1
ATOM 3826 O O . LEU B 1 134 ? 2.119 9.651 75.549 1.00 14.75 134 LEU B O 1
ATOM 3831 N N . ARG B 1 135 ? 1.266 8.496 73.839 1.00 15.20 135 ARG B N 1
ATOM 3832 C CA . ARG B 1 135 ? 0.393 9.585 73.450 1.00 15.60 135 ARG B CA 1
ATOM 3833 C C . ARG B 1 135 ? -0.548 10.027 74.555 1.00 16.01 135 ARG B C 1
ATOM 3834 O O . ARG B 1 135 ? -0.798 11.210 74.708 1.00 16.81 135 ARG B O 1
ATOM 3842 N N . GLU B 1 136 ? -1.046 9.067 75.323 1.00 17.00 136 GLU B N 1
ATOM 3843 C CA . GLU B 1 136 ? -2.002 9.387 76.414 1.00 18.28 136 GLU B CA 1
ATOM 3844 C C . GLU B 1 136 ? -1.358 10.272 77.474 1.00 17.99 136 GLU B C 1
ATOM 3845 O O . GLU B 1 136 ? -2.051 10.908 78.310 1.00 17.83 136 GLU B O 1
ATOM 3851 N N . ASP B 1 137 ? -0.036 10.276 77.496 1.00 17.67 137 ASP B N 1
ATOM 3852 C CA . ASP B 1 137 ? 0.706 11.043 78.450 1.00 18.03 137 ASP B CA 1
ATOM 3853 C C . ASP B 1 137 ? 1.309 12.347 77.914 1.00 18.31 137 ASP B C 1
ATOM 3854 O O . ASP B 1 137 ? 2.137 12.969 78.583 1.00 19.11 137 ASP B O 1
ATOM 3859 N N . LEU B 1 138 ? 0.882 12.764 76.730 1.00 17.49 138 LEU B N 1
ATOM 3860 C CA . LEU B 1 138 ? 1.431 13.945 76.067 1.00 17.04 138 LEU B CA 1
ATOM 3861 C C . LEU B 1 138 ? 0.350 14.985 75.932 1.00 17.84 138 LEU B C 1
ATOM 3862 O O . LEU B 1 138 ? -0.780 14.663 75.601 1.00 16.07 138 LEU B O 1
ATOM 3867 N N . PRO B 1 139 ? 0.685 16.238 76.208 1.00 19.32 139 PRO B N 1
ATOM 3868 C CA . PRO B 1 139 ? -0.338 17.287 76.143 1.00 19.89 139 PRO B CA 1
ATOM 3869 C C . PRO B 1 139 ? -0.986 17.463 74.775 1.00 19.38 139 PRO B C 1
ATOM 3870 O O . PRO B 1 139 ? -2.124 17.864 74.708 1.00 20.56 139 PRO B O 1
ATOM 3874 N N . GLY B 1 140 ? -0.299 17.131 73.706 1.00 17.69 140 GLY B N 1
ATOM 3875 C CA . GLY B 1 140 ? -0.883 17.163 72.373 1.00 17.63 140 GLY B CA 1
ATOM 3876 C C . GLY B 1 140 ? -1.258 15.801 71.804 1.00 17.81 140 GLY B C 1
ATOM 3877 O O . GLY B 1 140 ? -1.499 15.700 70.597 1.00 18.48 140 GLY B O 1
ATOM 3878 N N . HIS B 1 141 ? -1.264 14.760 72.639 1.00 17.08 141 HIS B N 1
ATOM 3879 C CA . HIS B 1 141 ? -1.672 13.422 72.221 1.00 18.12 141 HIS B CA 1
ATOM 3880 C C . HIS B 1 141 ? -0.871 12.909 71.036 1.00 18.52 141 HIS B C 1
ATOM 3881 O O . HIS B 1 141 ? -1.371 12.147 70.216 1.00 17.42 141 HIS B O 1
ATOM 3888 N N . GLY B 1 142 ? 0.407 13.274 70.973 1.00 17.91 142 GLY B N 1
ATOM 3889 C CA . GLY B 1 142 ? 1.225 12.853 69.847 1.00 18.27 142 GLY B CA 1
ATOM 3890 C C . GLY B 1 142 ? 1.336 13.816 68.671 1.00 18.87 142 GLY B C 1
ATOM 3891 O O . GLY B 1 142 ? 2.234 13.608 67.797 1.00 19.80 142 GLY B O 1
ATOM 3892 N N . GLU B 1 143 ? 0.488 14.836 68.614 1.00 19.34 143 GLU B N 1
ATOM 3893 C CA . GLU B 1 143 ? 0.395 15.742 67.451 1.00 20.39 143 GLU B CA 1
ATOM 3894 C C . GLU B 1 143 ? 1.056 17.092 67.708 1.00 20.30 143 GLU B C 1
ATOM 3895 O O . GLU B 1 143 ? 1.068 17.951 66.815 1.00 21.54 143 GLU B O 1
ATOM 3901 N N . GLY B 1 144 ? 1.575 17.294 68.904 1.00 17.89 144 GLY B N 1
ATOM 3902 C CA . GLY B 1 144 ? 2.193 18.544 69.235 1.00 18.68 144 GLY B CA 1
ATOM 3903 C C . GLY B 1 144 ? 3.653 18.614 68.848 1.00 18.96 144 GLY B C 1
ATOM 3904 O O . GLY B 1 144 ? 4.298 17.601 68.574 1.00 17.39 144 GLY B O 1
ATOM 3905 N N . PRO B 1 145 ? 4.226 19.798 68.923 1.00 20.13 145 PRO B N 1
ATOM 3906 C CA . PRO B 1 145 ? 5.659 19.934 68.623 1.00 20.92 145 PRO B CA 1
ATOM 3907 C C . PRO B 1 145 ? 6.519 19.173 69.650 1.00 20.92 145 PRO B C 1
ATOM 3908 O O . PRO B 1 145 ? 6.331 19.259 70.869 1.00 21.69 145 PRO B O 1
ATOM 3912 N N . GLY B 1 146 ? 7.445 18.385 69.135 1.00 20.81 146 GLY B N 1
ATOM 3913 C CA . GLY B 1 146 ? 8.298 17.541 69.959 1.00 19.97 146 GLY B CA 1
ATOM 3914 C C . GLY B 1 146 ? 7.704 16.213 70.402 1.00 18.58 146 GLY B C 1
ATOM 3915 O O . GLY B 1 146 ? 8.362 15.442 71.105 1.00 19.38 146 GLY B O 1
ATOM 3916 N N . GLU B 1 147 ? 6.453 15.930 70.011 1.00 16.20 147 GLU B N 1
ATOM 3917 C CA . GLU B 1 147 ? 5.800 14.690 70.393 1.00 15.16 147 GLU B CA 1
ATOM 3918 C C . GLU B 1 147 ? 6.027 13.602 69.360 1.00 15.43 147 GLU B C 1
ATOM 3919 O O . GLU B 1 147 ? 5.555 12.517 69.534 1.00 14.59 147 GLU B O 1
ATOM 3925 N N . LYS B 1 148 ? 6.696 13.971 68.269 1.00 15.38 148 LYS B N 1
ATOM 3926 C CA . LYS B 1 148 ? 7.255 13.022 67.303 1.00 15.29 148 LYS B CA 1
ATOM 3927 C C . LYS B 1 148 ? 8.637 13.519 67.035 1.00 15.06 148 LYS B C 1
ATOM 3928 O O . LYS B 1 148 ? 8.905 14.690 67.231 1.00 16.37 148 LYS B O 1
ATOM 3934 N N . PHE B 1 149 ? 9.466 12.667 66.520 1.00 15.98 149 PHE B N 1
ATOM 3935 C CA . PHE B 1 149 ? 10.809 13.044 66.102 1.00 15.64 149 PHE B CA 1
ATOM 3936 C C . PHE B 1 149 ? 10.768 13.833 64.791 1.00 15.91 149 PHE B C 1
ATOM 3937 O O . PHE B 1 149 ? 10.001 13.525 63.882 1.00 16.89 149 PHE B O 1
ATOM 3945 N N . THR B 1 150 ? 11.618 14.829 64.711 1.00 16.67 150 THR B N 1
ATOM 3946 C CA . THR B 1 150 ? 11.842 15.595 63.507 1.00 18.16 150 THR B CA 1
ATOM 3947 C C . THR B 1 150 ? 13.342 15.674 63.278 1.00 18.97 150 THR B C 1
ATOM 3948 O O . THR B 1 150 ? 14.138 15.263 64.106 1.00 18.58 150 THR B O 1
ATOM 3952 N N . ALA B 1 151 ? 13.727 16.270 62.164 1.00 20.87 151 ALA B N 1
ATOM 3953 C CA . ALA B 1 151 ? 15.149 16.381 61.850 1.00 22.82 151 ALA B CA 1
ATOM 3954 C C . ALA B 1 151 ? 15.884 17.310 62.812 1.00 24.47 151 ALA B C 1
ATOM 3955 O O . ALA B 1 151 ? 17.104 17.306 62.817 1.00 26.39 151 ALA B O 1
ATOM 3957 N N . GLU B 1 152 ? 15.144 18.067 63.597 1.00 25.36 152 GLU B N 1
ATOM 3958 C CA . GLU B 1 152 ? 15.683 18.955 64.607 1.00 25.89 152 GLU B CA 1
ATOM 3959 C C . GLU B 1 152 ? 15.733 18.341 66.016 1.00 23.25 152 GLU B C 1
ATOM 3960 O O . GLU B 1 152 ? 16.170 18.994 66.947 1.00 22.84 152 GLU B O 1
ATOM 3966 N N . THR B 1 153 ? 15.291 17.099 66.172 1.00 19.06 153 THR B N 1
ATOM 3967 C CA . THR B 1 153 ? 15.251 16.486 67.478 1.00 17.24 153 THR B CA 1
ATOM 3968 C C . THR B 1 153 ? 16.680 16.139 67.952 1.00 17.17 153 THR B C 1
ATOM 3969 O O . THR B 1 153 ? 17.482 15.715 67.169 1.00 17.16 153 THR B O 1
ATOM 3973 N N . ASN B 1 154 ? 16.944 16.360 69.228 1.00 16.80 154 ASN B N 1
ATOM 3974 C CA . ASN B 1 154 ? 18.201 15.999 69.872 1.00 17.62 154 ASN B CA 1
ATOM 3975 C C . ASN B 1 154 ? 18.472 14.493 69.778 1.00 16.62 154 ASN B C 1
ATOM 3976 O O . ASN B 1 154 ? 17.611 13.667 69.972 1.00 16.35 154 ASN B O 1
ATOM 3984 N N . TYR B 1 155 ? 19.745 14.147 69.574 1.00 16.53 155 TYR B N 1
ATOM 3985 C CA . TYR B 1 155 ? 20.161 12.783 69.707 1.00 14.99 155 TYR B CA 1
ATOM 3986 C C . TYR B 1 155 ? 20.163 12.468 71.179 1.00 15.03 155 TYR B C 1
ATOM 3987 O O . TYR B 1 155 ? 20.627 13.262 72.021 1.00 15.43 155 TYR B O 1
ATOM 3996 N N . ASN B 1 156 ? 19.655 11.301 71.514 1.00 14.67 156 ASN B N 1
ATOM 3997 C CA . ASN B 1 156 ? 19.631 10.816 72.884 1.00 15.58 156 ASN B CA 1
ATOM 3998 C C . ASN B 1 156 ? 19.472 9.315 72.966 1.00 14.42 156 ASN B C 1
ATOM 3999 O O . ASN B 1 156 ? 18.515 8.770 73.580 1.00 14.78 156 ASN B O 1
ATOM 4004 N N . PRO B 1 157 ? 20.428 8.577 72.351 1.00 13.82 157 PRO B N 1
ATOM 4005 C CA . PRO B 1 157 ? 20.284 7.134 72.250 1.00 13.86 157 PRO B CA 1
ATOM 4006 C C . PRO B 1 157 ? 20.401 6.389 73.563 1.00 14.56 157 PRO B C 1
ATOM 4007 O O . PRO B 1 157 ? 21.182 6.722 74.448 1.00 14.04 157 PRO B O 1
ATOM 4011 N N . SER B 1 158 ? 19.649 5.291 73.650 1.00 15.52 158 SER B N 1
ATOM 4012 C CA . SER B 1 158 ? 19.537 4.548 74.880 1.00 16.23 158 SER B CA 1
ATOM 4013 C C . SER B 1 158 ? 20.439 3.326 75.033 1.00 16.33 158 SER B C 1
ATOM 4014 O O . SER B 1 158 ? 20.779 2.956 76.140 1.00 16.70 158 SER B O 1
ATOM 4017 N N . SER B 1 159 ? 20.811 2.690 73.928 1.00 16.87 159 SER B N 1
ATOM 4018 C CA . SER B 1 159 ? 21.469 1.399 73.983 1.00 16.48 159 SER B CA 1
ATOM 4019 C C . SER B 1 159 ? 22.811 1.383 73.285 1.00 15.71 159 SER B C 1
ATOM 4020 O O . SER B 1 159 ? 23.097 2.292 72.533 1.00 15.40 159 SER B O 1
ATOM 4023 N N . PRO B 1 160 ? 23.586 0.304 73.441 1.00 15.75 160 PRO B N 1
ATOM 4024 C CA . PRO B 1 160 ? 24.830 0.189 72.643 1.00 15.87 160 PRO B CA 1
ATOM 4025 C C . PRO B 1 160 ? 24.532 0.201 71.141 1.00 13.93 160 PRO B C 1
ATOM 4026 O O . PRO B 1 160 ? 25.249 0.835 70.372 1.00 14.57 160 PRO B O 1
ATOM 4030 N N . TYR B 1 161 ? 23.460 -0.445 70.710 1.00 13.50 161 TYR B N 1
ATOM 4031 C CA . TYR B 1 161 ? 23.074 -0.360 69.291 1.00 13.62 161 TYR B CA 1
ATOM 4032 C C . TYR B 1 161 ? 22.767 1.066 68.875 1.00 13.07 161 TYR B C 1
ATOM 4033 O O . TYR B 1 161 ? 23.335 1.580 67.930 1.00 13.16 161 TYR B O 1
ATOM 4042 N N . SER B 1 162 ? 21.858 1.736 69.579 1.00 13.15 162 SER B N 1
ATOM 4043 C CA . SER B 1 162 ? 21.398 3.005 69.087 1.00 12.74 162 SER B CA 1
ATOM 4044 C C . SER B 1 162 ? 22.432 4.093 69.282 1.00 11.89 162 SER B C 1
ATOM 4045 O O . SER B 1 162 ? 22.490 5.027 68.502 1.00 12.09 162 SER B O 1
ATOM 4048 N N . SER B 1 163 ? 23.313 3.963 70.278 1.00 12.69 163 SER B N 1
ATOM 4049 C CA . SER B 1 163 ? 24.354 4.950 70.466 1.00 13.26 163 SER B CA 1
ATOM 4050 C C . SER B 1 163 ? 25.469 4.779 69.433 1.00 12.90 163 SER B C 1
ATOM 4051 O O . SER B 1 163 ? 26.048 5.769 68.979 1.00 13.30 163 SER B O 1
ATOM 4054 N N . THR B 1 164 ? 25.748 3.557 68.995 1.00 13.22 164 THR B N 1
ATOM 4055 C CA . THR B 1 164 ? 26.734 3.404 67.923 1.00 13.07 164 THR B CA 1
ATOM 4056 C C . THR B 1 164 ? 26.168 3.903 66.601 1.00 13.19 164 THR B C 1
ATOM 4057 O O . THR B 1 164 ? 26.865 4.470 65.815 1.00 14.07 164 THR B O 1
ATOM 4061 N N . LYS B 1 165 ? 24.881 3.693 66.365 1.00 13.13 165 LYS B N 1
ATOM 4062 C CA . LYS B 1 165 ? 24.254 4.308 65.215 1.00 13.80 165 LYS B CA 1
ATOM 4063 C C . LYS B 1 165 ? 24.330 5.812 65.260 1.00 12.96 165 LYS B C 1
ATOM 4064 O O . LYS B 1 165 ? 24.653 6.455 64.255 1.00 14.23 165 LYS B O 1
ATOM 4070 N N . ALA B 1 166 ? 23.916 6.416 66.384 1.00 12.94 166 ALA B N 1
ATOM 4071 C CA . ALA B 1 166 ? 23.981 7.838 66.560 1.00 12.42 166 ALA B CA 1
ATOM 4072 C C . ALA B 1 166 ? 25.380 8.371 66.346 1.00 11.47 166 ALA B C 1
ATOM 4073 O O . ALA B 1 166 ? 25.605 9.382 65.698 1.00 12.66 166 ALA B O 1
ATOM 4075 N N . ALA B 1 167 ? 26.345 7.685 66.922 1.00 11.55 167 ALA B N 1
ATOM 4076 C CA . ALA B 1 167 ? 27.736 8.055 66.763 1.00 12.72 167 ALA B CA 1
ATOM 4077 C C . ALA B 1 167 ? 28.148 8.062 65.292 1.00 12.77 167 ALA B C 1
ATOM 4078 O O . ALA B 1 167 ? 28.828 8.979 64.832 1.00 12.13 167 ALA B O 1
ATOM 4080 N N . SER B 1 168 ? 27.711 7.070 64.556 1.00 12.85 168 SER B N 1
ATOM 4081 C CA . SER B 1 168 ? 28.015 7.009 63.118 1.00 12.73 168 SER B CA 1
ATOM 4082 C C . SER B 1 168 ? 27.393 8.175 62.407 1.00 13.01 168 SER B C 1
ATOM 4083 O O . SER B 1 168 ? 28.054 8.810 61.573 1.00 13.05 168 SER B O 1
ATOM 4086 N N . ASP B 1 169 ? 26.154 8.538 62.781 1.00 13.63 169 ASP B N 1
ATOM 4087 C CA . ASP B 1 169 ? 25.519 9.696 62.170 1.00 13.53 169 ASP B CA 1
ATOM 4088 C C . ASP B 1 169 ? 26.341 10.978 62.422 1.00 13.08 169 ASP B C 1
ATOM 4089 O O . ASP B 1 169 ? 26.479 11.815 61.522 1.00 13.56 169 ASP B O 1
ATOM 4094 N N . LEU B 1 170 ? 26.892 11.136 63.625 1.00 12.39 170 LEU B N 1
ATOM 4095 C CA . LEU B 1 170 ? 27.631 12.317 63.965 1.00 12.60 170 LEU B CA 1
ATOM 4096 C C . LEU B 1 170 ? 28.895 12.436 63.140 1.00 10.61 170 LEU B C 1
ATOM 4097 O O . LEU B 1 170 ? 29.204 13.539 62.672 1.00 12.18 170 LEU B O 1
ATOM 4102 N N . ILE B 1 171 ? 29.605 11.341 62.885 1.00 12.43 171 ILE B N 1
ATOM 4103 C CA . ILE B 1 171 ? 30.816 11.445 62.091 1.00 12.76 171 ILE B CA 1
ATOM 4104 C C . ILE B 1 171 ? 30.488 11.673 60.646 1.00 12.46 171 ILE B C 1
ATOM 4105 O O . ILE B 1 171 ? 31.204 12.430 59.994 1.00 11.93 171 ILE B O 1
ATOM 4110 N N . VAL B 1 172 ? 29.383 11.142 60.167 1.00 12.06 172 VAL B N 1
ATOM 4111 C CA . VAL B 1 172 ? 28.981 11.467 58.790 1.00 12.33 172 VAL B CA 1
ATOM 4112 C C . VAL B 1 172 ? 28.820 12.956 58.634 1.00 12.87 172 VAL B C 1
ATOM 4113 O O . VAL B 1 172 ? 29.351 13.564 57.688 1.00 13.18 172 VAL B O 1
ATOM 4117 N N . LYS B 1 173 ? 28.089 13.581 59.549 1.00 12.14 173 LYS B N 1
ATOM 4118 C CA . LYS B 1 173 ? 27.823 15.014 59.420 1.00 13.43 173 LYS B CA 1
ATOM 4119 C C . LYS B 1 173 ? 29.092 15.804 59.530 1.00 11.97 173 LYS B C 1
ATOM 4120 O O . LYS B 1 173 ? 29.266 16.839 58.858 1.00 12.81 173 LYS B O 1
ATOM 4126 N N . ALA B 1 174 ? 30.012 15.413 60.421 1.00 12.19 174 ALA B N 1
ATOM 4127 C CA . ALA B 1 174 ? 31.253 16.136 60.556 1.00 11.71 174 ALA B CA 1
ATOM 4128 C C . ALA B 1 174 ? 32.131 15.991 59.341 1.00 10.74 174 ALA B C 1
ATOM 4129 O O . ALA B 1 174 ? 32.853 16.916 58.979 1.00 13.23 174 ALA B O 1
ATOM 4131 N N . TRP B 1 175 ? 32.077 14.819 58.689 1.00 12.32 175 TRP B N 1
ATOM 4132 C CA . TRP B 1 175 ? 32.798 14.642 57.445 1.00 11.22 175 TRP B CA 1
ATOM 4133 C C . TRP B 1 175 ? 32.265 15.530 56.305 1.00 11.12 175 TRP B C 1
ATOM 4134 O O . TRP B 1 175 ? 33.025 16.018 55.416 1.00 11.22 175 TRP B O 1
ATOM 4145 N N . VAL B 1 176 ? 30.975 15.781 56.331 1.00 12.40 176 VAL B N 1
ATOM 4146 C CA . VAL B 1 176 ? 30.414 16.784 55.428 1.00 12.70 176 VAL B CA 1
ATOM 4147 C C . VAL B 1 176 ? 30.989 18.168 55.681 1.00 12.47 176 VAL B C 1
ATOM 4148 O O . VAL B 1 176 ? 31.504 18.832 54.765 1.00 12.83 176 VAL B O 1
ATOM 4152 N N . ARG B 1 177 ? 30.952 18.600 56.925 1.00 11.56 177 ARG B N 1
ATOM 4153 C CA . ARG B 1 177 ? 31.319 19.984 57.251 1.00 11.91 177 ARG B CA 1
ATOM 4154 C C . ARG B 1 177 ? 32.786 20.181 57.094 1.00 12.16 177 ARG B C 1
ATOM 4155 O O . ARG B 1 177 ? 33.219 21.213 56.597 1.00 12.40 177 ARG B O 1
ATOM 4163 N N . SER B 1 178 ? 33.573 19.150 57.481 1.00 12.11 178 SER B N 1
ATOM 4164 C CA . SER B 1 178 ? 35.023 19.307 57.540 1.00 11.68 178 SER B CA 1
ATOM 4165 C C . SER B 1 178 ? 35.726 19.000 56.214 1.00 12.07 178 SER B C 1
ATOM 4166 O O . SER B 1 178 ? 36.746 19.604 55.844 1.00 14.02 178 SER B O 1
ATOM 4169 N N . PHE B 1 179 ? 35.163 18.064 55.486 1.00 12.05 179 PHE B N 1
ATOM 4170 C CA . PHE B 1 179 ? 35.862 17.527 54.321 1.00 13.74 179 PHE B CA 1
ATOM 4171 C C . PHE B 1 179 ? 35.058 17.643 53.007 1.00 14.58 179 PHE B C 1
ATOM 4172 O O . PHE B 1 179 ? 35.584 17.384 51.923 1.00 17.59 179 PHE B O 1
ATOM 4180 N N . GLY B 1 180 ? 33.824 18.085 53.098 1.00 14.75 180 GLY B N 1
ATOM 4181 C CA . GLY B 1 180 ? 32.995 18.209 51.920 1.00 15.37 180 GLY B CA 1
ATOM 4182 C C . GLY B 1 180 ? 32.517 16.864 51.384 1.00 15.65 180 GLY B C 1
ATOM 4183 O O . GLY B 1 180 ? 32.180 16.786 50.180 1.00 17.88 180 GLY B O 1
ATOM 4184 N N . VAL B 1 181 ? 32.469 15.812 52.204 1.00 14.77 181 VAL B N 1
ATOM 4185 C CA . VAL B 1 181 ? 31.907 14.568 51.760 1.00 13.80 181 VAL B CA 1
ATOM 4186 C C . VAL B 1 181 ? 30.464 14.786 51.281 1.00 13.42 181 VAL B C 1
ATOM 4187 O O . VAL B 1 181 ? 29.676 15.531 51.908 1.00 13.94 181 VAL B O 1
ATOM 4191 N N . LYS B 1 182 ? 30.113 14.146 50.182 1.00 13.50 182 LYS B N 1
ATOM 4192 C CA . LYS B 1 182 ? 28.803 14.314 49.545 1.00 13.57 182 LYS B CA 1
ATOM 4193 C C . LYS B 1 182 ? 27.819 13.325 50.204 1.00 12.86 182 LYS B C 1
ATOM 4194 O O . LYS B 1 182 ? 27.334 12.374 49.584 1.00 13.45 182 LYS B O 1
ATOM 4200 N N . ALA B 1 183 ? 27.515 13.566 51.462 1.00 13.72 183 ALA B N 1
ATOM 4201 C CA . ALA B 1 183 ? 26.702 12.685 52.289 1.00 13.25 183 ALA B CA 1
ATOM 4202 C C . ALA B 1 183 ? 25.335 13.219 52.593 1.00 13.44 183 ALA B C 1
ATOM 4203 O O . ALA B 1 183 ? 25.164 14.422 52.775 1.00 14.09 183 ALA B O 1
ATOM 4205 N N . THR B 1 184 ? 24.381 12.304 52.709 1.00 13.59 184 THR B N 1
ATOM 4206 C CA . THR B 1 184 ? 23.079 12.497 53.325 1.00 13.26 184 THR B CA 1
ATOM 4207 C C . THR B 1 184 ? 22.852 11.378 54.326 1.00 13.32 184 THR B C 1
ATOM 4208 O O . THR B 1 184 ? 23.523 10.350 54.309 1.00 13.69 184 THR B O 1
ATOM 4212 N N . ILE B 1 185 ? 21.853 11.578 55.171 1.00 13.92 185 ILE B N 1
ATOM 4213 C CA . ILE B 1 185 ? 21.487 10.638 56.208 1.00 14.85 185 ILE B CA 1
ATOM 4214 C C . ILE B 1 185 ? 19.985 10.468 56.171 1.00 14.01 185 ILE B C 1
ATOM 4215 O O . ILE B 1 185 ? 19.256 11.460 56.010 1.00 14.83 185 ILE B O 1
ATOM 4220 N N . SER B 1 186 ? 19.512 9.250 56.338 1.00 14.30 186 SER B N 1
ATOM 4221 C CA . SER B 1 186 ? 18.101 8.992 56.620 1.00 14.65 186 SER B CA 1
ATOM 4222 C C . SER B 1 186 ? 17.962 8.338 57.969 1.00 15.31 186 SER B C 1
ATOM 4223 O O . SER B 1 186 ? 18.786 7.561 58.359 1.00 14.77 186 SER B O 1
ATOM 4226 N N . ASN B 1 187 ? 16.900 8.677 58.710 1.00 15.61 187 ASN B N 1
ATOM 4227 C CA . ASN B 1 187 ? 16.601 8.039 59.952 1.00 15.74 187 ASN B CA 1
ATOM 4228 C C . ASN B 1 187 ? 15.189 7.548 59.775 1.00 16.50 187 ASN B C 1
ATOM 4229 O O . ASN B 1 187 ? 14.261 8.337 59.584 1.00 16.75 187 ASN B O 1
ATOM 4234 N N . CYS B 1 188 ? 15.029 6.242 59.842 1.00 15.99 188 CYS B N 1
ATOM 4235 C CA . CYS B 1 188 ? 13.772 5.590 59.536 1.00 16.04 188 CYS B CA 1
ATOM 4236 C C . CYS B 1 188 ? 13.227 4.885 60.759 1.00 15.32 188 CYS B C 1
ATOM 4237 O O . CYS B 1 188 ? 13.968 4.381 61.616 1.00 16.36 188 CYS B O 1
ATOM 4240 N N . SER B 1 189 ? 11.928 4.785 60.793 1.00 16.31 189 SER B N 1
ATOM 4241 C CA . SER B 1 189 ? 11.202 4.036 61.808 1.00 15.96 189 SER B CA 1
ATOM 4242 C C . SER B 1 189 ? 11.296 2.520 61.554 1.00 15.84 189 SER B C 1
ATOM 4243 O O . SER B 1 189 ? 11.935 2.090 60.597 1.00 16.07 189 SER B O 1
ATOM 4246 N N . ASN B 1 190 ? 10.706 1.717 62.454 1.00 15.89 190 ASN B N 1
ATOM 4247 C CA . ASN B 1 190 ? 10.777 0.261 62.399 1.00 14.64 190 ASN B CA 1
ATOM 4248 C C . ASN B 1 190 ? 10.258 -0.331 61.078 1.00 13.44 190 ASN B C 1
ATOM 4249 O O . ASN B 1 190 ? 9.093 -0.192 60.749 1.00 14.03 190 ASN B O 1
ATOM 4254 N N . ASN B 1 191 ? 11.127 -1.031 60.364 1.00 14.34 191 ASN B N 1
ATOM 4255 C CA . ASN B 1 191 ? 10.707 -1.711 59.151 1.00 13.55 191 ASN B CA 1
ATOM 4256 C C . ASN B 1 191 ? 10.131 -3.068 59.447 1.00 14.07 191 ASN B C 1
ATOM 4257 O O . ASN B 1 191 ? 10.451 -3.702 60.459 1.00 15.65 191 ASN B O 1
ATOM 4262 N N . TYR B 1 192 ? 9.260 -3.538 58.565 1.00 13.63 192 TYR B N 1
ATOM 4263 C CA . TYR B 1 192 ? 8.806 -4.913 58.571 1.00 14.61 192 TYR B CA 1
ATOM 4264 C C . TYR B 1 192 ? 8.624 -5.291 57.100 1.00 15.22 192 TYR B C 1
ATOM 4265 O O . TYR B 1 192 ? 8.582 -4.437 56.188 1.00 14.85 192 TYR B O 1
ATOM 4274 N N . GLY B 1 193 ? 8.532 -6.575 56.881 1.00 15.20 193 GLY B N 1
ATOM 4275 C CA . GLY B 1 193 ? 8.284 -7.143 55.580 1.00 16.49 193 GLY B CA 1
ATOM 4276 C C . GLY B 1 193 ? 9.046 -8.445 55.448 1.00 16.89 193 GLY B C 1
ATOM 4277 O O . GLY B 1 193 ? 9.606 -8.993 56.385 1.00 16.70 193 GLY B O 1
ATOM 4278 N N . PRO B 1 194 ? 9.035 -8.952 54.237 1.00 18.52 194 PRO B N 1
ATOM 4279 C CA . PRO B 1 194 ? 9.774 -10.164 53.907 1.00 18.36 194 PRO B CA 1
ATOM 4280 C C . PRO B 1 194 ? 11.249 -10.025 54.063 1.00 16.84 194 PRO B C 1
ATOM 4281 O O . PRO B 1 194 ? 11.791 -8.919 53.910 1.00 15.94 194 PRO B O 1
ATOM 4285 N N . TYR B 1 195 ? 11.881 -11.140 54.385 1.00 16.27 195 TYR B N 1
ATOM 4286 C CA . TYR B 1 195 ? 13.324 -11.315 54.551 1.00 16.00 195 TYR B CA 1
ATOM 4287 C C . TYR B 1 195 ? 13.898 -10.712 55.839 1.00 15.56 195 TYR B C 1
ATOM 4288 O O . TYR B 1 195 ? 15.110 -10.583 55.980 1.00 16.33 195 TYR B O 1
ATOM 4297 N N . GLN B 1 196 ? 13.043 -10.346 56.786 1.00 15.61 196 GLN B N 1
ATOM 4298 C CA . GLN B 1 196 ? 13.558 -9.879 58.081 1.00 14.83 196 GLN B CA 1
ATOM 4299 C C . GLN B 1 196 ? 14.009 -11.065 58.958 1.00 14.74 196 GLN B C 1
ATOM 4300 O O . GLN B 1 196 ? 13.349 -12.085 59.039 1.00 14.69 196 GLN B O 1
ATOM 4306 N N . HIS B 1 197 ? 15.174 -10.958 59.567 1.00 14.98 197 HIS B N 1
ATOM 4307 C CA . HIS B 1 197 ? 15.703 -12.036 60.431 1.00 14.84 197 HIS B CA 1
ATOM 4308 C C . HIS B 1 197 ? 14.744 -12.359 61.589 1.00 15.02 197 HIS B C 1
ATOM 4309 O O . HIS B 1 197 ? 14.101 -11.445 62.174 1.00 15.56 197 HIS B O 1
ATOM 4316 N N . ILE B 1 198 ? 14.610 -13.640 61.878 1.00 15.09 198 ILE B N 1
ATOM 4317 C CA . ILE B 1 198 ? 13.613 -14.087 62.852 1.00 16.84 198 ILE B CA 1
ATOM 4318 C C . ILE B 1 198 ? 13.929 -13.755 64.308 1.00 16.62 198 ILE B C 1
ATOM 4319 O O . ILE B 1 198 ? 13.173 -14.132 65.185 1.00 16.50 198 ILE B O 1
ATOM 4324 N N . GLU B 1 199 ? 15.018 -13.054 64.552 1.00 16.45 199 GLU B N 1
ATOM 4325 C CA . GLU B 1 199 ? 15.282 -12.504 65.880 1.00 15.74 199 GLU B CA 1
ATOM 4326 C C . GLU B 1 199 ? 14.422 -11.292 66.168 1.00 15.70 199 GLU B C 1
ATOM 4327 O O . GLU B 1 199 ? 14.202 -10.950 67.313 1.00 15.61 199 GLU B O 1
ATOM 4333 N N . LYS B 1 200 ? 13.923 -10.632 65.139 1.00 15.13 200 LYS B N 1
ATOM 4334 C CA . LYS B 1 200 ? 13.223 -9.383 65.305 1.00 14.98 200 LYS B CA 1
ATOM 4335 C C . LYS B 1 200 ? 11.754 -9.659 65.603 1.00 15.25 200 LYS B C 1
ATOM 4336 O O . LYS B 1 200 ? 11.245 -10.737 65.297 1.00 16.69 200 LYS B O 1
ATOM 4342 N N . PHE B 1 201 ? 11.111 -8.646 66.144 1.00 15.05 201 PHE B N 1
ATOM 4343 C CA . PHE B 1 201 ? 9.780 -8.820 66.781 1.00 15.58 201 PHE B CA 1
ATOM 4344 C C . PHE B 1 201 ? 8.751 -9.482 65.899 1.00 16.08 201 PHE B C 1
ATOM 4345 O O . PHE B 1 201 ? 8.239 -10.525 66.263 1.00 15.67 201 PHE B O 1
ATOM 4353 N N . ILE B 1 202 ? 8.423 -8.884 64.770 1.00 15.03 202 ILE B N 1
ATOM 4354 C CA . ILE B 1 202 ? 7.338 -9.433 63.955 1.00 16.44 202 ILE B CA 1
ATOM 4355 C C . ILE B 1 202 ? 7.661 -10.850 63.437 1.00 16.43 202 ILE B C 1
ATOM 4356 O O . ILE B 1 202 ? 6.883 -11.796 63.656 1.00 16.18 202 ILE B O 1
ATOM 4361 N N . PRO B 1 203 ? 8.780 -11.047 62.777 1.00 16.75 203 PRO B N 1
ATOM 4362 C CA . PRO B 1 203 ? 9.084 -12.375 62.265 1.00 16.63 203 PRO B CA 1
ATOM 4363 C C . PRO B 1 203 ? 9.277 -13.410 63.383 1.00 17.51 203 PRO B C 1
ATOM 4364 O O . PRO B 1 203 ? 8.937 -14.582 63.179 1.00 15.81 203 PRO B O 1
ATOM 4368 N N . ARG B 1 204 ? 9.810 -13.013 64.541 1.00 17.26 204 ARG B N 1
ATOM 4369 C CA . ARG B 1 204 ? 9.876 -13.962 65.653 1.00 17.50 204 ARG B CA 1
ATOM 4370 C C . ARG B 1 204 ? 8.505 -14.508 66.025 1.00 17.29 204 ARG B C 1
ATOM 4371 O O . ARG B 1 204 ? 8.351 -15.705 66.244 1.00 18.37 204 ARG B O 1
ATOM 4379 N N . GLN B 1 205 ? 7.507 -13.651 66.096 1.00 17.52 205 GLN B N 1
ATOM 4380 C CA . GLN B 1 205 ? 6.185 -14.120 66.552 1.00 17.56 205 GLN B CA 1
ATOM 4381 C C . GLN B 1 205 ? 5.562 -14.991 65.474 1.00 17.69 205 GLN B C 1
ATOM 4382 O O . GLN B 1 205 ? 5.039 -16.090 65.767 1.00 17.42 205 GLN B O 1
ATOM 4388 N N . ILE B 1 206 ? 5.593 -14.525 64.228 1.00 17.90 206 ILE B N 1
ATOM 4389 C CA . ILE B 1 206 ? 5.028 -15.280 63.114 1.00 17.78 206 ILE B CA 1
ATOM 4390 C C . ILE B 1 206 ? 5.652 -16.691 63.022 1.00 18.68 206 ILE B C 1
ATOM 4391 O O . ILE B 1 206 ? 4.949 -17.680 62.921 1.00 18.72 206 ILE B O 1
ATOM 4396 N N . THR B 1 207 ? 6.978 -16.772 63.072 1.00 18.18 207 THR B N 1
ATOM 4397 C CA . THR B 1 207 ? 7.675 -18.029 62.895 1.00 18.21 207 THR B CA 1
ATOM 4398 C C . THR B 1 207 ? 7.612 -18.901 64.148 1.00 18.87 207 THR B C 1
ATOM 4399 O O . THR B 1 207 ? 7.655 -20.133 64.029 1.00 19.56 207 THR B O 1
ATOM 4403 N N . ASN B 1 208 ? 7.499 -18.284 65.331 1.00 18.81 208 ASN B N 1
ATOM 4404 C CA . ASN B 1 208 ? 7.224 -19.068 66.542 1.00 19.54 208 ASN B CA 1
ATOM 4405 C C . ASN B 1 208 ? 5.904 -19.782 66.357 1.00 19.21 208 ASN B C 1
ATOM 4406 O O . ASN B 1 208 ? 5.842 -20.984 66.586 1.00 19.20 208 ASN B O 1
ATOM 4411 N N . ILE B 1 209 ? 4.874 -19.087 65.879 1.00 18.94 209 ILE B N 1
ATOM 4412 C CA . ILE B 1 209 ? 3.550 -19.712 65.707 1.00 19.68 209 ILE B CA 1
ATOM 4413 C C . ILE B 1 209 ? 3.625 -20.878 64.699 1.00 20.35 209 ILE B C 1
ATOM 4414 O O . ILE B 1 209 ? 3.086 -22.016 64.940 1.00 20.93 209 ILE B O 1
ATOM 4419 N N . LEU B 1 210 ? 4.332 -20.633 63.599 1.00 20.45 210 LEU B N 1
ATOM 4420 C CA . LEU B 1 210 ? 4.489 -21.617 62.522 1.00 21.85 210 LEU B CA 1
ATOM 4421 C C . LEU B 1 210 ? 5.250 -22.855 63.013 1.00 21.83 210 LEU B C 1
ATOM 4422 O O . LEU B 1 210 ? 4.998 -23.951 62.544 1.00 22.19 210 LEU B O 1
ATOM 4427 N N . ALA B 1 211 ? 6.181 -22.653 63.940 1.00 22.03 211 ALA B N 1
ATOM 4428 C CA . ALA B 1 211 ? 7.017 -23.713 64.515 1.00 23.14 211 ALA B CA 1
ATOM 4429 C C . ALA B 1 211 ? 6.403 -24.375 65.767 1.00 23.25 211 ALA B C 1
ATOM 4430 O O . ALA B 1 211 ? 7.004 -25.306 66.339 1.00 23.46 211 ALA B O 1
ATOM 4432 N N . GLY B 1 212 ? 5.226 -23.905 66.182 1.00 23.16 212 GLY B N 1
ATOM 4433 C CA . GLY B 1 212 ? 4.573 -24.410 67.387 1.00 23.47 212 GLY B CA 1
ATOM 4434 C C . GLY B 1 212 ? 5.182 -23.979 68.712 1.00 24.25 212 GLY B C 1
ATOM 4435 O O . GLY B 1 212 ? 5.121 -24.695 69.705 1.00 25.05 212 GLY B O 1
ATOM 4436 N N . ILE B 1 213 ? 5.764 -22.783 68.727 1.00 23.25 213 ILE B N 1
ATOM 4437 C CA . ILE B 1 213 ? 6.334 -22.176 69.917 1.00 23.56 213 ILE B CA 1
ATOM 4438 C C . ILE B 1 213 ? 5.498 -20.924 70.208 1.00 22.93 213 ILE B C 1
ATOM 4439 O O . ILE B 1 213 ? 5.019 -20.244 69.300 1.00 22.10 213 ILE B O 1
ATOM 4444 N N . LYS B 1 214 ? 5.331 -20.621 71.478 1.00 22.80 214 LYS B N 1
ATOM 4445 C CA . LYS B 1 214 ? 4.554 -19.465 71.894 1.00 23.07 214 LYS B CA 1
ATOM 4446 C C . LYS B 1 214 ? 5.292 -18.182 71.492 1.00 22.24 214 LYS B C 1
ATOM 4447 O O . LYS B 1 214 ? 6.489 -18.087 71.701 1.00 22.02 214 LYS B O 1
ATOM 4453 N N . PRO B 1 215 ? 4.574 -17.217 70.927 1.00 21.43 215 PRO B N 1
ATOM 4454 C CA . PRO B 1 215 ? 5.101 -15.836 70.827 1.00 21.82 215 PRO B CA 1
ATOM 4455 C C . PRO B 1 215 ? 5.505 -15.298 72.209 1.00 21.56 215 PRO B C 1
ATOM 4456 O O . PRO B 1 215 ? 5.029 -15.772 73.259 1.00 21.66 215 PRO B O 1
ATOM 4460 N N . LYS B 1 216 ? 6.364 -14.288 72.172 1.00 20.46 216 LYS B N 1
ATOM 4461 C CA . LYS B 1 216 ? 7.005 -13.709 73.342 1.00 21.08 216 LYS B CA 1
ATOM 4462 C C . LYS B 1 216 ? 6.854 -12.206 73.315 1.00 20.61 216 LYS B C 1
ATOM 4463 O O . LYS B 1 216 ? 7.279 -11.563 72.360 1.00 20.22 216 LYS B O 1
ATOM 4469 N N . LEU B 1 217 ? 6.234 -11.667 74.348 1.00 19.75 217 LEU B N 1
ATOM 4470 C CA . LEU B 1 217 ? 5.985 -10.224 74.463 1.00 19.20 217 LEU B CA 1
ATOM 4471 C C . LEU B 1 217 ? 6.777 -9.674 75.649 1.00 18.76 217 LEU B C 1
ATOM 4472 O O . LEU B 1 217 ? 6.672 -10.156 76.754 1.00 17.22 217 LEU B O 1
ATOM 4477 N N . TYR B 1 218 ? 7.592 -8.668 75.403 1.00 17.46 218 TYR B N 1
ATOM 4478 C CA . TYR B 1 218 ? 8.418 -8.099 76.450 1.00 17.98 218 TYR B CA 1
ATOM 4479 C C . TYR B 1 218 ? 7.543 -7.277 77.395 1.00 18.73 218 TYR B C 1
ATOM 4480 O O . TYR B 1 218 ? 6.862 -6.330 76.979 1.00 18.54 218 TYR B O 1
ATOM 4489 N N . GLY B 1 219 ? 7.532 -7.645 78.672 1.00 19.67 219 GLY B N 1
ATOM 4490 C CA . GLY B 1 219 ? 6.685 -6.982 79.639 1.00 20.95 219 GLY B CA 1
ATOM 4491 C C . GLY B 1 219 ? 5.228 -7.041 79.221 1.00 21.70 219 GLY B C 1
ATOM 4492 O O . GLY B 1 219 ? 4.793 -8.023 78.626 1.00 22.15 219 GLY B O 1
ATOM 4493 N N . GLU B 1 220 ? 4.497 -5.948 79.471 1.00 22.53 220 GLU B N 1
ATOM 4494 C CA . GLU B 1 220 ? 3.075 -5.892 79.115 1.00 23.35 220 GLU B CA 1
ATOM 4495 C C . GLU B 1 220 ? 2.845 -5.454 77.670 1.00 21.92 220 GLU B C 1
ATOM 4496 O O . GLU B 1 220 ? 1.724 -5.391 77.226 1.00 21.84 220 GLU B O 1
ATOM 4502 N N . GLY B 1 221 ? 3.916 -5.136 76.927 1.00 20.01 221 GLY B N 1
ATOM 4503 C CA . GLY B 1 221 ? 3.755 -4.753 75.549 1.00 18.43 221 GLY B CA 1
ATOM 4504 C C . GLY B 1 221 ? 3.212 -3.370 75.263 1.00 18.91 221 GLY B C 1
ATOM 4505 O O . GLY B 1 221 ? 2.607 -3.162 74.203 1.00 18.21 221 GLY B O 1
ATOM 4506 N N . LYS B 1 222 ? 3.388 -2.427 76.187 1.00 17.53 222 LYS B N 1
ATOM 4507 C CA . LYS B 1 222 ? 2.885 -1.077 75.963 1.00 18.92 222 LYS B CA 1
ATOM 4508 C C . LYS B 1 222 ? 3.790 -0.233 75.061 1.00 16.45 222 LYS B C 1
ATOM 4509 O O . LYS B 1 222 ? 3.391 0.814 74.599 1.00 15.94 222 LYS B O 1
ATOM 4515 N N . ASN B 1 223 ? 4.999 -0.725 74.804 1.00 14.96 223 ASN B N 1
ATOM 4516 C CA . ASN B 1 223 ? 5.935 0.024 73.989 1.00 15.48 223 ASN B CA 1
ATOM 4517 C C . ASN B 1 223 ? 5.360 0.215 72.602 1.00 14.77 223 ASN B C 1
ATOM 4518 O O . ASN B 1 223 ? 4.665 -0.681 72.083 1.00 15.54 223 ASN B O 1
ATOM 4523 N N . VAL B 1 224 ? 5.687 1.346 71.980 1.00 14.31 224 VAL B N 1
ATOM 4524 C CA . VAL B 1 224 ? 5.122 1.767 70.709 1.00 13.92 224 VAL B CA 1
ATOM 4525 C C . VAL B 1 224 ? 6.235 1.920 69.672 1.00 13.57 224 VAL B C 1
ATOM 4526 O O . VAL B 1 224 ? 7.262 2.517 69.920 1.00 14.61 224 VAL B O 1
ATOM 4530 N N . ARG B 1 225 ? 6.020 1.275 68.550 1.00 14.68 225 ARG B N 1
ATOM 4531 C CA . ARG B 1 225 ? 6.936 1.366 67.398 1.00 15.27 225 ARG B CA 1
ATOM 4532 C C . ARG B 1 225 ? 6.133 1.917 66.203 1.00 16.03 225 ARG B C 1
ATOM 4533 O O . ARG B 1 225 ? 4.926 1.740 66.146 1.00 16.21 225 ARG B O 1
ATOM 4541 N N . ASP B 1 226 ? 6.798 2.670 65.320 1.00 15.78 226 ASP B N 1
ATOM 4542 C CA . ASP B 1 226 ? 6.144 3.304 64.182 1.00 15.12 226 ASP B CA 1
ATOM 4543 C C . ASP B 1 226 ? 6.511 2.512 62.916 1.00 16.47 226 ASP B C 1
ATOM 4544 O O . ASP B 1 226 ? 7.613 2.641 62.386 1.00 18.21 226 ASP B O 1
ATOM 4549 N N . TRP B 1 227 ? 5.597 1.682 62.453 1.00 14.78 227 TRP B N 1
ATOM 4550 C CA . TRP B 1 227 ? 5.927 0.590 61.516 1.00 14.69 227 TRP B CA 1
ATOM 4551 C C . TRP B 1 227 ? 5.846 1.130 60.086 1.00 13.73 227 TRP B C 1
ATOM 4552 O O . TRP B 1 227 ? 4.913 1.833 59.717 1.00 14.12 227 TRP B O 1
ATOM 4563 N N . ILE B 1 228 ? 6.867 0.801 59.290 1.00 14.32 228 ILE B N 1
ATOM 4564 C CA . ILE B 1 228 ? 6.910 1.116 57.864 1.00 14.02 228 ILE B CA 1
ATOM 4565 C C . ILE B 1 228 ? 7.337 -0.118 57.090 1.00 13.96 228 ILE B C 1
ATOM 4566 O O . ILE B 1 228 ? 8.247 -0.840 57.480 1.00 15.50 228 ILE B O 1
ATOM 4571 N N . HIS B 1 229 ? 6.702 -0.337 55.962 1.00 13.98 229 HIS B N 1
ATOM 4572 C CA . HIS B 1 229 ? 7.080 -1.463 55.119 1.00 14.47 229 HIS B CA 1
ATOM 4573 C C . HIS B 1 229 ? 8.397 -1.149 54.442 1.00 15.14 229 HIS B C 1
ATOM 4574 O O . HIS B 1 229 ? 8.655 -0.037 53.970 1.00 14.72 229 HIS B O 1
ATOM 4581 N N . THR B 1 230 ? 9.277 -2.130 54.423 1.00 15.56 230 THR B N 1
ATOM 4582 C CA . THR B 1 230 ? 10.595 -1.941 53.867 1.00 16.69 230 THR B CA 1
ATOM 4583 C C . THR B 1 230 ? 10.557 -1.407 52.426 1.00 16.53 230 THR B C 1
ATOM 4584 O O . THR B 1 230 ? 11.462 -0.710 51.978 1.00 15.72 230 THR B O 1
ATOM 4588 N N . ASN B 1 231 ? 9.516 -1.718 51.684 1.00 16.23 231 ASN B N 1
ATOM 4589 C CA . ASN B 1 231 ? 9.444 -1.215 50.329 1.00 17.02 231 ASN B CA 1
ATOM 4590 C C . ASN B 1 231 ? 9.390 0.335 50.291 1.00 15.71 231 ASN B C 1
ATOM 4591 O O . ASN B 1 231 ? 9.887 0.983 49.372 1.00 16.24 231 ASN B O 1
ATOM 4596 N N . ASP B 1 232 ? 8.722 0.930 51.266 1.00 14.94 232 ASP B N 1
ATOM 4597 C CA . ASP B 1 232 ? 8.620 2.387 51.364 1.00 14.38 232 ASP B CA 1
ATOM 4598 C C . ASP B 1 232 ? 9.900 2.991 51.868 1.00 13.19 232 ASP B C 1
ATOM 4599 O O . ASP B 1 232 ? 10.231 4.129 51.510 1.00 14.13 232 ASP B O 1
ATOM 4604 N N . HIS B 1 233 ? 10.641 2.244 52.695 1.00 12.34 233 HIS B N 1
ATOM 4605 C CA . HIS B 1 233 ? 11.986 2.624 53.072 1.00 12.92 233 HIS B CA 1
ATOM 4606 C C . HIS B 1 233 ? 12.895 2.697 51.848 1.00 12.40 233 HIS B C 1
ATOM 4607 O O . HIS B 1 233 ? 13.623 3.700 51.662 1.00 13.71 233 HIS B O 1
ATOM 4614 N N . SER B 1 234 ? 12.783 1.727 50.947 1.00 12.87 234 SER B N 1
ATOM 4615 C CA . SER B 1 234 ? 13.630 1.674 49.752 1.00 13.47 234 SER B CA 1
ATOM 4616 C C . SER B 1 234 ? 13.365 2.914 48.875 1.00 12.85 234 SER B C 1
ATOM 4617 O O . SER B 1 234 ? 14.303 3.578 48.397 1.00 13.74 234 SER B O 1
ATOM 4620 N N . THR B 1 235 ? 12.103 3.250 48.670 1.00 13.55 235 THR B N 1
ATOM 4621 C CA . THR B 1 235 ? 11.831 4.381 47.774 1.00 13.67 235 THR B CA 1
ATOM 4622 C C . THR B 1 235 ? 12.270 5.690 48.464 1.00 13.75 235 THR B C 1
ATOM 4623 O O . THR B 1 235 ? 12.676 6.650 47.800 1.00 13.55 235 THR B O 1
ATOM 4627 N N . GLY B 1 236 ? 12.172 5.746 49.786 1.00 14.64 236 GLY B N 1
ATOM 4628 C CA . GLY B 1 236 ? 12.615 6.880 50.559 1.00 14.31 236 GLY B CA 1
ATOM 4629 C C . GLY B 1 236 ? 14.114 7.099 50.361 1.00 13.38 236 GLY B C 1
ATOM 4630 O O . GLY B 1 236 ? 14.609 8.175 50.083 1.00 13.23 236 GLY B O 1
ATOM 4631 N N . VAL B 1 237 ? 14.873 6.050 50.575 1.00 12.88 237 VAL B N 1
ATOM 4632 C CA . VAL B 1 237 ? 16.333 6.116 50.402 1.00 13.79 237 VAL B CA 1
ATOM 4633 C C . VAL B 1 237 ? 16.662 6.504 48.968 1.00 13.42 237 VAL B C 1
ATOM 4634 O O . VAL B 1 237 ? 17.556 7.329 48.733 1.00 15.61 237 VAL B O 1
ATOM 4638 N N . TRP B 1 238 ? 15.949 5.918 47.991 1.00 13.29 238 TRP B N 1
ATOM 4639 C CA . TRP B 1 238 ? 16.199 6.315 46.597 1.00 12.18 238 TRP B CA 1
ATOM 4640 C C . TRP B 1 238 ? 15.988 7.810 46.370 1.00 13.69 238 TRP B C 1
ATOM 4641 O O . TRP B 1 238 ? 16.805 8.466 45.716 1.00 14.37 238 TRP B O 1
ATOM 4652 N N . ALA B 1 239 ? 14.891 8.356 46.899 1.00 13.93 239 ALA B N 1
ATOM 4653 C CA . ALA B 1 239 ? 14.607 9.781 46.795 1.00 14.82 239 ALA B CA 1
ATOM 4654 C C . ALA B 1 239 ? 15.703 10.651 47.373 1.00 14.07 239 ALA B C 1
ATOM 4655 O O . ALA B 1 239 ? 16.116 11.653 46.785 1.00 16.09 239 ALA B O 1
ATOM 4657 N N . ILE B 1 240 ? 16.226 10.234 48.522 1.00 13.74 240 ILE B N 1
ATOM 4658 C CA . ILE B 1 240 ? 17.248 11.028 49.193 1.00 13.84 240 ILE B CA 1
ATOM 4659 C C . ILE B 1 240 ? 18.587 10.906 48.442 1.00 14.13 240 ILE B C 1
ATOM 4660 O O . ILE B 1 240 ? 19.311 11.908 48.246 1.00 16.51 240 ILE B O 1
ATOM 4665 N N . LEU B 1 241 ? 18.930 9.704 48.084 1.00 14.90 241 LEU B N 1
ATOM 4666 C CA . LEU B 1 241 ? 20.160 9.448 47.321 1.00 14.74 241 LEU B CA 1
ATOM 4667 C C . LEU B 1 241 ? 20.183 10.346 46.064 1.00 15.48 241 LEU B C 1
ATOM 4668 O O . LEU B 1 241 ? 21.201 11.004 45.771 1.00 16.28 241 LEU B O 1
ATOM 4673 N N . THR B 1 242 ? 19.063 10.383 45.348 1.00 15.82 242 THR B N 1
ATOM 4674 C CA . THR B 1 242 ? 19.052 11.094 44.057 1.00 17.33 242 THR B CA 1
ATOM 4675 C C . THR B 1 242 ? 18.697 12.550 44.071 1.00 18.47 242 THR B C 1
ATOM 4676 O O . THR B 1 242 ? 19.113 13.266 43.155 1.00 20.32 242 THR B O 1
ATOM 4680 N N . LYS B 1 243 ? 17.956 12.994 45.084 1.00 18.97 243 LYS B N 1
ATOM 4681 C CA . LYS B 1 243 ? 17.411 14.362 45.132 1.00 20.66 243 LYS B CA 1
ATOM 4682 C C . LYS B 1 243 ? 17.694 15.101 46.421 1.00 20.13 243 LYS B C 1
ATOM 4683 O O . LYS B 1 243 ? 17.408 16.303 46.517 1.00 20.20 243 LYS B O 1
ATOM 4689 N N . GLY B 1 244 ? 18.232 14.428 47.425 1.00 20.74 244 GLY B N 1
ATOM 4690 C CA . GLY B 1 244 ? 18.493 15.037 48.700 1.00 21.49 244 GLY B CA 1
ATOM 4691 C C . GLY B 1 244 ? 19.536 16.148 48.637 1.00 21.76 244 GLY B C 1
ATOM 4692 O O . GLY B 1 244 ? 20.427 16.114 47.810 1.00 23.15 244 GLY B O 1
ATOM 4693 N N . ARG B 1 245 ? 19.383 17.131 49.515 1.00 22.23 245 ARG B N 1
ATOM 4694 C CA . ARG B 1 245 ? 20.302 18.209 49.639 1.00 23.91 245 ARG B CA 1
ATOM 4695 C C . ARG B 1 245 ? 21.463 17.733 50.409 1.00 22.67 245 ARG B C 1
ATOM 4696 O O . ARG B 1 245 ? 21.373 17.114 51.452 1.00 22.30 245 ARG B O 1
ATOM 4704 N N . MET B 1 246 ? 22.614 18.033 49.892 1.00 23.34 246 MET B N 1
ATOM 4705 C CA . MET B 1 246 ? 23.834 17.546 50.497 1.00 23.06 246 MET B CA 1
ATOM 4706 C C . MET B 1 246 ? 23.943 17.976 51.943 1.00 22.66 246 MET B C 1
ATOM 4707 O O . MET B 1 246 ? 23.682 19.139 52.266 1.00 21.30 246 MET B O 1
ATOM 4712 N N . GLY B 1 247 ? 24.332 17.060 52.819 1.00 20.73 247 GLY B N 1
ATOM 4713 C CA . GLY B 1 247 ? 24.521 17.280 54.228 1.00 21.43 247 GLY B CA 1
ATOM 4714 C C . GLY B 1 247 ? 23.290 17.185 55.133 1.00 20.57 247 GLY B C 1
ATOM 4715 O O . GLY B 1 247 ? 23.364 17.329 56.345 1.00 22.46 247 GLY B O 1
ATOM 4716 N N . GLU B 1 248 ? 22.129 17.009 54.517 1.00 19.76 248 GLU B N 1
ATOM 4717 C CA . GLU B 1 248 ? 20.872 16.989 55.243 1.00 19.12 248 GLU B CA 1
ATOM 4718 C C . GLU B 1 248 ? 20.463 15.610 55.739 1.00 18.84 248 GLU B C 1
ATOM 4719 O O . GLU B 1 248 ? 20.836 14.567 55.177 1.00 19.16 248 GLU B O 1
ATOM 4725 N N . THR B 1 249 ? 19.665 15.630 56.775 1.00 18.25 249 THR B N 1
ATOM 4726 C CA . THR B 1 249 ? 19.017 14.471 57.321 1.00 18.36 249 THR B CA 1
ATOM 4727 C C . THR B 1 249 ? 17.527 14.481 56.942 1.00 17.09 249 THR B C 1
ATOM 4728 O O . THR B 1 249 ? 16.885 15.529 57.009 1.00 18.93 249 THR B O 1
ATOM 4732 N N . TYR B 1 250 ? 17.025 13.336 56.521 1.00 15.95 250 TYR B N 1
ATOM 4733 C CA . TYR B 1 250 ? 15.626 13.156 56.203 1.00 15.69 250 TYR B CA 1
ATOM 4734 C C . TYR B 1 250 ? 15.133 12.018 57.068 1.00 14.98 250 TYR B C 1
ATOM 4735 O O . TYR B 1 250 ? 15.802 10.959 57.208 1.00 17.06 250 TYR B O 1
ATOM 4744 N N . LEU B 1 251 ? 13.916 12.177 57.578 1.00 14.25 251 LEU B N 1
ATOM 4745 C CA . LEU B 1 251 ? 13.287 11.150 58.351 1.00 14.27 251 LEU B CA 1
ATOM 4746 C C . LEU B 1 251 ? 12.268 10.430 57.522 1.00 14.42 251 LEU B C 1
ATOM 4747 O O . LEU B 1 251 ? 11.507 11.034 56.814 1.00 14.78 251 LEU B O 1
ATOM 4752 N N . ILE B 1 252 ? 12.206 9.115 57.696 1.00 15.09 252 ILE B N 1
ATOM 4753 C CA . ILE B 1 252 ? 11.319 8.303 56.906 1.00 14.71 252 ILE B CA 1
ATOM 4754 C C . ILE B 1 252 ? 10.397 7.566 57.851 1.00 15.26 252 ILE B C 1
ATOM 4755 O O . ILE B 1 252 ? 10.835 6.959 58.800 1.00 15.57 252 ILE B O 1
ATOM 4760 N N . GLY B 1 253 ? 9.112 7.696 57.587 1.00 16.07 253 GLY B N 1
ATOM 4761 C CA . GLY B 1 253 ? 8.097 7.050 58.381 1.00 16.34 253 GLY B CA 1
ATOM 4762 C C . GLY B 1 253 ? 6.787 7.121 57.652 1.00 16.97 253 GLY B C 1
ATOM 4763 O O . GLY B 1 253 ? 6.620 7.903 56.732 1.00 17.83 253 GLY B O 1
ATOM 4764 N N . ALA B 1 254 ? 5.849 6.272 58.049 1.00 17.62 254 ALA B N 1
ATOM 4765 C CA . ALA B 1 254 ? 4.589 6.100 57.335 1.00 18.26 254 ALA B CA 1
ATOM 4766 C C . ALA B 1 254 ? 3.371 6.292 58.264 1.00 19.58 254 ALA B C 1
ATOM 4767 O O . ALA B 1 254 ? 2.261 5.845 57.939 1.00 19.65 254 ALA B O 1
ATOM 4769 N N . ASP B 1 255 ? 3.590 6.918 59.422 1.00 19.43 255 ASP B N 1
ATOM 4770 C CA . ASP B 1 255 ? 2.489 7.217 60.372 1.00 20.23 255 ASP B CA 1
ATOM 4771 C C . ASP B 1 255 ? 1.782 5.932 60.760 1.00 18.65 255 ASP B C 1
ATOM 4772 O O . ASP B 1 255 ? 0.553 5.821 60.639 1.00 18.33 255 ASP B O 1
ATOM 4777 N N . GLY B 1 256 ? 2.553 5.021 61.331 1.00 17.61 256 GLY B N 1
ATOM 4778 C CA . GLY B 1 256 ? 2.122 3.692 61.673 1.00 16.72 256 GLY B CA 1
ATOM 4779 C C . GLY B 1 256 ? 2.366 3.241 63.100 1.00 17.08 256 GLY B C 1
ATOM 4780 O O . GLY B 1 256 ? 2.661 2.085 63.328 1.00 17.62 256 GLY B O 1
ATOM 4781 N N . GLU B 1 257 ? 2.156 4.134 64.073 1.00 16.83 257 GLU B N 1
ATOM 4782 C CA . GLU B 1 257 ? 2.391 3.799 65.473 1.00 17.61 257 GLU B CA 1
ATOM 4783 C C . GLU B 1 257 ? 1.448 2.693 65.943 1.00 17.40 257 GLU B C 1
ATOM 4784 O O . GLU B 1 257 ? 0.257 2.825 65.774 1.00 18.81 257 GLU B O 1
ATOM 4790 N N . LYS B 1 258 ? 1.980 1.637 66.548 1.00 17.62 258 LYS B N 1
ATOM 4791 C CA . LYS B 1 258 ? 1.194 0.627 67.234 1.00 18.08 258 LYS B CA 1
ATOM 4792 C C . LYS B 1 258 ? 1.965 0.107 68.447 1.00 17.81 258 LYS B C 1
ATOM 4793 O O . LYS B 1 258 ? 3.193 0.093 68.429 1.00 17.11 258 LYS B O 1
ATOM 4799 N N . ASN B 1 259 ? 1.273 -0.265 69.537 1.00 17.18 259 ASN B N 1
ATOM 4800 C CA . ASN B 1 259 ? 2.003 -0.915 70.639 1.00 17.03 259 ASN B CA 1
ATOM 4801 C C . ASN B 1 259 ? 2.197 -2.391 70.332 1.00 16.10 259 ASN B C 1
ATOM 4802 O O . ASN B 1 259 ? 1.520 -2.957 69.506 1.00 16.76 259 ASN B O 1
ATOM 4807 N N . ASN B 1 260 ? 3.201 -2.974 70.974 1.00 15.97 260 ASN B N 1
ATOM 4808 C CA . ASN B 1 260 ? 3.627 -4.309 70.682 1.00 15.66 260 ASN B CA 1
ATOM 4809 C C . ASN B 1 260 ? 2.489 -5.279 70.955 1.00 15.89 260 ASN B C 1
ATOM 4810 O O . ASN B 1 260 ? 2.301 -6.204 70.230 1.00 15.97 260 ASN B O 1
ATOM 4815 N N . LYS B 1 261 ? 1.725 -5.046 72.014 1.00 16.98 261 LYS B N 1
ATOM 4816 C CA . LYS B 1 261 ? 0.607 -5.948 72.357 1.00 18.62 261 LYS B CA 1
ATOM 4817 C C . LYS B 1 261 ? -0.395 -6.002 71.190 1.00 18.74 261 LYS B C 1
ATOM 4818 O O . LYS B 1 261 ? -0.865 -7.084 70.802 1.00 20.21 261 LYS B O 1
ATOM 4824 N N . GLU B 1 262 ? -0.694 -4.832 70.613 1.00 18.42 262 GLU B N 1
ATOM 4825 C CA . GLU B 1 262 ? -1.661 -4.752 69.529 1.00 19.17 262 GLU B CA 1
ATOM 4826 C C . GLU B 1 262 ? -1.152 -5.495 68.288 1.00 18.56 262 GLU B C 1
ATOM 4827 O O . GLU B 1 262 ? -1.920 -6.173 67.600 1.00 18.07 262 GLU B O 1
ATOM 4833 N N . VAL B 1 263 ? 0.140 -5.374 68.019 1.00 17.75 263 VAL B N 1
ATOM 4834 C CA . VAL B 1 263 ? 0.710 -6.025 66.855 1.00 18.47 263 VAL B CA 1
ATOM 4835 C C . VAL B 1 263 ? 0.668 -7.539 67.076 1.00 18.82 263 VAL B C 1
ATOM 4836 O O . VAL B 1 263 ? 0.240 -8.284 66.171 1.00 18.17 263 VAL B O 1
ATOM 4840 N N . LEU B 1 264 ? 1.087 -7.997 68.269 1.00 19.43 264 LEU B N 1
ATOM 4841 C CA . LEU B 1 264 ? 1.036 -9.412 68.552 1.00 19.80 264 LEU B CA 1
ATOM 4842 C C . LEU B 1 264 ? -0.392 -9.947 68.465 1.00 20.63 264 LEU B C 1
ATOM 4843 O O . LEU B 1 264 ? -0.589 -11.008 67.913 1.00 19.68 264 LEU B O 1
ATOM 4848 N N . GLU B 1 265 ? -1.365 -9.204 68.997 1.00 21.00 265 GLU B N 1
ATOM 4849 C CA . GLU B 1 265 ? -2.764 -9.673 68.989 1.00 22.83 265 GLU B CA 1
ATOM 4850 C C . GLU B 1 265 ? -3.259 -9.773 67.545 1.00 23.51 265 GLU B C 1
ATOM 4851 O O . GLU B 1 265 ? -3.999 -10.677 67.186 1.00 23.80 265 GLU B O 1
ATOM 4857 N N . LEU B 1 266 ? -2.855 -8.842 66.700 1.00 23.33 266 LEU B N 1
ATOM 4858 C CA . LEU B 1 266 ? -3.200 -8.925 65.298 1.00 24.05 266 LEU B CA 1
ATOM 4859 C C . LEU B 1 266 ? -2.572 -10.164 64.649 1.00 22.79 266 LEU B C 1
ATOM 4860 O O . LEU B 1 266 ? -3.213 -10.818 63.827 1.00 22.02 266 LEU B O 1
ATOM 4865 N N . ILE B 1 267 ? -1.301 -10.451 64.961 1.00 20.96 267 ILE B N 1
ATOM 4866 C CA . ILE B 1 267 ? -0.639 -11.622 64.396 1.00 21.48 267 ILE B CA 1
ATOM 4867 C C . ILE B 1 267 ? -1.387 -12.903 64.818 1.00 21.96 267 ILE B C 1
ATOM 4868 O O . ILE B 1 267 ? -1.645 -13.815 63.993 1.00 21.56 267 ILE B O 1
ATOM 4873 N N . LEU B 1 268 ? -1.768 -12.935 66.091 1.00 22.24 268 LEU B N 1
ATOM 4874 C CA . LEU B 1 268 ? -2.460 -14.100 66.622 1.00 23.17 268 LEU B CA 1
ATOM 4875 C C . LEU B 1 268 ? -3.794 -14.269 65.893 1.00 23.56 268 LEU B C 1
ATOM 4876 O O . LEU B 1 268 ? -4.137 -15.356 65.475 1.00 23.33 268 LEU B O 1
ATOM 4881 N N . GLU B 1 269 ? -4.535 -13.192 65.735 1.00 23.97 269 GLU B N 1
ATOM 4882 C CA . GLU B 1 269 ? -5.843 -13.264 65.072 1.00 24.87 269 GLU B CA 1
ATOM 4883 C C . GLU B 1 269 ? -5.718 -13.713 63.608 1.00 24.59 269 GLU B C 1
ATOM 4884 O O . GLU B 1 269 ? -6.458 -14.586 63.132 1.00 24.10 269 GLU B O 1
ATOM 4890 N N . LYS B 1 270 ? -4.729 -13.192 62.907 1.00 22.82 270 LYS B N 1
ATOM 4891 C CA . LYS B 1 270 ? -4.560 -13.536 61.502 1.00 23.17 270 LYS B CA 1
ATOM 4892 C C . LYS B 1 270 ? -4.107 -14.984 61.274 1.00 23.20 270 LYS B C 1
ATOM 4893 O O . LYS B 1 270 ? -4.406 -15.573 60.229 1.00 22.48 270 LYS B O 1
ATOM 4899 N N . MET B 1 271 ? -3.431 -15.548 62.268 1.00 23.31 271 MET B N 1
ATOM 4900 C CA . MET B 1 271 ? -2.904 -16.895 62.219 1.00 24.22 271 MET B CA 1
ATOM 4901 C C . MET B 1 271 ? -3.804 -17.898 62.966 1.00 25.11 271 MET B C 1
ATOM 4902 O O . MET B 1 271 ? -3.414 -19.034 63.186 1.00 25.35 271 MET B O 1
ATOM 4907 N N . GLY B 1 272 ? -5.008 -17.457 63.329 1.00 25.98 272 GLY B N 1
ATOM 4908 C CA . GLY B 1 272 ? -6.043 -18.351 63.869 1.00 26.33 272 GLY B CA 1
ATOM 4909 C C . GLY B 1 272 ? -5.700 -18.888 65.250 1.00 27.27 272 GLY B C 1
ATOM 4910 O O . GLY B 1 272 ? -6.103 -19.984 65.599 1.00 26.59 272 GLY B O 1
ATOM 4911 N N . GLN B 1 273 ? -4.939 -18.109 66.034 1.00 27.38 273 GLN B N 1
ATOM 4912 C CA . GLN B 1 273 ? -4.533 -18.488 67.367 1.00 28.70 273 GLN B CA 1
ATOM 4913 C C . GLN B 1 273 ? -5.397 -17.753 68.390 1.00 29.12 273 GLN B C 1
ATOM 4914 O O . GLN B 1 273 ? -5.909 -16.679 68.108 1.00 28.38 273 GLN B O 1
ATOM 4920 N N . PRO B 1 274 ? -5.584 -18.344 69.572 1.00 30.35 274 PRO B N 1
ATOM 4921 C CA . PRO B 1 274 ? -6.287 -17.654 70.661 1.00 31.36 274 PRO B CA 1
ATOM 4922 C C . PRO B 1 274 ? -5.579 -16.380 71.076 1.00 31.94 274 PRO B C 1
ATOM 4923 O O . PRO B 1 274 ? -4.361 -16.332 70.984 1.00 30.81 274 PRO B O 1
ATOM 4927 N N . LYS B 1 275 ? -6.330 -15.404 71.572 1.00 33.38 275 LYS B N 1
ATOM 4928 C CA . LYS B 1 275 ? -5.752 -14.108 71.963 1.00 34.77 275 LYS B CA 1
ATOM 4929 C C . LYS B 1 275 ? -4.819 -14.144 73.186 1.00 34.01 275 LYS B C 1
ATOM 4930 O O . LYS B 1 275 ? -4.016 -13.231 73.380 1.00 33.82 275 LYS B O 1
ATOM 4936 N N . ASP B 1 276 ? -4.896 -15.204 73.980 1.00 33.00 276 ASP B N 1
ATOM 4937 C CA . ASP B 1 276 ? -3.990 -15.381 75.117 1.00 32.57 276 ASP B CA 1
ATOM 4938 C C . ASP B 1 276 ? -2.841 -16.361 74.862 1.00 30.33 276 ASP B C 1
ATOM 4939 O O . ASP B 1 276 ? -2.094 -16.662 75.778 1.00 29.06 276 ASP B O 1
ATOM 4944 N N . ALA B 1 277 ? -2.694 -16.858 73.634 1.00 28.52 277 ALA B N 1
ATOM 4945 C CA . ALA B 1 277 ? -1.674 -17.879 73.336 1.00 27.28 277 ALA B CA 1
ATOM 4946 C C . ALA B 1 277 ? -0.284 -17.262 73.091 1.00 25.86 277 ALA B C 1
ATOM 4947 O O . ALA B 1 277 ? 0.247 -17.341 72.007 1.00 25.68 277 ALA B O 1
ATOM 4949 N N . TYR B 1 278 ? 0.284 -16.694 74.126 1.00 24.50 278 TYR B N 1
ATOM 4950 C CA . TYR B 1 278 ? 1.643 -16.128 74.081 1.00 23.80 278 TYR B CA 1
ATOM 4951 C C . TYR B 1 278 ? 2.174 -16.028 75.503 1.00 23.27 278 TYR B C 1
ATOM 4952 O O . TYR B 1 278 ? 1.419 -16.152 76.443 1.00 22.74 278 TYR B O 1
ATOM 4961 N N . ASP B 1 279 ? 3.473 -15.786 75.660 1.00 22.78 279 ASP B N 1
ATOM 4962 C CA . ASP B 1 279 ? 4.072 -15.631 76.970 1.00 22.82 279 ASP B CA 1
ATOM 4963 C C . ASP B 1 279 ? 4.527 -14.176 77.125 1.00 22.62 279 ASP B C 1
ATOM 4964 O O . ASP B 1 279 ? 5.092 -13.636 76.175 1.00 22.61 279 ASP B O 1
ATOM 4969 N N . HIS B 1 280 ? 4.287 -13.569 78.286 1.00 21.67 280 HIS B N 1
ATOM 4970 C CA . HIS B 1 280 ? 5.050 -12.383 78.678 1.00 21.56 280 HIS B CA 1
ATOM 4971 C C . HIS B 1 280 ? 6.425 -12.848 79.112 1.00 21.06 280 HIS B C 1
ATOM 4972 O O . HIS B 1 280 ? 6.571 -13.865 79.799 1.00 21.03 280 HIS B O 1
ATOM 4979 N N . VAL B 1 281 ? 7.452 -12.100 78.726 1.00 20.35 281 VAL B N 1
ATOM 4980 C CA . VAL B 1 281 ? 8.796 -12.452 79.093 1.00 19.98 281 VAL B CA 1
ATOM 4981 C C . VAL B 1 281 ? 9.544 -11.246 79.651 1.00 19.34 281 VAL B C 1
ATOM 4982 O O . VAL B 1 281 ? 9.107 -10.083 79.555 1.00 18.04 281 VAL B O 1
ATOM 4986 N N . THR B 1 282 ? 10.692 -11.556 80.231 1.00 19.87 282 THR B N 1
ATOM 4987 C CA . THR B 1 282 ? 11.614 -10.555 80.758 1.00 20.61 282 THR B CA 1
ATOM 4988 C C . THR B 1 282 ? 11.729 -9.329 79.865 1.00 19.95 282 THR B C 1
ATOM 4989 O O . THR B 1 282 ? 12.062 -9.444 78.694 1.00 19.45 282 THR B O 1
ATOM 4993 N N . ASP B 1 283 ? 11.521 -8.144 80.440 1.00 19.58 283 ASP B N 1
ATOM 4994 C CA . ASP B 1 283 ? 11.591 -6.921 79.649 1.00 19.49 283 ASP B CA 1
ATOM 4995 C C . ASP B 1 283 ? 13.040 -6.552 79.353 1.00 19.20 283 ASP B C 1
ATOM 4996 O O . ASP B 1 283 ? 13.970 -6.997 80.020 1.00 18.80 283 ASP B O 1
ATOM 5001 N N . ARG B 1 284 ? 13.223 -5.734 78.309 1.00 17.46 284 ARG B N 1
ATOM 5002 C CA . ARG B 1 284 ? 14.562 -5.367 77.869 1.00 17.21 284 ARG B CA 1
ATOM 5003 C C . ARG B 1 284 ? 15.136 -4.268 78.734 1.00 17.35 284 ARG B C 1
ATOM 5004 O O . ARG B 1 284 ? 14.455 -3.292 79.084 1.00 17.41 284 ARG B O 1
ATOM 5012 N N . ALA B 1 285 ? 16.402 -4.399 79.067 1.00 17.65 285 ALA B N 1
ATOM 5013 C CA . ALA B 1 285 ? 17.118 -3.368 79.823 1.00 18.08 285 ALA B CA 1
ATOM 5014 C C . ALA B 1 285 ? 17.107 -2.030 79.061 1.00 18.41 285 ALA B C 1
ATOM 5015 O O . ALA B 1 285 ? 17.467 -1.978 77.875 1.00 17.84 285 ALA B O 1
ATOM 5017 N N . GLY B 1 286 ? 16.712 -0.973 79.756 1.00 17.34 286 GLY B N 1
ATOM 5018 C CA . GLY B 1 286 ? 16.655 0.368 79.181 1.00 18.25 286 GLY B CA 1
ATOM 5019 C C . GLY B 1 286 ? 15.644 0.515 78.040 1.00 17.47 286 GLY B C 1
ATOM 5020 O O . GLY B 1 286 ? 15.722 1.486 77.290 1.00 17.66 286 GLY B O 1
ATOM 5021 N N . HIS B 1 287 ? 14.676 -0.405 77.951 1.00 17.26 287 HIS B N 1
ATOM 5022 C CA . HIS B 1 287 ? 13.732 -0.478 76.820 1.00 17.46 287 HIS B CA 1
ATOM 5023 C C . HIS B 1 287 ? 13.162 0.904 76.462 1.00 17.72 287 HIS B C 1
ATOM 5024 O O . HIS B 1 287 ? 12.585 1.578 77.306 1.00 16.90 287 HIS B O 1
ATOM 5031 N N . ASP B 1 288 ? 13.288 1.283 75.196 1.00 15.60 288 ASP B N 1
ATOM 5032 C CA . ASP B 1 288 ? 12.697 2.491 74.718 1.00 16.34 288 ASP B CA 1
ATOM 5033 C C . ASP B 1 288 ? 11.162 2.375 74.649 1.00 15.79 288 ASP B C 1
ATOM 5034 O O . ASP B 1 288 ? 10.641 1.396 74.150 1.00 16.91 288 ASP B O 1
ATOM 5039 N N . LEU B 1 289 ? 10.485 3.402 75.169 1.00 15.15 289 LEU B N 1
ATOM 5040 C CA . LEU B 1 289 ? 9.032 3.405 75.271 1.00 15.07 289 LEU B CA 1
ATOM 5041 C C . LEU B 1 289 ? 8.321 3.583 73.933 1.00 15.81 289 LEU B C 1
ATOM 5042 O O . LEU B 1 289 ? 7.795 2.620 73.389 1.00 16.05 289 LEU B O 1
ATOM 5047 N N . ARG B 1 290 ? 8.290 4.816 73.404 1.00 14.56 290 ARG B N 1
ATOM 5048 C CA . ARG B 1 290 ? 7.598 5.083 72.133 1.00 15.00 290 ARG B CA 1
ATOM 5049 C C . ARG B 1 290 ? 8.551 5.778 71.150 1.00 14.12 290 ARG B C 1
ATOM 5050 O O . ARG B 1 290 ? 9.343 6.624 71.520 1.00 15.24 290 ARG B O 1
ATOM 5058 N N . TYR B 1 291 ? 8.501 5.340 69.908 1.00 15.06 291 TYR B N 1
ATOM 5059 C CA . TYR B 1 291 ? 9.173 5.981 68.779 1.00 14.41 291 TYR B CA 1
ATOM 5060 C C . TYR B 1 291 ? 8.082 6.450 67.804 1.00 15.62 291 TYR B C 1
ATOM 5061 O O . TYR B 1 291 ? 7.041 5.803 67.636 1.00 15.84 291 TYR B O 1
ATOM 5070 N N . ALA B 1 292 ? 8.311 7.613 67.185 1.00 15.07 292 ALA B N 1
ATOM 5071 C CA . ALA B 1 292 ? 7.321 8.165 66.251 1.00 14.92 292 ALA B CA 1
ATOM 5072 C C . ALA B 1 292 ? 8.023 9.160 65.398 1.00 14.87 292 ALA B C 1
ATOM 5073 O O . ALA B 1 292 ? 8.787 9.966 65.895 1.00 16.06 292 ALA B O 1
ATOM 5075 N N . ILE B 1 293 ? 7.799 9.085 64.089 1.00 15.91 293 ILE B N 1
ATOM 5076 C CA . ILE B 1 293 ? 8.495 9.945 63.113 1.00 16.03 293 ILE B CA 1
ATOM 5077 C C . ILE B 1 293 ? 7.518 10.868 62.416 1.00 15.70 293 ILE B C 1
ATOM 5078 O O . ILE B 1 293 ? 6.457 10.469 61.944 1.00 15.77 293 ILE B O 1
ATOM 5083 N N . ASP B 1 294 ? 7.910 12.141 62.350 1.00 16.06 294 ASP B N 1
ATOM 5084 C CA . ASP B 1 294 ? 7.284 13.098 61.449 1.00 16.49 294 ASP B CA 1
ATOM 5085 C C . ASP B 1 294 ? 8.114 13.181 60.188 1.00 16.35 294 ASP B C 1
ATOM 5086 O O . ASP B 1 294 ? 9.235 13.636 60.226 1.00 17.68 294 ASP B O 1
ATOM 5091 N N . ALA B 1 295 ? 7.580 12.656 59.088 1.00 16.87 295 ALA B N 1
ATOM 5092 C CA . ALA B 1 295 ? 8.326 12.567 57.844 1.00 16.72 295 ALA B CA 1
ATOM 5093 C C . ALA B 1 295 ? 8.005 13.733 56.877 1.00 16.77 295 ALA B C 1
ATOM 5094 O O . ALA B 1 295 ? 8.224 13.634 55.693 1.00 17.37 295 ALA B O 1
ATOM 5096 N N . SER B 1 296 ? 7.570 14.850 57.430 1.00 18.14 296 SER B N 1
ATOM 5097 C CA . SER B 1 296 ? 7.189 16.036 56.647 1.00 19.03 296 SER B CA 1
ATOM 5098 C C . SER B 1 296 ? 8.248 16.536 55.701 1.00 18.70 296 SER B C 1
ATOM 5099 O O . SER B 1 296 ? 7.935 16.911 54.565 1.00 18.66 296 SER B O 1
ATOM 5102 N N . LYS B 1 297 ? 9.496 16.576 56.159 1.00 18.81 297 LYS B N 1
ATOM 5103 C CA . LYS B 1 297 ? 10.557 17.137 55.339 1.00 18.07 297 LYS B CA 1
ATOM 5104 C C . LYS B 1 297 ? 10.744 16.321 54.031 1.00 18.93 297 LYS B C 1
ATOM 5105 O O . LYS B 1 297 ? 10.805 16.874 52.910 1.00 18.75 297 LYS B O 1
ATOM 5111 N N . LEU B 1 298 ? 10.802 15.005 54.164 1.00 18.04 298 LEU B N 1
ATOM 5112 C CA . LEU B 1 298 ? 10.964 14.138 53.032 1.00 18.61 298 LEU B CA 1
ATOM 5113 C C . LEU B 1 298 ? 9.773 14.250 52.089 1.00 19.40 298 LEU B C 1
ATOM 5114 O O . LEU B 1 298 ? 9.932 14.271 50.868 1.00 19.06 298 LEU B O 1
ATOM 5119 N N . ARG B 1 299 ? 8.588 14.245 52.670 1.00 19.25 299 ARG B N 1
ATOM 5120 C CA . ARG B 1 299 ? 7.365 14.303 51.868 1.00 20.70 299 ARG B CA 1
ATOM 5121 C C . ARG B 1 299 ? 7.285 15.623 51.113 1.00 21.69 299 ARG B C 1
ATOM 5122 O O . ARG B 1 299 ? 6.994 15.637 49.926 1.00 22.56 299 ARG B O 1
ATOM 5130 N N . ASP B 1 300 ? 7.596 16.723 51.789 1.00 22.35 300 ASP B N 1
ATOM 5131 C CA . ASP B 1 300 ? 7.344 18.068 51.229 1.00 23.25 300 ASP B CA 1
ATOM 5132 C C . ASP B 1 300 ? 8.478 18.492 50.293 1.00 23.40 300 ASP B C 1
ATOM 5133 O O . ASP B 1 300 ? 8.236 19.110 49.284 1.00 24.70 300 ASP B O 1
ATOM 5138 N N . GLU B 1 301 ? 9.708 18.123 50.600 1.00 22.75 301 GLU B N 1
ATOM 5139 C CA . GLU B 1 301 ? 10.848 18.589 49.831 1.00 22.94 301 GLU B CA 1
ATOM 5140 C C . GLU B 1 301 ? 11.122 17.672 48.665 1.00 22.87 301 GLU B C 1
ATOM 5141 O O . GLU B 1 301 ? 11.475 18.134 47.592 1.00 22.82 301 GLU B O 1
ATOM 5147 N N . LEU B 1 302 ? 10.934 16.363 48.851 1.00 21.19 302 LEU B N 1
ATOM 5148 C CA . LEU B 1 302 ? 11.320 15.404 47.804 1.00 21.54 302 LEU B CA 1
ATOM 5149 C C . LEU B 1 302 ? 10.154 14.716 47.117 1.00 22.43 302 LEU B C 1
ATOM 5150 O O . LEU B 1 302 ? 10.378 13.979 46.183 1.00 23.73 302 LEU B O 1
ATOM 5155 N N . GLY B 1 303 ? 8.931 14.939 47.586 1.00 21.82 303 GLY B N 1
ATOM 5156 C CA . GLY B 1 303 ? 7.756 14.406 46.934 1.00 22.38 303 GLY B CA 1
ATOM 5157 C C . GLY B 1 303 ? 7.519 12.932 47.174 1.00 22.09 303 GLY B C 1
ATOM 5158 O O . GLY B 1 303 ? 6.765 12.318 46.482 1.00 22.55 303 GLY B O 1
ATOM 5159 N N . TRP B 1 304 ? 8.154 12.373 48.199 1.00 20.71 304 TRP B N 1
ATOM 5160 C CA . TRP B 1 304 ? 8.005 10.959 48.526 1.00 19.87 304 TRP B CA 1
ATOM 5161 C C . TRP B 1 304 ? 6.711 10.728 49.297 1.00 20.54 304 TRP B C 1
ATOM 5162 O O . TRP B 1 304 ? 6.308 11.550 50.136 1.00 20.36 304 TRP B O 1
ATOM 5173 N N . THR B 1 305 ? 6.065 9.618 49.001 1.00 21.06 305 THR B N 1
ATOM 5174 C CA . THR B 1 305 ? 4.910 9.176 49.795 1.00 23.31 305 THR B CA 1
ATOM 5175 C C . THR B 1 305 ? 4.982 7.682 49.954 1.00 22.57 305 THR B C 1
ATOM 5176 O O . THR B 1 305 ? 5.326 6.977 49.030 1.00 23.97 305 THR B O 1
ATOM 5180 N N . PRO B 1 306 ? 4.656 7.189 51.129 1.00 23.47 306 PRO B N 1
ATOM 5181 C CA . PRO B 1 306 ? 4.601 5.751 51.347 1.00 22.69 306 PRO B CA 1
ATOM 5182 C C . PRO B 1 306 ? 3.379 5.132 50.646 1.00 23.10 306 PRO B C 1
ATOM 5183 O O . PRO B 1 306 ? 2.298 5.747 50.647 1.00 22.93 306 PRO B O 1
ATOM 5187 N N . GLN B 1 307 ? 3.558 3.958 50.050 1.00 22.73 307 GLN B N 1
ATOM 5188 C CA . GLN B 1 307 ? 2.478 3.229 49.402 1.00 24.06 307 GLN B CA 1
ATOM 5189 C C . GLN B 1 307 ? 1.796 2.205 50.306 1.00 24.80 307 GLN B C 1
ATOM 5190 O O . GLN B 1 307 ? 0.618 1.950 50.106 1.00 24.55 307 GLN B O 1
ATOM 5196 N N . PHE B 1 308 ? 2.502 1.643 51.298 1.00 24.81 308 PHE B N 1
ATOM 5197 C CA . PHE B 1 308 ? 1.979 0.539 52.124 1.00 26.11 308 PHE B CA 1
ATOM 5198 C C . PHE B 1 308 ? 1.540 1.074 53.454 1.00 26.67 308 PHE B C 1
ATOM 5199 O O . PHE B 1 308 ? 2.169 0.812 54.488 1.00 27.20 308 PHE B O 1
ATOM 5207 N N . THR B 1 309 ? 0.461 1.835 53.453 1.00 26.55 309 THR B N 1
ATOM 5208 C CA . THR B 1 309 ? 0.041 2.496 54.681 1.00 27.30 309 THR B CA 1
ATOM 5209 C C . THR B 1 309 ? -1.002 1.680 55.432 1.00 27.06 309 THR B C 1
ATOM 5210 O O . THR B 1 309 ? -1.360 2.041 56.550 1.00 27.63 309 THR B O 1
ATOM 5214 N N . ASP B 1 310 ? -1.514 0.605 54.807 1.00 24.88 310 ASP B N 1
ATOM 5215 C CA . ASP B 1 310 ? -2.410 -0.326 55.471 1.00 24.61 310 ASP B CA 1
ATOM 5216 C C . ASP B 1 310 ? -1.631 -1.411 56.201 1.00 23.12 310 ASP B C 1
ATOM 5217 O O . ASP B 1 310 ? -1.257 -2.397 55.637 1.00 20.73 310 ASP B O 1
ATOM 5222 N N . PHE B 1 311 ? -1.384 -1.211 57.488 1.00 22.59 311 PHE B N 1
ATOM 5223 C CA . PHE B 1 311 ? -0.552 -2.166 58.237 1.00 22.11 311 PHE B CA 1
ATOM 5224 C C . PHE B 1 311 ? -1.178 -3.563 58.280 1.00 21.71 311 PHE B C 1
ATOM 5225 O O . PHE B 1 311 ? -0.497 -4.574 58.169 1.00 20.48 311 PHE B O 1
ATOM 5233 N N . SER B 1 312 ? -2.495 -3.626 58.421 1.00 22.32 312 SER B N 1
ATOM 5234 C CA . SER B 1 312 ? -3.149 -4.917 58.493 1.00 23.31 312 SER B CA 1
ATOM 5235 C C . SER B 1 312 ? -2.880 -5.746 57.223 1.00 22.99 312 SER B C 1
ATOM 5236 O O . SER B 1 312 ? -2.553 -6.949 57.301 1.00 22.02 312 SER B O 1
ATOM 5239 N N . GLU B 1 313 ? -2.966 -5.090 56.067 1.00 22.15 313 GLU B N 1
ATOM 5240 C CA . GLU B 1 313 ? -2.714 -5.728 54.788 1.00 23.02 313 GLU B CA 1
ATOM 5241 C C . GLU B 1 313 ? -1.209 -6.073 54.628 1.00 22.02 313 GLU B C 1
ATOM 5242 O O . GLU B 1 313 ? -0.857 -7.158 54.177 1.00 21.32 313 GLU B O 1
ATOM 5248 N N . GLY B 1 314 ? -0.326 -5.142 55.001 1.00 20.45 314 GLY B N 1
ATOM 5249 C CA . GLY B 1 314 ? 1.088 -5.416 54.919 1.00 20.31 314 GLY B CA 1
ATOM 5250 C C . GLY B 1 314 ? 1.471 -6.593 55.818 1.00 20.17 314 GLY B C 1
ATOM 5251 O O . GLY B 1 314 ? 2.304 -7.416 55.451 1.00 20.65 314 GLY B O 1
ATOM 5252 N N . LEU B 1 315 ? 0.913 -6.639 57.018 1.00 19.24 315 LEU B N 1
ATOM 5253 C CA . LEU B 1 315 ? 1.189 -7.723 57.940 1.00 20.32 315 LEU B CA 1
ATOM 5254 C C . LEU B 1 315 ? 0.651 -9.073 57.414 1.00 20.80 315 LEU B C 1
ATOM 5255 O O . LEU B 1 315 ? 1.305 -10.077 57.529 1.00 20.29 315 LEU B O 1
ATOM 5260 N N . GLU B 1 316 ? -0.527 -9.084 56.807 1.00 21.16 316 GLU B N 1
ATOM 5261 C CA . GLU B 1 316 ? -1.071 -10.293 56.193 1.00 22.58 316 GLU B CA 1
ATOM 5262 C C . GLU B 1 316 ? -0.086 -10.835 55.171 1.00 21.42 316 GLU B C 1
ATOM 5263 O O . GLU B 1 316 ? 0.174 -12.015 55.130 1.00 20.70 316 GLU B O 1
ATOM 5269 N N . GLU B 1 317 ? 0.460 -9.944 54.335 1.00 21.72 317 GLU B N 1
ATOM 5270 C CA . GLU B 1 317 ? 1.369 -10.358 53.263 1.00 21.30 317 GLU B CA 1
ATOM 5271 C C . GLU B 1 317 ? 2.675 -10.855 53.826 1.00 20.14 317 GLU B C 1
ATOM 5272 O O . GLU B 1 317 ? 3.263 -11.785 53.325 1.00 18.31 317 GLU B O 1
ATOM 5278 N N . THR B 1 318 ? 3.113 -10.247 54.915 1.00 18.93 318 THR B N 1
ATOM 5279 C CA . THR B 1 318 ? 4.295 -10.692 55.590 1.00 18.31 318 THR B CA 1
ATOM 5280 C C . THR B 1 318 ? 4.107 -12.056 56.206 1.00 18.86 318 THR B C 1
ATOM 5281 O O . THR B 1 318 ? 4.976 -12.928 56.082 1.00 17.60 318 THR B O 1
ATOM 5285 N N . ILE B 1 319 ? 2.968 -12.247 56.863 1.00 18.47 319 ILE B N 1
ATOM 5286 C CA . ILE B 1 319 ? 2.659 -13.551 57.431 1.00 19.17 319 ILE B CA 1
ATOM 5287 C C . ILE B 1 319 ? 2.696 -14.578 56.322 1.00 19.58 319 ILE B C 1
ATOM 5288 O O . ILE B 1 319 ? 3.293 -15.605 56.502 1.00 20.14 319 ILE B O 1
ATOM 5293 N N . GLN B 1 320 ? 2.077 -14.264 55.187 1.00 19.41 320 GLN B N 1
ATOM 5294 C CA . GLN B 1 320 ? 2.009 -15.217 54.085 1.00 20.02 320 GLN B CA 1
ATOM 5295 C C . GLN B 1 320 ? 3.432 -15.537 53.604 1.00 19.09 320 GLN B C 1
ATOM 5296 O O . GLN B 1 320 ? 3.741 -16.677 53.262 1.00 17.75 320 GLN B O 1
ATOM 5302 N N . TRP B 1 321 ? 4.308 -14.519 53.587 1.00 18.47 321 TRP B N 1
ATOM 5303 C CA . TRP B 1 321 ? 5.639 -14.713 53.100 1.00 18.67 321 TRP B CA 1
ATOM 5304 C C . TRP B 1 321 ? 6.390 -15.720 53.981 1.00 18.60 321 TRP B C 1
ATOM 5305 O O 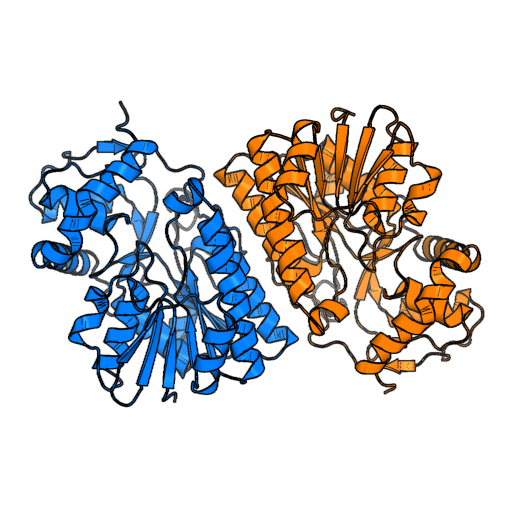. TRP B 1 321 ? 7.055 -16.645 53.472 1.00 17.81 321 TRP B O 1
ATOM 5316 N N . TYR B 1 322 ? 6.290 -15.571 55.293 1.00 18.98 322 TYR B N 1
ATOM 5317 C CA . TYR B 1 322 ? 7.006 -16.475 56.212 1.00 18.13 322 TYR B CA 1
ATOM 5318 C C . TYR B 1 322 ? 6.438 -17.869 56.179 1.00 19.24 322 TYR B C 1
ATOM 5319 O O . TYR B 1 322 ? 7.154 -18.808 56.397 1.00 17.22 322 TYR B O 1
ATOM 5328 N N . THR B 1 323 ? 5.138 -17.940 55.928 1.00 20.61 323 THR B N 1
ATOM 5329 C CA . THR B 1 323 ? 4.452 -19.211 55.803 1.00 21.55 323 THR B CA 1
ATOM 5330 C C . THR B 1 323 ? 4.872 -19.925 54.531 1.00 23.34 323 THR B C 1
ATOM 5331 O O . THR B 1 323 ? 5.019 -21.158 54.555 1.00 23.38 323 THR B O 1
ATOM 5335 N N . ASP B 1 324 ? 5.046 -19.169 53.428 1.00 23.61 324 ASP B N 1
ATOM 5336 C CA . ASP B 1 324 ? 5.410 -19.721 52.103 1.00 24.41 324 ASP B CA 1
ATOM 5337 C C . ASP B 1 324 ? 6.919 -19.973 51.959 1.00 23.87 324 ASP B C 1
ATOM 5338 O O . ASP B 1 324 ? 7.347 -20.583 50.994 1.00 24.16 324 ASP B O 1
ATOM 5343 N N . ASN B 1 325 ? 7.720 -19.480 52.891 1.00 22.12 325 ASN B N 1
ATOM 5344 C CA . ASN B 1 325 ? 9.171 -19.526 52.791 1.00 21.89 325 ASN B CA 1
ATOM 5345 C C . ASN B 1 325 ? 9.779 -20.117 54.041 1.00 21.44 325 ASN B C 1
ATOM 5346 O O . ASN B 1 325 ? 10.774 -19.636 54.583 1.00 20.59 325 ASN B O 1
ATOM 5351 N N . GLN B 1 326 ? 9.203 -21.232 54.507 1.00 20.67 326 GLN B N 1
ATOM 5352 C CA . GLN B 1 326 ? 9.671 -21.799 55.769 1.00 21.24 326 GLN B CA 1
ATOM 5353 C C . GLN B 1 326 ? 11.087 -22.347 55.661 1.00 21.56 326 GLN B C 1
ATOM 5354 O O . GLN B 1 326 ? 11.872 -22.302 56.626 1.00 21.67 326 GLN B O 1
ATOM 5360 N N . ASP B 1 327 ? 11.457 -22.818 54.472 1.00 21.50 327 ASP B N 1
ATOM 5361 C CA . ASP B 1 327 ? 12.813 -23.271 54.257 1.00 22.29 327 ASP B CA 1
ATOM 5362 C C . ASP B 1 327 ? 13.839 -22.139 54.399 1.00 20.50 327 ASP B C 1
ATOM 5363 O O . ASP B 1 327 ? 14.999 -22.397 54.659 1.00 20.02 327 ASP B O 1
ATOM 5368 N N . TRP B 1 328 ? 13.412 -20.896 54.239 1.00 20.18 328 TRP B N 1
ATOM 5369 C CA . TRP B 1 328 ? 14.318 -19.759 54.444 1.00 19.79 328 TRP B CA 1
ATOM 5370 C C . TRP B 1 328 ? 14.731 -19.521 55.887 1.00 19.85 328 TRP B C 1
ATOM 5371 O O . TRP B 1 328 ? 15.845 -19.026 56.119 1.00 20.70 328 TRP B O 1
ATOM 5382 N N . TRP B 1 329 ? 13.873 -19.855 56.848 1.00 19.17 329 TRP B N 1
ATOM 5383 C CA . TRP B 1 329 ? 14.166 -19.643 58.259 1.00 19.27 329 TRP B CA 1
ATOM 5384 C C . TRP B 1 329 ? 14.203 -20.852 59.196 1.00 20.71 329 TRP B C 1
ATOM 5385 O O . TRP B 1 329 ? 14.698 -20.738 60.327 1.00 20.27 329 TRP B O 1
ATOM 5396 N N . LYS B 1 330 ? 13.681 -22.016 58.761 1.00 21.43 330 LYS B N 1
ATOM 5397 C CA . LYS B 1 330 ? 13.447 -23.100 59.730 1.00 23.04 330 LYS B CA 1
ATOM 5398 C C . LYS B 1 330 ? 14.738 -23.548 60.434 1.00 23.48 330 LYS B C 1
ATOM 5399 O O . LYS B 1 330 ? 14.704 -23.893 61.598 1.00 24.89 330 LYS B O 1
ATOM 5405 N N . ALA B 1 331 ? 15.872 -23.542 59.735 1.00 23.71 331 ALA B N 1
ATOM 5406 C CA . ALA B 1 331 ? 17.120 -24.053 60.311 1.00 24.43 331 ALA B CA 1
ATOM 5407 C C . ALA B 1 331 ? 17.737 -23.113 61.335 1.00 24.80 331 ALA B C 1
ATOM 5408 O O . ALA B 1 331 ? 18.596 -23.533 62.120 1.00 26.08 331 ALA B O 1
ATOM 5410 N N . GLU B 1 332 ? 17.325 -21.849 61.321 1.00 24.13 332 GLU B N 1
ATOM 5411 C CA . GLU B 1 332 ? 17.846 -20.873 62.274 1.00 24.48 332 GLU B CA 1
ATOM 5412 C C . GLU B 1 332 ? 17.003 -20.785 63.562 1.00 23.60 332 GLU B C 1
ATOM 5413 O O . GLU B 1 332 ? 17.482 -20.291 64.568 1.00 23.55 332 GLU B O 1
ATOM 5419 N N . LYS B 1 333 ? 15.772 -21.305 63.548 1.00 23.24 333 LYS B N 1
ATOM 5420 C CA . LYS B 1 333 ? 14.834 -21.137 64.664 1.00 23.38 333 LYS B CA 1
ATOM 5421 C C . LYS B 1 333 ? 15.377 -21.611 66.047 1.00 24.04 333 LYS B C 1
ATOM 5422 O O . LYS B 1 333 ? 15.395 -20.863 67.050 1.00 22.53 333 LYS B O 1
ATOM 5428 N N . GLU B 1 334 ? 15.828 -22.855 66.093 1.00 24.04 334 GLU B N 1
ATOM 5429 C CA . GLU B 1 334 ? 16.254 -23.424 67.360 1.00 25.41 334 GLU B CA 1
ATOM 5430 C C . GLU B 1 334 ? 17.343 -22.568 68.003 1.00 24.50 334 GLU B C 1
ATOM 5431 O O . GLU B 1 334 ? 17.269 -22.280 69.178 1.00 23.45 334 GLU B O 1
ATOM 5437 N N . ALA B 1 335 ? 18.297 -22.097 67.205 1.00 23.79 335 ALA B N 1
ATOM 5438 C CA . ALA B 1 335 ? 19.451 -21.399 67.738 1.00 23.76 335 ALA B CA 1
ATOM 5439 C C . ALA B 1 335 ? 19.021 -20.012 68.243 1.00 23.60 335 ALA B C 1
ATOM 5440 O O . ALA B 1 335 ? 19.547 -19.520 69.225 1.00 23.30 335 ALA B O 1
ATOM 5442 N N . VAL B 1 336 ? 18.101 -19.368 67.527 1.00 23.00 336 VAL B N 1
ATOM 5443 C CA . VAL B 1 336 ? 17.647 -18.029 67.918 1.00 22.47 336 VAL B CA 1
ATOM 5444 C C . VAL B 1 336 ? 16.834 -18.072 69.208 1.00 21.87 336 VAL B C 1
ATOM 5445 O O . VAL B 1 336 ? 17.051 -17.242 70.090 1.00 20.19 336 VAL B O 1
ATOM 5449 N N . GLU B 1 337 ? 15.973 -19.091 69.345 1.00 22.10 337 GLU B N 1
ATOM 5450 C CA . GLU B 1 337 ? 15.196 -19.244 70.560 1.00 22.11 337 GLU B CA 1
ATOM 5451 C C . GLU B 1 337 ? 16.129 -19.638 71.735 1.00 22.22 337 GLU B C 1
ATOM 5452 O O . GLU B 1 337 ? 15.978 -19.144 72.833 1.00 21.22 337 GLU B O 1
ATOM 5458 N N . ALA B 1 338 ? 17.123 -20.473 71.465 1.00 22.04 338 ALA B N 1
ATOM 5459 C CA . ALA B 1 338 ? 18.071 -20.877 72.493 1.00 22.72 338 ALA B CA 1
ATOM 5460 C C . ALA B 1 338 ? 18.847 -19.662 72.977 1.00 22.51 338 ALA B C 1
ATOM 5461 O O . ALA B 1 338 ? 19.069 -19.500 74.162 1.00 23.03 338 ALA B O 1
ATOM 5463 N N . ASN B 1 339 ? 19.231 -18.786 72.070 1.00 21.13 339 ASN B N 1
ATOM 5464 C CA . ASN B 1 339 ? 20.031 -17.629 72.489 1.00 21.41 339 ASN B CA 1
ATOM 5465 C C . ASN B 1 339 ? 19.182 -16.719 73.378 1.00 20.84 339 ASN B C 1
ATOM 5466 O O . ASN B 1 339 ? 19.649 -16.227 74.431 1.00 20.96 339 ASN B O 1
ATOM 5471 N N . TYR B 1 340 ? 17.920 -16.525 72.978 1.00 19.31 340 TYR B N 1
ATOM 5472 C CA . TYR B 1 340 ? 17.000 -15.742 73.804 1.00 19.36 340 TYR B CA 1
ATOM 5473 C C . TYR B 1 340 ? 16.773 -16.355 75.188 1.00 21.05 340 TYR B C 1
ATOM 5474 O O . TYR B 1 340 ? 16.669 -15.634 76.171 1.00 20.99 340 TYR B O 1
ATOM 5483 N N . ALA B 1 341 ? 16.758 -17.675 75.264 1.00 21.42 341 ALA B N 1
ATOM 5484 C CA . ALA B 1 341 ? 16.493 -18.349 76.550 1.00 22.46 341 ALA B CA 1
ATOM 5485 C C . ALA B 1 341 ? 17.578 -18.047 77.601 1.00 23.77 341 ALA B C 1
ATOM 5486 O O . ALA B 1 341 ? 17.333 -18.197 78.798 1.00 22.89 341 ALA B O 1
ATOM 5488 N N . LYS B 1 342 ? 18.778 -17.681 77.148 1.00 24.36 342 LYS B N 1
ATOM 5489 C CA . LYS B 1 342 ? 19.867 -17.378 78.058 1.00 25.65 342 LYS B CA 1
ATOM 5490 C C . LYS B 1 342 ? 19.539 -16.139 78.904 1.00 25.53 342 LYS B C 1
ATOM 5491 O O . LYS B 1 342 ? 19.984 -16.058 80.032 1.00 25.80 342 LYS B O 1
ATOM 5497 N N . THR B 1 343 ? 18.747 -15.204 78.370 1.00 25.55 343 THR B N 1
ATOM 5498 C CA . THR B 1 343 ? 18.417 -13.951 79.053 1.00 26.95 343 THR B CA 1
ATOM 5499 C C . THR B 1 343 ? 16.929 -13.660 79.256 1.00 27.41 343 THR B C 1
ATOM 5500 O O . THR B 1 343 ? 16.620 -12.631 79.871 1.00 28.46 343 THR B O 1
ATOM 5504 N N . GLN B 1 344 ? 16.023 -14.509 78.744 1.00 26.31 344 GLN B N 1
ATOM 5505 C CA . GLN B 1 344 ? 14.579 -14.261 78.824 1.00 26.92 344 GLN B CA 1
ATOM 5506 C C . GLN B 1 344 ? 13.896 -15.457 79.465 1.00 26.95 344 GLN B C 1
ATOM 5507 O O . GLN B 1 344 ? 14.100 -16.586 79.027 1.00 26.54 344 GLN B O 1
ATOM 5513 N N . GLU B 1 345 ? 13.080 -15.175 80.480 1.00 27.70 345 GLU B N 1
ATOM 5514 C CA . GLU B 1 345 ? 12.209 -16.165 81.122 1.00 28.00 345 GLU B CA 1
ATOM 5515 C C . GLU B 1 345 ? 10.753 -15.703 81.017 1.00 26.96 345 GLU B C 1
ATOM 5516 O O . GLU B 1 345 ? 10.475 -14.513 80.870 1.00 25.17 345 GLU B O 1
ATOM 5522 N N . VAL B 1 346 ? 9.813 -16.654 81.095 1.00 26.58 346 VAL B N 1
ATOM 5523 C CA . VAL B 1 346 ? 8.397 -16.313 81.166 1.00 27.30 346 VAL B CA 1
ATOM 5524 C C . VAL B 1 346 ? 8.129 -15.610 82.501 1.00 27.93 346 VAL B C 1
ATOM 5525 O O . VAL B 1 346 ? 8.601 -16.075 83.548 1.00 28.37 346 VAL B O 1
ATOM 5529 N N . ILE B 1 347 ? 7.419 -14.486 82.468 1.00 28.32 347 ILE B N 1
ATOM 5530 C CA . ILE B 1 347 ? 7.021 -13.770 83.675 1.00 29.95 347 ILE B CA 1
ATOM 5531 C C . ILE B 1 347 ? 5.490 -13.651 83.779 1.00 31.06 347 ILE B C 1
ATOM 5532 O O . ILE B 1 347 ? 4.955 -13.281 84.857 1.00 33.75 347 ILE B O 1
ATOM 5537 N N . LYS B 1 348 ? 4.805 -13.922 82.782 1.00 30.45 348 LYS B N 1
#

Sequence (692 aa):
QFKNIIVTGGAGFIGSNFVHYVYNNHPDVHVTVLDKLTYAGNKANLEAILGDRVELVVGDIADAELVDKLAAKADAIVHYAAESHNDNSLNDPSPFIHTNFIGTYTLLEAARKYDIRFHHVSTDEVYGDLPLREDLPGHGEGPGEKFTAETNYNPSSPYSSTKAASDLIVKAWVRSFGVKATISNCSNNYGPYQHIEKFIPRQITNILAGIKPKLYGEGKNVRDWIHTNDHSTGVWAILTKGRMGETYLIGADGEKNNKEVLELILEKMGQPKDAYDHVTDRAGHDLRYAIDASKLRDELGWTPQFTDFSEGLEETIQWYTDNQDWWKAEKEAVEANYAKTQEVIKSQFKNIIVTGGAGFIGSNFVHYVYNNHPDVHVTVLDKLTYAGNKANLEAILGDRVELVVGDIADAELVDKLAAKADAIVHYAAESHNDNSLNDPSPFIHTNFIGTYTLLEAARKYDIRFHHVSTDEVYGDLPLREDLPGHGEGPGEKFTAETNYNPSSPYSSTKAASDLIVKAWVRSFGVKATISNCSNNYGPYQHIEKFIPRQITNILAGIKPKLYGEGKNVRDWIHTNDHSTGVWAILTKGRMGETYLIGADGEKNNKEVLELILEKMGQPKDAYDHVTDRAGHDLRYAIDASKLRDELGWTPQFTDFSEGLEETIQWYTDNQDWWKAEKEAVEANYAKTQEVI

Radius of gyration: 26.66 Å; Cα contacts (8 Å, |Δi|>4): 1480; chains: 2; bounding box: 69×71×67 Å

Solvent-accessible surface area: 26309 Å² total

InterPro domains:
  IPR005888 dTDP-glucose 4,6-dehydratase [TIGR01181] (7-330)
  IPR005888 dTDP-glucose 4,6-dehydratase [cd05246] (5-327)
  IPR016040 NAD(P)-binding domain [PF16363] (8-318)
  IPR036291 NAD(P)-binding domain superfamily [SSF51735] (5-336)

Secondary structure (P-SEA, 3-state):
cccbbbbcccccaaaaaaaaaaacccccbbbbbbcccccccccccccccccccbbbbbccccaaaaaaaaaaaccccccccccccaaaaaaccccccccaaaaaaaaaaaaaaabbbbbbbbccccccccccccccccccccccccccccccbbbccaaaaaaaaaaaaaaaaaacccccbbbbbbcccccccccccccaaaaaaaaaacbbbbbccccccccccccaaaaaaaaaaaaccccccbbbbbbccccccaaaaaaaaaaaaccccccccccccccccccbbbbbaaaaaaaccccccccaaaaaaaaaaaaaaacccccccaaaaaaaaaaacccccc/ccccbbbbcccccaaaaaaaaaaaaccccbbbbbbcccccccccccccccccccbbbbbccccaaaaaaaaaaaccccccccccccaaaaaaccccccccaaaaaaaaaaaaaaabbbbbbbbccccccccccccccccccccccccccccccbbbccaaaaaaaaaaaaaaaaaacccccbbbbbbcccccccccccccaaaaaaaaaacbbbbbccccccccccccaaaaaaaaaaaaccccccbbbbbbccccccaaaaaaaaaaaaccccccccccccccccccbbbbcccccccccccccccccaaaaaaaaaaaaaacccccccaaaaaaaaaaaccccc

CATH classification: 3.40.50.720 (+1 more: 3.90.25.10)

Nearest PDB structures (foldseek):
  1oc2-assembly1_B  TM=1.002E+00  e=2.546E-72  Streptococcus suis
  2hun-assembly1_B  TM=9.608E-01  e=1.154E-42  Pyrococcus horikoshii OT3
  1r66-assembly1_A-2  TM=9.607E-01  e=1.646E-39  Streptomyces venezuelae
  1r6d-assembly1_A-2  TM=9.588E-01  e=1.891E-38  Streptomyces venezuelae
  8shh-assembly1_B  TM=9.484E-01  e=5.103E-39  Micromonospora carbonacea